Protein AF-A0A2V7Z487-F1 (afdb_monomer)

Structure (mmCIF, N/CA/C/O backbone):
data_AF-A0A2V7Z487-F1
#
_entry.id   AF-A0A2V7Z487-F1
#
loop_
_atom_site.group_PDB
_atom_site.id
_atom_site.type_symbol
_atom_site.label_atom_id
_atom_site.label_alt_id
_atom_site.label_comp_id
_atom_site.label_asym_id
_atom_site.label_entity_id
_atom_site.label_seq_id
_atom_site.pdbx_PDB_ins_code
_atom_site.Cartn_x
_atom_site.Cartn_y
_atom_site.Cartn_z
_atom_site.occupancy
_atom_site.B_iso_or_equiv
_atom_site.auth_seq_id
_atom_site.auth_comp_id
_atom_site.auth_asym_id
_atom_site.auth_atom_id
_atom_site.pdbx_PDB_model_num
ATOM 1 N N . MET A 1 1 ? 58.724 12.544 -49.536 1.00 28.84 1 MET A N 1
ATOM 2 C CA . MET A 1 1 ? 58.873 11.711 -48.325 1.00 28.84 1 MET A CA 1
ATOM 3 C C . MET A 1 1 ? 57.711 12.046 -47.402 1.00 28.84 1 MET A C 1
ATOM 5 O O . MET A 1 1 ? 57.579 13.208 -47.075 1.00 28.84 1 MET A O 1
ATOM 9 N N . GLY A 1 2 ? 56.795 11.180 -47.003 1.00 29.64 2 GLY A N 1
ATOM 10 C CA . GLY A 1 2 ? 56.466 9.822 -47.399 1.00 29.64 2 GLY A CA 1
ATOM 11 C C . GLY A 1 2 ? 54.956 9.685 -47.187 1.00 29.64 2 GLY A C 1
ATOM 12 O O . GLY A 1 2 ? 54.435 10.047 -46.138 1.00 29.64 2 GLY A O 1
ATOM 13 N N . VAL A 1 3 ? 54.279 9.237 -48.237 1.00 26.59 3 VAL A N 1
ATOM 14 C CA . VAL A 1 3 ? 52.890 8.786 -48.244 1.00 26.59 3 VAL A CA 1
ATOM 15 C C . VAL A 1 3 ? 52.911 7.315 -47.828 1.00 26.59 3 VAL A C 1
ATOM 17 O O . VAL A 1 3 ? 53.651 6.542 -48.428 1.00 26.59 3 VAL A O 1
ATOM 20 N N . LEU A 1 4 ? 52.119 6.931 -46.827 1.00 25.83 4 LEU A N 1
ATOM 21 C CA . LEU A 1 4 ? 51.719 5.545 -46.539 1.00 25.83 4 LEU A CA 1
ATOM 22 C C . LEU A 1 4 ? 50.414 5.627 -45.725 1.00 25.83 4 LEU A C 1
ATOM 24 O O . LEU A 1 4 ? 50.421 6.069 -44.585 1.00 25.83 4 LEU A O 1
ATOM 28 N N . ALA A 1 5 ? 49.243 5.537 -46.357 1.00 28.73 5 ALA A N 1
ATOM 29 C CA . ALA A 1 5 ? 48.569 4.307 -46.788 1.00 28.73 5 ALA A CA 1
ATOM 30 C C . ALA A 1 5 ? 48.082 3.449 -45.605 1.00 28.73 5 ALA A C 1
ATOM 32 O O . ALA A 1 5 ? 48.760 2.530 -45.160 1.00 28.73 5 ALA A O 1
ATOM 33 N N . LEU A 1 6 ? 46.857 3.733 -45.154 1.00 26.08 6 LEU A N 1
ATOM 34 C CA . LEU A 1 6 ? 45.981 2.791 -44.452 1.00 26.08 6 LEU A CA 1
ATOM 35 C C . LEU A 1 6 ? 44.555 2.991 -44.980 1.00 26.08 6 LEU A C 1
ATOM 37 O O . LEU A 1 6 ? 43.674 3.543 -44.332 1.00 26.08 6 LEU A O 1
ATOM 41 N N . ALA A 1 7 ? 44.367 2.571 -46.227 1.00 27.97 7 ALA A N 1
ATOM 42 C CA . ALA A 1 7 ? 43.066 2.281 -46.801 1.00 27.97 7 ALA A CA 1
ATOM 43 C C . ALA A 1 7 ? 43.001 0.764 -46.973 1.00 27.97 7 ALA A C 1
ATOM 45 O O . ALA A 1 7 ? 43.594 0.253 -47.910 1.00 27.97 7 ALA A O 1
ATOM 46 N N . PHE A 1 8 ? 42.360 0.065 -46.033 1.00 27.94 8 PHE A N 1
ATOM 47 C CA . PHE A 1 8 ? 41.748 -1.258 -46.221 1.00 27.94 8 PHE A CA 1
ATOM 48 C C . PHE A 1 8 ? 40.949 -1.629 -44.963 1.00 27.94 8 PHE A C 1
ATOM 50 O O . PHE A 1 8 ? 41.396 -2.414 -44.141 1.00 27.94 8 PHE A O 1
ATOM 57 N N . LEU A 1 9 ? 39.758 -1.048 -44.822 1.00 30.69 9 LEU A N 1
ATOM 58 C CA . LEU A 1 9 ? 38.576 -1.684 -44.233 1.00 30.69 9 LEU A CA 1
ATOM 59 C C . LEU A 1 9 ? 37.372 -1.049 -44.942 1.00 30.69 9 LEU A C 1
ATOM 61 O O . LEU A 1 9 ? 37.315 0.168 -45.105 1.00 30.69 9 LEU A O 1
ATOM 65 N N . GLY A 1 10 ? 36.496 -1.893 -45.484 1.00 27.64 10 GLY A N 1
ATOM 66 C CA . GLY A 1 10 ? 35.446 -1.508 -46.422 1.00 27.64 10 GLY A CA 1
ATOM 67 C C . GLY A 1 10 ? 34.531 -0.400 -45.901 1.00 27.64 10 GLY A C 1
ATOM 68 O O . GLY A 1 10 ? 34.171 -0.394 -44.731 1.00 27.64 10 GLY A O 1
ATOM 69 N N . LEU A 1 11 ? 34.181 0.512 -46.812 1.00 32.34 11 LEU A N 1
ATOM 70 C CA . LEU A 1 11 ? 33.069 1.470 -46.776 1.00 32.34 11 LEU A CA 1
ATOM 71 C C . LEU A 1 11 ? 32.160 1.360 -45.533 1.00 32.34 11 LEU A C 1
ATOM 73 O O . LEU A 1 11 ? 31.097 0.744 -45.596 1.00 32.34 11 LEU A O 1
ATOM 77 N N . SER A 1 12 ? 32.519 2.016 -44.426 1.00 36.06 12 SER A N 1
ATOM 78 C CA . SER A 1 12 ? 31.499 2.450 -43.475 1.00 36.06 12 SER A CA 1
ATOM 79 C C . SER A 1 12 ? 30.930 3.745 -44.040 1.00 36.06 12 SER A C 1
ATOM 81 O O . SER A 1 12 ? 31.573 4.796 -43.965 1.00 36.06 12 SER A O 1
ATOM 83 N N . ALA A 1 13 ? 29.751 3.674 -44.658 1.00 43.09 13 ALA A N 1
ATOM 84 C CA . ALA A 1 13 ? 28.938 4.869 -44.842 1.00 43.09 13 ALA A CA 1
ATOM 85 C C . ALA A 1 13 ? 28.905 5.634 -43.507 1.00 43.09 13 ALA A C 1
ATOM 87 O O . ALA A 1 13 ? 28.855 5.004 -42.446 1.00 43.09 13 ALA A O 1
ATOM 88 N N . ALA A 1 14 ? 28.991 6.968 -43.548 1.00 44.94 14 ALA A N 1
ATOM 89 C CA . ALA A 1 14 ? 28.801 7.776 -42.347 1.00 44.94 14 ALA A CA 1
ATOM 90 C C . ALA A 1 14 ? 27.533 7.285 -41.624 1.00 44.94 14 ALA A C 1
ATOM 92 O O . ALA A 1 14 ? 26.558 6.965 -42.317 1.00 44.94 14 ALA A O 1
ATOM 93 N N . PRO A 1 15 ? 27.543 7.160 -40.281 1.00 57.16 15 PRO A N 1
ATOM 94 C CA . PRO A 1 15 ? 26.383 6.660 -39.561 1.00 57.16 15 PRO A CA 1
ATOM 95 C C . PRO A 1 15 ? 25.161 7.470 -40.009 1.00 57.16 15 PRO A C 1
ATOM 97 O O . PRO A 1 15 ? 25.245 8.702 -40.051 1.00 57.16 15 PRO A O 1
ATOM 100 N N . PRO A 1 16 ? 24.073 6.805 -40.432 1.00 63.81 16 PRO A N 1
ATOM 101 C CA . PRO A 1 16 ? 22.917 7.504 -40.957 1.00 63.81 16 PRO A CA 1
ATOM 102 C C . PRO A 1 16 ? 22.412 8.490 -39.906 1.00 63.81 16 PRO A C 1
ATOM 104 O O . PRO A 1 16 ? 22.291 8.159 -38.726 1.00 63.81 16 PRO A O 1
ATOM 107 N N . ASP A 1 17 ? 22.142 9.712 -40.354 1.00 83.94 17 ASP A N 1
ATOM 108 C CA . ASP A 1 17 ? 21.535 10.752 -39.533 1.00 83.94 17 ASP A CA 1
ATOM 109 C C . ASP A 1 17 ? 20.256 10.207 -38.863 1.00 83.94 17 ASP A C 1
ATOM 111 O O . ASP A 1 17 ? 19.388 9.633 -39.532 1.00 83.94 17 ASP A O 1
ATOM 115 N N . LEU A 1 18 ? 20.137 10.374 -37.540 1.00 85.94 18 LEU A N 1
ATOM 116 C CA . LEU A 1 18 ? 19.007 9.862 -36.757 1.00 85.94 18 LEU A CA 1
ATOM 117 C C . LEU A 1 18 ? 17.673 10.409 -37.263 1.00 85.94 18 LEU A C 1
ATOM 119 O O . LEU A 1 18 ? 16.690 9.669 -37.302 1.00 85.94 18 LEU A O 1
ATOM 123 N N . ALA A 1 19 ? 17.635 11.654 -37.746 1.00 87.25 19 ALA A N 1
ATOM 124 C CA . ALA A 1 19 ? 16.417 12.217 -38.322 1.00 87.25 19 ALA A CA 1
ATOM 125 C C . ALA A 1 19 ? 16.024 11.506 -39.630 1.00 87.25 19 ALA A C 1
ATOM 127 O O . ALA A 1 19 ? 14.839 11.323 -39.924 1.00 87.25 19 ALA A O 1
ATOM 128 N N . THR A 1 20 ? 17.006 11.056 -40.411 1.00 90.38 20 THR A N 1
ATOM 129 C CA . THR A 1 20 ? 16.780 10.250 -41.616 1.00 90.38 20 THR A CA 1
ATOM 130 C C . THR A 1 20 ? 16.257 8.857 -41.270 1.00 90.38 20 THR A C 1
ATOM 132 O O . THR A 1 20 ? 15.275 8.420 -41.877 1.00 90.38 20 THR A O 1
ATOM 135 N N . LEU A 1 21 ? 16.826 8.195 -40.257 1.00 91.19 21 LEU A N 1
ATOM 136 C CA . LEU A 1 21 ? 16.305 6.920 -39.751 1.00 91.19 21 LEU A CA 1
ATOM 137 C C . LEU A 1 21 ? 14.876 7.061 -39.209 1.00 91.19 21 LEU A C 1
ATOM 139 O O . LEU A 1 21 ? 14.012 6.257 -39.558 1.00 91.19 21 LEU A O 1
ATOM 143 N N . ALA A 1 22 ? 14.594 8.107 -38.427 1.00 91.00 22 ALA A N 1
ATOM 144 C CA . ALA A 1 22 ? 13.264 8.372 -37.880 1.00 91.00 22 ALA A CA 1
ATOM 145 C C . ALA A 1 22 ? 12.211 8.537 -38.986 1.00 91.00 22 ALA A C 1
ATOM 147 O O . ALA A 1 22 ? 11.137 7.936 -38.918 1.00 91.00 22 ALA A O 1
ATOM 148 N N . ARG A 1 23 ? 12.524 9.301 -40.045 1.00 92.94 23 ARG A N 1
ATOM 149 C CA . ARG A 1 23 ? 11.645 9.438 -41.219 1.00 92.94 23 ARG A CA 1
ATOM 150 C C . ARG A 1 23 ? 11.426 8.097 -41.916 1.00 92.94 23 ARG A C 1
ATOM 152 O O . ARG A 1 23 ? 10.280 7.743 -42.199 1.00 92.94 23 ARG A O 1
ATOM 159 N N . ALA A 1 24 ? 12.498 7.340 -42.151 1.00 93.56 24 ALA A N 1
ATOM 160 C CA . ALA A 1 24 ? 12.438 6.054 -42.840 1.00 93.56 24 ALA A CA 1
ATOM 161 C C . ALA A 1 24 ? 11.622 5.000 -42.068 1.00 93.56 24 ALA A C 1
ATOM 163 O O . ALA A 1 24 ? 10.857 4.260 -42.685 1.00 93.56 24 ALA A O 1
ATOM 164 N N . LEU A 1 25 ? 11.696 4.979 -40.732 1.00 93.69 25 LEU A N 1
ATOM 165 C CA . LEU A 1 25 ? 10.868 4.114 -39.876 1.00 93.69 25 LEU A CA 1
ATOM 166 C C . LEU A 1 25 ? 9.364 4.373 -40.025 1.00 93.69 25 LEU A C 1
ATOM 168 O O . LEU A 1 25 ? 8.553 3.469 -39.816 1.00 93.69 25 LEU A O 1
ATOM 172 N N . THR A 1 26 ? 8.990 5.600 -40.388 1.00 93.00 26 THR A N 1
ATOM 173 C CA . THR A 1 26 ? 7.596 5.997 -40.633 1.00 93.00 26 THR A CA 1
ATOM 174 C C . THR A 1 26 ? 7.183 5.936 -42.097 1.00 93.00 26 THR A C 1
ATOM 176 O O . THR A 1 26 ? 6.069 6.337 -42.427 1.00 93.00 26 THR A O 1
ATOM 179 N N . SER A 1 27 ? 8.052 5.427 -42.974 1.00 92.94 27 SER A N 1
ATOM 180 C CA . SER A 1 27 ? 7.733 5.253 -44.388 1.00 92.94 27 SER A CA 1
ATOM 181 C C . SER A 1 27 ? 6.519 4.339 -44.575 1.00 92.94 27 SER A C 1
ATOM 183 O O . SER A 1 27 ? 6.363 3.332 -43.879 1.00 92.94 27 SER A O 1
ATOM 185 N N . SER A 1 28 ? 5.671 4.668 -45.550 1.00 92.25 28 SER A N 1
ATOM 186 C CA . SER A 1 28 ? 4.606 3.776 -46.021 1.00 92.25 28 SER A CA 1
ATOM 187 C C . SER A 1 28 ? 5.160 2.561 -46.775 1.00 92.25 28 SER A C 1
ATOM 189 O O . SER A 1 28 ? 4.490 1.533 -46.855 1.00 92.25 28 SER A O 1
ATOM 191 N N . ASP A 1 29 ? 6.395 2.647 -47.280 1.00 95.75 29 ASP A N 1
ATOM 192 C CA . ASP A 1 29 ? 7.121 1.514 -47.845 1.00 95.75 29 ASP A CA 1
ATOM 193 C C . ASP A 1 29 ? 7.663 0.618 -46.717 1.00 95.75 29 ASP A C 1
ATOM 195 O O . ASP A 1 29 ? 8.620 0.956 -46.011 1.00 95.75 29 ASP A O 1
ATOM 199 N N . ALA A 1 30 ? 7.058 -0.565 -46.577 1.00 93.38 30 ALA A N 1
ATOM 200 C CA . ALA A 1 30 ? 7.416 -1.552 -45.565 1.00 93.38 30 ALA A CA 1
ATOM 201 C C . ALA A 1 30 ? 8.869 -2.048 -45.679 1.00 93.38 30 ALA A C 1
ATOM 203 O O . ALA A 1 30 ? 9.484 -2.366 -44.659 1.00 93.38 30 ALA A O 1
ATOM 204 N N . ALA A 1 31 ? 9.441 -2.107 -46.886 1.00 95.44 31 ALA A N 1
ATOM 205 C CA . ALA A 1 31 ? 10.823 -2.531 -47.086 1.00 95.44 31 ALA A CA 1
ATOM 206 C C . ALA A 1 31 ? 11.806 -1.451 -46.617 1.00 95.44 31 ALA A C 1
ATOM 208 O O . ALA A 1 31 ? 12.820 -1.776 -45.995 1.00 95.44 31 ALA A O 1
ATOM 209 N N . VAL A 1 32 ? 11.492 -0.175 -46.866 1.00 95.00 32 VAL A N 1
ATOM 210 C CA . VAL A 1 32 ? 12.264 0.964 -46.339 1.00 95.00 32 VAL A CA 1
ATOM 211 C C . VAL A 1 32 ? 12.204 0.991 -44.813 1.00 95.00 32 VAL A C 1
ATOM 213 O O . VAL A 1 32 ? 13.253 1.028 -44.172 1.00 95.00 32 VAL A O 1
ATOM 216 N N . ALA A 1 33 ? 11.006 0.892 -44.230 1.00 93.69 33 ALA A N 1
ATOM 217 C CA . ALA A 1 33 ? 10.834 0.895 -42.779 1.00 93.69 33 ALA A CA 1
ATOM 218 C C . ALA A 1 33 ? 11.551 -0.288 -42.104 1.00 93.69 33 ALA A C 1
ATOM 220 O O . ALA A 1 33 ? 12.207 -0.113 -41.076 1.00 93.69 33 ALA A O 1
ATOM 221 N N . LYS A 1 34 ? 11.488 -1.487 -42.703 1.00 94.75 34 LYS A N 1
ATOM 222 C CA . LYS A 1 34 ? 12.203 -2.669 -42.201 1.00 94.75 34 LYS A CA 1
ATOM 223 C C . LYS A 1 34 ? 13.720 -2.480 -42.237 1.00 94.75 34 LYS A C 1
ATOM 225 O O . LYS A 1 34 ? 14.367 -2.768 -41.235 1.00 94.75 34 LYS A O 1
ATOM 230 N N . ARG A 1 35 ? 14.283 -1.998 -43.355 1.00 95.44 35 ARG A N 1
ATOM 231 C CA . ARG A 1 35 ? 15.729 -1.728 -43.468 1.00 95.44 35 ARG A CA 1
ATOM 232 C C . ARG A 1 35 ? 16.185 -0.717 -42.422 1.00 95.44 35 ARG A C 1
ATOM 234 O O . ARG A 1 35 ? 17.105 -1.017 -41.677 1.00 95.44 35 ARG A O 1
ATOM 241 N N . ALA A 1 36 ? 15.467 0.398 -42.280 1.00 95.31 36 ALA A N 1
ATOM 242 C CA . ALA A 1 36 ? 15.768 1.399 -41.259 1.00 95.31 36 ALA A CA 1
ATOM 243 C C . ALA A 1 36 ? 15.752 0.810 -39.836 1.00 95.31 36 ALA A C 1
ATOM 245 O O . ALA A 1 36 ? 16.622 1.121 -39.027 1.00 95.31 36 ALA A O 1
ATOM 246 N N . GLY A 1 37 ? 14.798 -0.078 -39.535 1.00 96.12 37 GLY A N 1
ATOM 247 C CA . GLY A 1 37 ? 14.755 -0.787 -38.256 1.00 96.12 37 GLY A CA 1
ATOM 248 C C . GLY A 1 37 ? 15.923 -1.758 -38.044 1.00 96.12 37 GLY A C 1
ATOM 249 O O . GLY A 1 37 ? 16.462 -1.829 -36.941 1.00 96.12 37 GLY A O 1
ATOM 250 N N . ASP A 1 38 ? 16.334 -2.493 -39.079 1.00 96.38 38 ASP A N 1
ATOM 251 C CA . ASP A 1 38 ? 17.474 -3.419 -39.017 1.00 96.38 38 ASP A CA 1
ATOM 252 C C . ASP A 1 38 ? 18.820 -2.665 -38.888 1.00 96.38 38 ASP A C 1
ATOM 254 O O . ASP A 1 38 ? 19.684 -3.076 -38.101 1.00 96.38 38 ASP A O 1
ATOM 258 N N . ASP A 1 39 ? 18.969 -1.527 -39.573 1.00 95.00 39 ASP A N 1
ATOM 259 C CA . ASP A 1 39 ? 20.133 -0.635 -39.474 1.00 95.00 39 ASP A CA 1
ATOM 260 C C . ASP A 1 39 ? 20.246 -0.043 -38.067 1.00 95.00 39 ASP A C 1
ATOM 262 O O . ASP A 1 39 ? 21.297 -0.113 -37.427 1.00 95.00 39 ASP A O 1
ATOM 266 N N . LEU A 1 40 ? 19.133 0.465 -37.539 1.00 95.94 40 LEU A N 1
ATOM 267 C CA . LEU A 1 40 ? 19.050 1.001 -36.187 1.00 95.94 40 LEU A CA 1
ATOM 268 C C . LEU A 1 40 ? 19.432 -0.031 -35.120 1.00 95.94 40 LEU A C 1
ATOM 270 O O . LEU A 1 40 ? 20.217 0.266 -34.219 1.00 95.94 40 LEU A O 1
ATOM 274 N N . VAL A 1 41 ? 18.902 -1.255 -35.221 1.00 96.94 41 VAL A N 1
ATOM 275 C CA . VAL A 1 41 ? 19.258 -2.350 -34.305 1.00 96.94 41 VAL A CA 1
ATOM 276 C C . VAL A 1 41 ? 20.757 -2.639 -34.356 1.00 96.94 41 VAL A C 1
ATOM 278 O O . VAL A 1 41 ? 21.376 -2.848 -33.312 1.00 96.94 41 VAL A O 1
ATOM 281 N N . SER A 1 42 ? 21.346 -2.635 -35.552 1.00 95.62 42 SER A N 1
ATOM 282 C CA . SER A 1 42 ? 22.775 -2.892 -35.743 1.00 95.62 42 SER A CA 1
ATOM 283 C C . SER A 1 42 ? 23.637 -1.791 -35.120 1.00 95.62 42 SER A C 1
ATOM 285 O O . SER A 1 42 ? 24.554 -2.102 -34.357 1.00 95.62 42 SER A O 1
ATOM 287 N N . LEU A 1 43 ? 23.286 -0.521 -35.351 1.00 95.25 43 LEU A N 1
ATOM 288 C CA . LEU A 1 43 ? 23.959 0.648 -34.774 1.00 95.25 43 LEU A CA 1
ATOM 289 C C . LEU A 1 43 ? 23.878 0.659 -33.242 1.00 95.25 43 LEU A C 1
ATOM 291 O O . LEU A 1 43 ? 24.892 0.834 -32.564 1.00 95.25 43 LEU A O 1
ATOM 295 N N . ALA A 1 44 ? 22.687 0.430 -32.682 1.00 96.06 44 ALA A N 1
ATOM 296 C CA . ALA A 1 44 ? 22.484 0.387 -31.236 1.00 96.06 44 ALA A CA 1
ATOM 297 C C . ALA A 1 44 ? 23.300 -0.737 -30.578 1.00 96.06 44 ALA A C 1
ATOM 299 O O . ALA A 1 44 ? 23.966 -0.507 -29.565 1.00 96.06 44 ALA A O 1
ATOM 300 N N . ARG A 1 45 ? 23.325 -1.932 -31.186 1.00 96.00 45 ARG A N 1
ATOM 301 C CA . ARG A 1 45 ? 24.152 -3.053 -30.712 1.00 96.00 45 ARG A CA 1
ATOM 302 C C . ARG A 1 45 ? 25.634 -2.741 -30.766 1.00 96.00 45 ARG A C 1
ATOM 304 O O . ARG A 1 45 ? 26.352 -3.039 -29.816 1.00 96.00 45 ARG A O 1
ATOM 311 N N . GLU A 1 46 ? 26.108 -2.155 -31.860 1.00 95.25 46 GLU A N 1
ATOM 312 C CA . GLU A 1 46 ? 27.513 -1.786 -31.998 1.00 95.25 46 GLU A CA 1
ATOM 313 C C . GLU A 1 46 ? 27.927 -0.765 -30.935 1.00 95.25 46 GLU A C 1
ATOM 315 O O . GLU A 1 46 ? 28.948 -0.953 -30.265 1.00 95.25 46 GLU A O 1
ATOM 320 N N . ARG A 1 47 ? 27.094 0.253 -30.697 1.00 94.50 47 ARG A N 1
ATOM 321 C CA . ARG A 1 47 ? 27.332 1.237 -29.639 1.00 94.50 47 ARG A CA 1
ATOM 322 C C . ARG A 1 47 ? 27.312 0.597 -28.250 1.00 94.50 47 ARG A C 1
ATOM 324 O O . ARG A 1 47 ? 28.213 0.858 -27.454 1.00 94.50 47 ARG A O 1
ATOM 331 N N . GLY A 1 48 ? 26.348 -0.283 -27.977 1.00 95.12 48 GLY A N 1
ATOM 332 C CA . GLY A 1 48 ? 26.287 -1.063 -26.739 1.00 95.12 48 GLY A CA 1
ATOM 333 C C . GLY A 1 48 ? 27.522 -1.946 -26.534 1.00 95.12 48 GLY A C 1
ATOM 334 O O . GLY A 1 48 ? 28.101 -1.949 -25.450 1.00 95.12 48 GLY A O 1
ATOM 335 N N . ARG A 1 49 ? 27.999 -2.625 -27.587 1.00 95.25 49 ARG A N 1
ATOM 336 C CA . ARG A 1 49 ? 29.253 -3.400 -27.569 1.00 95.25 49 ARG A CA 1
ATOM 337 C C . ARG A 1 49 ? 30.464 -2.538 -27.263 1.00 95.25 49 ARG A C 1
ATOM 339 O O . ARG A 1 49 ? 31.326 -2.970 -26.503 1.00 95.25 49 ARG A O 1
ATOM 346 N N . ALA A 1 50 ? 30.554 -1.350 -27.854 1.00 94.44 50 ALA A N 1
ATOM 347 C CA . ALA A 1 50 ? 31.660 -0.437 -27.596 1.00 94.44 50 ALA A CA 1
ATOM 348 C C . ALA A 1 50 ? 31.695 -0.007 -26.119 1.00 94.44 50 ALA A C 1
ATOM 350 O O . ALA A 1 50 ? 32.756 -0.060 -25.496 1.00 94.44 50 ALA A O 1
ATOM 351 N N . LEU A 1 51 ? 30.538 0.329 -25.535 1.00 95.00 51 LEU A N 1
ATOM 352 C CA . LEU A 1 51 ? 30.424 0.642 -24.104 1.00 95.00 51 LEU A CA 1
ATOM 353 C C . LEU A 1 51 ? 30.779 -0.5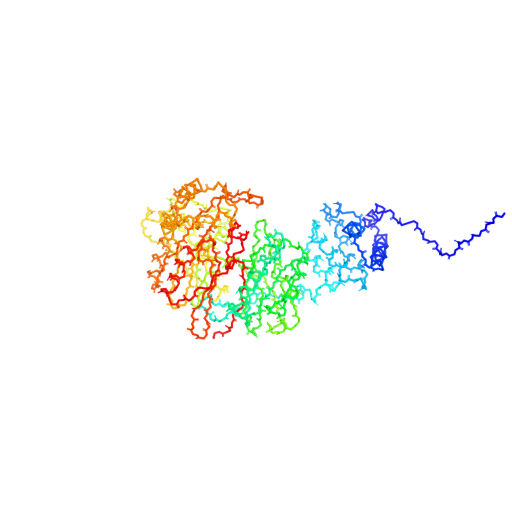61 -23.222 1.00 95.00 51 LEU A C 1
ATOM 355 O O . LEU A 1 51 ? 31.554 -0.422 -22.279 1.00 95.00 51 LEU A O 1
ATOM 359 N N . ALA A 1 52 ? 30.275 -1.749 -23.563 1.00 93.19 52 ALA A N 1
ATOM 360 C CA . ALA A 1 52 ? 30.580 -2.984 -22.849 1.00 93.19 52 ALA A CA 1
ATOM 361 C C . ALA A 1 52 ? 32.084 -3.312 -22.864 1.00 93.19 52 ALA A C 1
ATOM 363 O O . ALA A 1 52 ? 32.646 -3.626 -21.819 1.00 93.19 52 ALA A O 1
ATOM 364 N N . ARG A 1 53 ? 32.754 -3.187 -24.020 1.00 93.75 53 ARG A N 1
ATOM 365 C CA . ARG A 1 53 ? 34.208 -3.411 -24.156 1.00 93.75 53 ARG A CA 1
ATOM 366 C C . ARG A 1 53 ? 35.037 -2.414 -23.354 1.00 93.75 53 ARG A C 1
ATOM 368 O O . ARG A 1 53 ? 36.100 -2.780 -22.868 1.00 93.75 53 ARG A O 1
ATOM 375 N N . ARG A 1 54 ? 34.562 -1.173 -23.210 1.00 94.00 54 ARG A N 1
ATOM 376 C CA . ARG A 1 54 ? 35.211 -0.162 -22.362 1.00 94.00 54 ARG A CA 1
ATOM 377 C C . ARG A 1 54 ? 35.149 -0.535 -20.876 1.00 94.00 54 ARG A C 1
ATOM 379 O O . ARG A 1 54 ? 35.984 -0.073 -20.109 1.00 94.00 54 ARG A O 1
ATOM 386 N N . GLY A 1 55 ? 34.173 -1.351 -20.468 1.00 91.06 55 GLY A N 1
ATOM 387 C CA . GLY A 1 55 ? 34.020 -1.850 -19.097 1.00 91.06 55 GLY A CA 1
ATOM 388 C C . GLY A 1 55 ? 33.487 -0.825 -18.089 1.00 91.06 55 GLY A C 1
ATOM 389 O O . GLY A 1 55 ? 33.250 -1.173 -16.937 1.00 91.06 55 GLY A O 1
ATOM 390 N N . SER A 1 56 ? 33.274 0.423 -18.508 1.00 92.62 56 SER A N 1
ATOM 391 C CA . SER A 1 56 ? 32.716 1.500 -17.688 1.00 92.62 56 SER A CA 1
ATOM 392 C C . SER A 1 56 ? 31.901 2.477 -18.538 1.00 92.62 56 SER A C 1
ATOM 394 O O . SER A 1 56 ? 32.143 2.651 -19.741 1.00 92.62 56 SER A O 1
ATOM 396 N N . TRP A 1 57 ? 30.910 3.125 -17.928 1.00 95.06 57 TRP A N 1
ATOM 397 C CA . TRP A 1 57 ? 30.059 4.119 -18.579 1.00 95.06 57 TRP A CA 1
ATOM 398 C C . TRP A 1 57 ? 29.541 5.160 -17.600 1.00 95.06 57 TRP A C 1
ATOM 400 O O . TRP A 1 57 ? 29.267 4.876 -16.438 1.00 95.06 57 TRP A O 1
ATOM 410 N N . SER A 1 58 ? 29.417 6.384 -18.102 1.00 95.38 58 SER A N 1
ATOM 411 C CA . SER A 1 58 ? 28.722 7.467 -17.422 1.00 95.38 58 SER A CA 1
ATOM 412 C C . SER A 1 58 ? 27.222 7.393 -17.706 1.00 95.38 58 SER A C 1
ATOM 414 O O . SER A 1 58 ? 26.786 6.780 -18.684 1.00 95.38 58 SER A O 1
ATOM 416 N N . ARG A 1 59 ? 26.420 8.101 -16.907 1.00 94.38 59 ARG A N 1
ATOM 417 C CA . ARG A 1 59 ? 24.998 8.304 -17.212 1.00 94.38 59 ARG A CA 1
ATOM 418 C C . ARG A 1 59 ? 24.790 8.930 -18.598 1.00 94.38 59 ARG A C 1
ATOM 420 O O . ARG A 1 59 ? 23.881 8.535 -19.315 1.00 94.38 59 ARG A O 1
ATOM 427 N N . ALA A 1 60 ? 25.663 9.851 -19.012 1.00 95.56 60 ALA A N 1
ATOM 428 C CA . ALA A 1 60 ? 25.591 10.475 -20.333 1.00 95.56 60 ALA A CA 1
ATOM 429 C C . ALA A 1 60 ? 25.796 9.463 -21.476 1.00 95.56 60 ALA A C 1
ATOM 431 O O . ALA A 1 60 ? 25.115 9.550 -22.494 1.00 95.56 60 ALA A O 1
ATOM 432 N N . ASP A 1 61 ? 26.676 8.470 -21.302 1.00 96.31 61 ASP A N 1
ATOM 433 C CA . ASP A 1 61 ? 26.842 7.392 -22.286 1.00 96.31 61 ASP A CA 1
ATOM 434 C C . ASP A 1 61 ? 25.574 6.534 -22.414 1.00 96.31 61 ASP A C 1
ATOM 436 O O . ASP A 1 61 ? 25.189 6.167 -23.526 1.00 96.31 61 ASP A O 1
ATOM 440 N N . VAL A 1 62 ? 24.928 6.230 -21.282 1.00 95.69 62 VAL A N 1
ATOM 441 C CA . VAL A 1 62 ? 23.668 5.469 -21.227 1.00 95.69 62 VAL A CA 1
ATOM 442 C C . VAL A 1 62 ? 22.553 6.248 -21.918 1.00 95.69 62 VAL A C 1
ATOM 444 O O . VAL A 1 62 ? 21.887 5.703 -22.793 1.00 95.69 62 VAL A O 1
ATOM 447 N N . LEU A 1 63 ? 22.402 7.537 -21.600 1.00 95.25 63 LEU A N 1
ATOM 448 C CA . LEU A 1 63 ? 21.411 8.411 -22.230 1.00 95.25 63 LEU A CA 1
ATOM 449 C C . LEU A 1 63 ? 21.656 8.574 -23.734 1.00 95.25 63 LEU A C 1
ATOM 451 O O . LEU A 1 63 ? 20.703 8.568 -24.505 1.00 95.25 63 LEU A O 1
ATOM 455 N N . ALA A 1 64 ? 22.913 8.659 -24.177 1.00 94.56 64 ALA A N 1
ATOM 456 C CA . ALA A 1 64 ? 23.240 8.721 -25.600 1.00 94.56 64 ALA A CA 1
ATOM 457 C C . ALA A 1 64 ? 22.881 7.418 -26.335 1.00 94.56 64 ALA A C 1
ATOM 459 O O . ALA A 1 64 ? 22.360 7.458 -27.450 1.00 94.56 64 ALA A O 1
ATOM 460 N N . LEU A 1 65 ? 23.133 6.257 -25.719 1.00 95.81 65 LEU A N 1
ATOM 461 C CA . LEU A 1 65 ? 22.705 4.973 -26.275 1.00 95.81 65 LEU A CA 1
ATOM 462 C C . LEU A 1 65 ? 21.176 4.853 -26.292 1.00 95.81 65 LEU A C 1
ATOM 464 O O . LEU A 1 65 ? 20.618 4.404 -27.289 1.00 95.81 65 LEU A O 1
ATOM 468 N N . LEU A 1 66 ? 20.494 5.289 -25.236 1.00 95.31 66 LEU A N 1
ATOM 469 C CA . LEU A 1 66 ? 19.036 5.291 -25.175 1.00 95.31 66 LEU A CA 1
ATOM 470 C C . LEU A 1 66 ? 18.430 6.215 -26.241 1.00 95.31 66 LEU A C 1
ATOM 472 O O . LEU A 1 66 ? 17.501 5.819 -26.938 1.00 95.31 66 LEU A O 1
ATOM 476 N N . ALA A 1 67 ? 18.992 7.410 -26.434 1.00 94.06 67 ALA A N 1
ATOM 477 C CA . ALA A 1 67 ? 18.566 8.332 -27.484 1.00 94.06 67 ALA A CA 1
ATOM 478 C C . ALA A 1 67 ? 18.711 7.711 -28.880 1.00 94.06 67 ALA A C 1
ATOM 480 O O . ALA A 1 67 ? 17.800 7.825 -29.696 1.00 94.06 67 ALA A O 1
ATOM 481 N N . LEU A 1 68 ? 19.806 6.981 -29.127 1.00 94.88 68 LEU A N 1
ATOM 482 C CA . LEU A 1 68 ? 19.971 6.185 -30.342 1.00 94.88 68 LEU A CA 1
ATOM 483 C C . LEU A 1 68 ? 18.891 5.099 -30.449 1.00 94.88 68 LEU A C 1
ATOM 485 O O . LEU A 1 68 ? 18.258 4.999 -31.490 1.00 94.88 68 LEU A O 1
ATOM 489 N N . GLN A 1 69 ? 18.642 4.318 -29.393 1.00 95.38 69 GLN A N 1
ATOM 490 C CA . GLN A 1 69 ? 17.644 3.237 -29.394 1.00 95.38 69 GLN A CA 1
ATOM 491 C C . GLN A 1 69 ? 16.214 3.733 -29.652 1.00 95.38 69 GLN A C 1
ATOM 493 O O . GLN A 1 69 ? 15.432 3.064 -30.328 1.00 95.38 69 GLN A O 1
ATOM 498 N N . LEU A 1 70 ? 15.876 4.912 -29.132 1.00 95.81 70 LEU A N 1
ATOM 499 C CA . LEU A 1 70 ? 14.581 5.556 -29.347 1.00 95.81 70 LEU A CA 1
ATOM 500 C C . LEU A 1 70 ? 14.516 6.328 -30.672 1.00 95.81 70 LEU A C 1
ATOM 502 O O . LEU A 1 70 ? 13.415 6.631 -31.131 1.00 95.81 70 LEU A O 1
ATOM 506 N N . VAL A 1 71 ? 15.673 6.600 -31.294 1.00 93.94 71 VAL A N 1
ATOM 507 C CA . VAL A 1 71 ? 15.922 7.400 -32.515 1.00 93.94 71 VAL A CA 1
ATOM 508 C C . VAL A 1 71 ? 15.558 8.874 -32.381 1.00 93.94 71 VAL A C 1
ATOM 510 O O . VAL A 1 71 ? 16.334 9.743 -32.766 1.00 93.94 71 VAL A O 1
ATOM 513 N N . ASP A 1 72 ? 14.372 9.135 -31.849 1.00 93.06 72 ASP A N 1
ATOM 514 C CA . ASP A 1 72 ? 13.779 10.440 -31.604 1.00 93.06 72 ASP A CA 1
ATOM 515 C C . ASP A 1 72 ? 12.971 10.341 -30.293 1.00 93.06 72 ASP A C 1
ATOM 517 O O . ASP A 1 72 ? 11.798 9.950 -30.311 1.00 93.06 72 ASP A O 1
ATOM 521 N N . PRO A 1 73 ? 13.604 10.595 -29.128 1.00 92.56 73 PRO A N 1
ATOM 522 C CA . PRO A 1 73 ? 12.960 10.436 -27.822 1.00 92.56 73 PRO A CA 1
ATOM 523 C C . PRO A 1 73 ? 11.725 11.322 -27.627 1.00 92.56 73 PRO A C 1
ATOM 525 O O . PRO A 1 73 ? 10.745 10.887 -27.020 1.00 92.56 73 PRO A O 1
ATOM 528 N N . GLU A 1 74 ? 11.749 12.547 -28.157 1.00 92.81 74 GLU A N 1
ATOM 529 C CA . GLU A 1 74 ? 10.629 13.486 -28.052 1.00 92.81 74 GLU A CA 1
ATOM 530 C C . GLU A 1 74 ? 9.427 12.976 -28.845 1.00 92.81 74 GLU A C 1
ATOM 532 O O . GLU A 1 74 ? 8.315 12.880 -28.312 1.00 92.81 74 GLU A O 1
ATOM 537 N N . ARG A 1 75 ? 9.653 12.555 -30.095 1.00 94.56 75 ARG A N 1
ATOM 538 C CA . ARG A 1 75 ? 8.596 11.962 -30.912 1.00 94.56 75 ARG A CA 1
ATOM 539 C C . ARG A 1 75 ? 8.130 10.623 -30.354 1.00 94.56 75 ARG A C 1
ATOM 541 O O . ARG A 1 75 ? 6.936 10.356 -30.371 1.00 94.56 75 ARG A O 1
ATOM 548 N N . PHE A 1 76 ? 9.015 9.794 -29.805 1.00 95.44 76 PHE A N 1
ATOM 549 C CA . PHE A 1 76 ? 8.624 8.555 -29.124 1.00 95.44 76 PHE A CA 1
ATOM 550 C C . PHE A 1 76 ? 7.639 8.817 -27.973 1.00 95.44 76 PHE A C 1
ATOM 552 O O . PHE A 1 76 ? 6.623 8.122 -27.842 1.00 95.44 76 PHE A O 1
ATOM 559 N N . ALA A 1 77 ? 7.901 9.847 -27.167 1.00 94.38 77 ALA A N 1
ATOM 560 C CA . ALA A 1 77 ? 7.027 10.236 -26.068 1.00 94.38 77 ALA A CA 1
ATOM 561 C C . ALA A 1 77 ? 5.697 10.846 -26.554 1.00 94.38 77 ALA A C 1
ATOM 563 O O . ALA A 1 77 ? 4.645 10.572 -25.968 1.00 94.38 77 ALA A O 1
ATOM 564 N N . GLY A 1 78 ? 5.733 11.658 -27.616 1.00 94.75 78 GLY A N 1
ATOM 565 C CA . GLY A 1 78 ? 4.584 12.432 -28.105 1.00 94.75 78 GLY A CA 1
ATOM 566 C C . GLY A 1 78 ? 3.692 11.746 -29.149 1.00 94.75 78 GLY A C 1
ATOM 567 O O . GLY A 1 78 ? 2.503 12.045 -29.214 1.00 94.75 78 GLY A O 1
ATOM 568 N N . ASP A 1 79 ? 4.225 10.818 -29.947 1.00 95.75 79 ASP A N 1
ATOM 569 C CA . ASP A 1 79 ? 3.562 10.214 -31.113 1.00 95.75 79 ASP A CA 1
ATOM 570 C C . ASP A 1 79 ? 3.394 8.698 -30.908 1.00 95.75 79 ASP A C 1
ATOM 572 O O . ASP A 1 79 ? 4.341 7.911 -30.986 1.00 95.75 79 ASP A O 1
ATOM 576 N N . GLU A 1 80 ? 2.156 8.266 -30.647 1.00 94.94 80 GLU A N 1
ATOM 577 C CA . GLU A 1 80 ? 1.829 6.849 -30.462 1.00 94.94 80 GLU A CA 1
ATOM 578 C C . GLU A 1 80 ? 2.119 6.001 -31.710 1.00 94.94 80 GLU A C 1
ATOM 580 O O . GLU A 1 80 ? 2.568 4.858 -31.590 1.00 94.94 80 GLU A O 1
ATOM 585 N N . GLY A 1 81 ? 1.890 6.547 -32.906 1.00 94.94 81 GLY A N 1
ATOM 586 C CA . GLY A 1 81 ? 2.136 5.846 -34.163 1.00 94.94 81 GLY A CA 1
ATOM 587 C C . GLY A 1 81 ? 3.623 5.562 -34.356 1.00 94.94 81 GLY A C 1
ATOM 588 O O . GLY A 1 81 ? 3.996 4.430 -34.671 1.00 94.94 81 GLY A O 1
ATOM 589 N N . PHE A 1 82 ? 4.470 6.561 -34.097 1.00 95.94 82 PHE A N 1
ATOM 590 C CA . PHE A 1 82 ? 5.925 6.400 -34.103 1.00 95.94 82 PHE A CA 1
ATOM 591 C C . PHE A 1 82 ? 6.383 5.405 -33.031 1.00 95.94 82 PHE A C 1
ATOM 593 O O . PHE A 1 82 ? 7.103 4.449 -33.329 1.00 95.94 82 PHE A O 1
ATOM 600 N N . ARG A 1 83 ? 5.887 5.552 -31.800 1.00 96.19 83 ARG A N 1
ATOM 601 C CA . ARG A 1 83 ? 6.207 4.653 -30.686 1.00 96.19 83 ARG A CA 1
ATOM 602 C C . ARG A 1 83 ? 5.906 3.186 -30.997 1.00 96.19 83 ARG A C 1
ATOM 604 O O . ARG A 1 83 ? 6.755 2.325 -30.761 1.00 96.19 83 ARG A O 1
ATOM 611 N N . ARG A 1 84 ? 4.748 2.885 -31.598 1.00 94.81 84 ARG A N 1
ATOM 612 C CA . ARG A 1 84 ? 4.371 1.520 -32.023 1.00 94.81 84 ARG A CA 1
ATOM 613 C C . ARG A 1 84 ? 5.340 0.910 -33.048 1.00 94.81 84 ARG A C 1
ATOM 615 O O . ARG A 1 84 ? 5.415 -0.313 -33.138 1.00 94.81 84 ARG A O 1
ATOM 622 N N . ARG A 1 85 ? 6.081 1.724 -33.814 1.00 95.25 85 ARG A N 1
ATOM 623 C CA . ARG A 1 85 ? 7.116 1.255 -34.758 1.00 95.25 85 ARG A CA 1
ATOM 624 C C . ARG A 1 85 ? 8.447 0.962 -34.067 1.00 95.25 85 ARG A C 1
ATOM 626 O O . ARG A 1 85 ? 9.118 0.010 -34.451 1.00 95.25 85 ARG A O 1
ATOM 633 N N . VAL A 1 86 ? 8.812 1.755 -33.058 1.00 96.62 86 VAL A N 1
ATOM 634 C CA . VAL A 1 86 ? 10.096 1.642 -32.343 1.00 96.62 86 VAL A CA 1
ATOM 635 C C . VAL A 1 86 ? 10.075 0.528 -31.293 1.00 96.62 86 VAL A C 1
ATOM 637 O O . VAL A 1 86 ? 11.018 -0.257 -31.218 1.00 96.62 86 VAL A O 1
ATOM 640 N N . LEU A 1 87 ? 8.993 0.401 -30.516 1.00 96.69 87 LEU A N 1
ATOM 641 C CA . LEU A 1 87 ? 8.892 -0.569 -29.413 1.00 96.69 87 LEU A CA 1
ATOM 642 C C . LEU A 1 87 ? 9.264 -2.020 -29.796 1.00 96.69 87 LEU A C 1
ATOM 644 O O . LEU A 1 87 ? 10.035 -2.637 -29.058 1.00 96.69 87 LEU A O 1
ATOM 648 N N . PRO A 1 88 ? 8.811 -2.583 -30.938 1.00 96.38 88 PRO A N 1
ATOM 649 C CA . PRO A 1 88 ? 9.173 -3.947 -31.337 1.00 96.38 88 PRO A CA 1
ATOM 650 C C . PRO A 1 88 ? 10.665 -4.151 -31.645 1.00 96.38 88 PRO A C 1
ATOM 652 O O . PRO A 1 88 ? 11.127 -5.291 -31.710 1.00 96.38 88 PRO A O 1
ATOM 655 N N . LEU A 1 89 ? 11.420 -3.070 -31.862 1.00 97.62 89 LEU A N 1
ATOM 656 C CA . LEU A 1 89 ? 12.846 -3.120 -32.177 1.00 97.62 89 LEU A CA 1
ATOM 657 C C . LEU A 1 89 ? 13.711 -3.194 -30.911 1.00 97.62 89 LEU A C 1
ATOM 659 O O . LEU A 1 89 ? 14.710 -3.913 -30.918 1.00 97.62 89 LEU A O 1
ATOM 663 N N . LEU A 1 90 ? 13.311 -2.526 -29.819 1.00 97.44 90 LEU A N 1
ATOM 664 C CA . LEU A 1 90 ? 14.075 -2.434 -28.560 1.00 97.44 90 LEU A CA 1
ATOM 665 C C . LEU A 1 90 ? 14.568 -3.792 -28.011 1.00 97.44 90 LEU A C 1
ATOM 667 O O . LEU A 1 90 ? 15.751 -3.890 -27.670 1.00 97.44 90 LEU A O 1
ATOM 671 N N . PRO A 1 91 ? 13.764 -4.881 -28.000 1.00 96.75 91 PRO A N 1
ATOM 672 C CA . PRO A 1 91 ? 14.226 -6.205 -27.566 1.00 96.75 91 PRO A CA 1
ATOM 673 C C . PRO A 1 91 ? 15.472 -6.710 -28.304 1.00 96.75 91 PRO A C 1
ATOM 675 O O . PRO A 1 91 ? 16.236 -7.506 -27.766 1.00 96.75 91 PRO A O 1
ATOM 678 N N . ARG A 1 92 ? 15.688 -6.252 -29.543 1.00 96.44 92 ARG A N 1
ATOM 679 C CA . ARG A 1 92 ? 16.826 -6.636 -30.381 1.00 96.44 92 ARG A CA 1
ATOM 680 C C . ARG A 1 92 ? 18.025 -5.705 -30.199 1.00 96.44 92 ARG A C 1
ATOM 682 O O . ARG A 1 92 ? 19.106 -6.090 -30.616 1.00 96.44 92 ARG A O 1
ATOM 689 N N . MET A 1 93 ? 17.871 -4.516 -29.623 1.00 96.31 93 MET A N 1
ATOM 690 C CA . MET A 1 93 ? 18.896 -3.462 -29.660 1.00 96.31 93 MET A CA 1
ATOM 691 C C . MET A 1 93 ? 20.013 -3.596 -28.625 1.00 96.31 93 MET A C 1
ATOM 693 O O . MET A 1 93 ? 21.071 -2.995 -28.806 1.00 96.31 93 MET A O 1
ATOM 697 N N . LEU A 1 94 ? 19.810 -4.371 -27.557 1.00 93.31 94 LEU A N 1
ATOM 698 C CA . LEU A 1 94 ? 20.889 -4.684 -26.627 1.00 93.31 94 LEU A CA 1
ATOM 699 C C . LEU A 1 94 ? 21.729 -5.839 -27.177 1.00 93.31 94 LEU A C 1
ATOM 701 O O . LEU A 1 94 ? 21.205 -6.822 -27.710 1.00 93.31 94 LEU A O 1
ATOM 705 N N . GLU A 1 95 ? 23.046 -5.712 -27.052 1.00 87.81 95 GLU A N 1
ATOM 706 C CA . GLU A 1 95 ? 23.958 -6.813 -27.338 1.00 87.81 95 GLU A CA 1
ATOM 707 C C . GLU A 1 95 ? 23.697 -7.964 -26.345 1.00 87.81 95 GLU A C 1
ATOM 709 O O . GLU A 1 95 ? 23.742 -7.726 -25.139 1.00 87.81 95 GLU A O 1
ATOM 714 N N . PRO A 1 96 ? 23.488 -9.215 -26.802 1.00 86.50 96 PRO A N 1
ATOM 715 C CA . PRO A 1 96 ? 23.213 -10.345 -25.908 1.00 86.50 96 PRO A CA 1
ATOM 716 C C . PRO A 1 96 ? 24.288 -10.610 -24.843 1.00 86.50 96 PRO A C 1
ATOM 718 O O . PRO A 1 96 ? 23.986 -11.176 -23.800 1.00 86.50 96 PRO A O 1
ATOM 721 N N . GLN A 1 97 ? 25.535 -10.211 -25.111 1.00 87.62 97 GLN A N 1
ATOM 722 C CA . GLN A 1 97 ? 26.679 -10.336 -24.200 1.00 87.62 97 GLN A CA 1
ATOM 723 C C . GLN A 1 97 ? 26.963 -9.048 -23.405 1.00 87.62 97 GLN A C 1
ATOM 725 O O . GLN A 1 97 ? 28.039 -8.903 -22.826 1.00 87.62 97 GLN A O 1
ATOM 730 N N . ALA A 1 98 ? 26.047 -8.072 -23.410 1.00 90.44 98 ALA A N 1
ATOM 731 C CA . ALA A 1 98 ? 26.205 -6.861 -22.615 1.00 90.44 98 ALA A CA 1
ATOM 732 C C . ALA A 1 98 ? 26.282 -7.210 -21.113 1.00 90.44 98 ALA A C 1
ATOM 734 O O . ALA A 1 98 ? 25.475 -8.008 -20.630 1.00 90.44 98 ALA A O 1
ATOM 735 N N . PRO A 1 99 ? 27.212 -6.605 -20.350 1.00 93.38 99 PRO A N 1
ATOM 736 C CA . PRO A 1 99 ? 27.265 -6.776 -18.904 1.00 93.38 99 PRO A CA 1
ATOM 737 C C . PRO A 1 99 ? 25.946 -6.367 -18.241 1.00 93.38 99 PRO A C 1
ATOM 739 O O . PRO A 1 99 ? 25.331 -5.376 -18.647 1.00 93.38 99 PRO A O 1
ATOM 742 N N . ALA A 1 100 ? 25.563 -7.072 -17.171 1.00 92.12 100 ALA A N 1
ATOM 743 C CA . ALA A 1 100 ? 24.340 -6.791 -16.414 1.00 92.12 100 ALA A CA 1
ATOM 744 C C . ALA A 1 100 ? 24.238 -5.314 -15.998 1.00 92.12 100 ALA A C 1
ATOM 746 O O . ALA A 1 100 ? 23.207 -4.697 -16.217 1.00 92.12 100 ALA A O 1
ATOM 747 N N . GLY A 1 101 ? 25.336 -4.699 -15.545 1.00 92.31 101 GLY A N 1
ATOM 748 C CA . GLY A 1 101 ? 25.323 -3.288 -15.151 1.00 92.31 101 GLY A CA 1
ATOM 749 C C . GLY A 1 101 ? 24.942 -2.309 -16.274 1.00 92.31 101 GLY A C 1
ATOM 750 O O . GLY A 1 101 ? 24.314 -1.292 -15.995 1.00 92.31 101 GLY A O 1
ATOM 751 N N . LEU A 1 102 ? 25.297 -2.583 -17.540 1.00 94.38 102 LEU A N 1
ATOM 752 C CA . LEU A 1 102 ? 24.917 -1.709 -18.664 1.00 94.38 102 LEU A CA 1
ATOM 753 C C . LEU A 1 102 ? 23.438 -1.901 -18.998 1.00 94.38 102 LEU A C 1
ATOM 755 O O . LEU A 1 102 ? 22.726 -0.927 -19.228 1.00 94.38 102 LEU A O 1
ATOM 759 N N . ARG A 1 103 ? 22.982 -3.159 -18.996 1.00 94.75 103 ARG A N 1
ATOM 760 C CA . ARG A 1 103 ? 21.568 -3.513 -19.152 1.00 94.75 103 ARG A CA 1
ATOM 761 C C . ARG A 1 103 ? 20.716 -2.820 -18.088 1.00 94.75 103 ARG A C 1
ATOM 763 O O . ARG A 1 103 ? 19.738 -2.174 -18.438 1.00 94.75 103 ARG A O 1
ATOM 770 N N . ASP A 1 104 ? 21.099 -2.940 -16.822 1.00 94.06 104 ASP A N 1
ATOM 771 C CA . ASP A 1 104 ? 20.331 -2.426 -15.688 1.00 94.06 104 ASP A CA 1
ATOM 772 C C . ASP A 1 104 ? 20.288 -0.888 -15.712 1.00 94.06 104 ASP A C 1
ATOM 774 O O . ASP A 1 104 ? 19.224 -0.302 -15.535 1.00 94.06 104 ASP A O 1
ATOM 778 N N . ALA A 1 105 ? 21.398 -0.225 -16.065 1.00 93.75 105 ALA A N 1
ATOM 779 C CA . ALA A 1 105 ? 21.423 1.227 -16.256 1.00 93.75 105 ALA A CA 1
ATOM 780 C C . ALA A 1 105 ? 20.530 1.698 -17.421 1.00 93.75 105 ALA A C 1
ATOM 782 O O . ALA A 1 105 ? 19.857 2.720 -17.305 1.00 93.75 105 ALA A O 1
ATOM 783 N N . LEU A 1 106 ? 20.494 0.958 -18.537 1.00 95.56 106 LEU A N 1
ATOM 784 C CA . LEU A 1 106 ? 19.592 1.261 -19.653 1.00 95.56 106 LEU A CA 1
ATOM 785 C C . LEU A 1 106 ? 18.125 1.079 -19.262 1.00 95.56 106 LEU A C 1
ATOM 787 O O . LEU A 1 106 ? 17.308 1.925 -19.606 1.00 95.56 106 LEU A O 1
ATOM 791 N N . LEU A 1 107 ? 17.793 -0.003 -18.553 1.00 95.62 107 LEU A N 1
ATOM 792 C CA . LEU A 1 107 ? 16.431 -0.264 -18.083 1.00 95.62 107 LEU A CA 1
ATOM 793 C C . LEU A 1 107 ? 15.955 0.804 -17.101 1.00 95.62 107 LEU A C 1
ATOM 795 O O . LEU A 1 107 ? 14.818 1.256 -17.215 1.00 95.62 107 LEU A O 1
ATOM 799 N N . LEU A 1 108 ? 16.834 1.241 -16.196 1.00 94.00 108 LEU A N 1
ATOM 800 C CA . LEU A 1 108 ? 16.537 2.304 -15.244 1.00 94.00 108 LEU A CA 1
ATOM 801 C C . LEU A 1 108 ? 16.107 3.593 -15.955 1.00 94.00 108 LEU A C 1
ATOM 803 O O . LEU A 1 108 ? 15.075 4.157 -15.604 1.00 94.00 108 LEU A O 1
ATOM 807 N N . GLU A 1 109 ? 16.859 4.037 -16.968 1.00 94.75 109 GLU A N 1
ATOM 808 C CA . GLU A 1 109 ? 16.519 5.246 -17.733 1.00 94.75 109 GLU A CA 1
ATOM 809 C C . GLU A 1 109 ? 15.315 5.017 -18.662 1.00 94.75 109 GLU A C 1
ATOM 811 O O . GLU A 1 109 ? 14.440 5.875 -18.767 1.00 94.75 109 GLU A O 1
ATOM 816 N N . LEU A 1 110 ? 15.224 3.852 -19.312 1.00 94.94 110 LEU A N 1
ATOM 817 C CA . LEU A 1 110 ? 14.139 3.525 -20.240 1.00 94.94 110 LEU A CA 1
ATOM 818 C C . LEU A 1 110 ? 12.772 3.474 -19.535 1.00 94.94 110 LEU A C 1
ATOM 820 O O . LEU A 1 110 ? 11.791 3.962 -20.091 1.00 94.94 110 LEU A O 1
ATOM 824 N N . ASN A 1 111 ? 12.702 2.968 -18.300 1.00 94.44 111 ASN A N 1
ATOM 825 C CA . ASN A 1 111 ? 11.471 2.955 -17.499 1.00 94.44 111 ASN A CA 1
ATOM 826 C C . ASN A 1 111 ? 11.014 4.353 -17.035 1.00 94.44 111 ASN A C 1
ATOM 828 O O . ASN A 1 111 ? 9.880 4.484 -16.580 1.00 94.44 111 ASN A O 1
ATOM 832 N N . GLN A 1 112 ? 11.839 5.399 -17.189 1.00 91.81 112 GLN A N 1
ATOM 833 C CA . GLN A 1 112 ? 11.421 6.793 -16.972 1.00 91.81 112 GLN A CA 1
ATOM 834 C C . GLN A 1 112 ? 10.854 7.450 -18.242 1.00 91.81 112 GLN A C 1
ATOM 836 O O . GLN A 1 112 ? 10.342 8.571 -18.192 1.00 91.81 112 GLN A O 1
ATOM 841 N N . VAL A 1 113 ? 10.946 6.790 -19.402 1.00 93.94 113 VAL A N 1
ATOM 842 C CA . VAL A 1 113 ? 10.517 7.367 -20.680 1.00 93.94 113 VAL A CA 1
ATOM 843 C C . VAL A 1 113 ? 9.001 7.283 -20.814 1.00 93.94 113 VAL A C 1
ATOM 845 O O . VAL A 1 113 ? 8.402 6.206 -20.834 1.00 93.94 113 VAL A O 1
ATOM 848 N N . ARG A 1 114 ? 8.356 8.440 -20.992 1.00 91.81 114 ARG A N 1
ATOM 849 C CA . ARG A 1 114 ? 6.912 8.517 -21.241 1.00 91.81 114 ARG A CA 1
ATOM 850 C C . ARG A 1 114 ? 6.519 7.651 -22.443 1.00 91.81 114 ARG A C 1
ATOM 852 O O . ARG A 1 114 ? 7.081 7.770 -23.527 1.00 91.81 114 ARG A O 1
ATOM 859 N N . GLY A 1 115 ? 5.498 6.816 -22.255 1.00 90.25 115 GLY A N 1
ATOM 860 C CA . GLY A 1 115 ? 5.000 5.895 -23.279 1.00 90.25 115 GLY A CA 1
ATOM 861 C C . GLY A 1 115 ? 5.684 4.524 -23.284 1.00 90.25 115 GLY A C 1
ATOM 862 O O . GLY A 1 115 ? 5.189 3.628 -23.964 1.00 90.25 115 GLY A O 1
ATOM 863 N N . PHE A 1 116 ? 6.762 4.325 -22.519 1.00 95.56 116 PHE A N 1
ATOM 864 C CA . PHE A 1 116 ? 7.330 3.001 -22.271 1.00 95.56 116 PHE A CA 1
ATOM 865 C C . PHE A 1 116 ? 6.593 2.317 -21.107 1.00 95.56 116 PHE A C 1
ATOM 867 O O . PHE A 1 116 ? 6.971 2.418 -19.943 1.00 95.56 116 PHE A O 1
ATOM 874 N N . ASP A 1 117 ? 5.468 1.676 -21.425 1.00 94.19 117 ASP A N 1
ATOM 875 C CA . ASP A 1 117 ? 4.584 1.050 -20.437 1.00 94.19 117 ASP A CA 1
ATOM 876 C C . ASP A 1 117 ? 5.094 -0.312 -19.916 1.00 94.19 117 ASP A C 1
ATOM 878 O O . ASP A 1 117 ? 6.146 -0.822 -20.311 1.00 94.19 117 ASP A O 1
ATOM 882 N N . PHE A 1 118 ? 4.334 -0.923 -19.000 1.00 95.31 118 PHE A N 1
ATOM 883 C CA . PHE A 1 118 ? 4.678 -2.221 -18.410 1.00 95.31 118 PHE A CA 1
ATOM 884 C C . PHE A 1 118 ? 4.755 -3.359 -19.431 1.00 95.31 118 PHE A C 1
ATOM 886 O O . PHE A 1 118 ? 5.600 -4.239 -19.299 1.00 95.31 118 PHE A O 1
ATOM 893 N N . ALA A 1 119 ? 3.915 -3.358 -20.469 1.00 94.62 119 ALA A N 1
ATOM 894 C CA . ALA A 1 119 ? 3.948 -4.411 -21.482 1.00 94.62 119 ALA A CA 1
ATOM 895 C C . ALA A 1 119 ? 5.208 -4.305 -22.357 1.00 94.62 119 ALA A C 1
ATOM 897 O O . ALA A 1 119 ? 5.819 -5.325 -22.694 1.00 94.62 119 ALA A O 1
ATOM 898 N N . ALA A 1 120 ? 5.617 -3.079 -22.694 1.00 95.62 120 ALA A N 1
ATOM 899 C CA . ALA A 1 120 ? 6.878 -2.809 -23.369 1.00 95.62 120 ALA A CA 1
ATOM 900 C C . ALA A 1 120 ? 8.082 -3.227 -22.506 1.00 95.62 120 ALA A C 1
ATOM 902 O O . ALA A 1 120 ? 8.951 -3.960 -22.990 1.00 95.62 120 ALA A O 1
ATOM 903 N N . SER A 1 121 ? 8.090 -2.837 -21.227 1.00 96.25 121 SER A N 1
ATOM 904 C CA . SER A 1 121 ? 9.098 -3.233 -20.231 1.00 96.25 121 SER A CA 1
ATOM 905 C C . SER A 1 121 ? 9.194 -4.758 -20.088 1.00 96.25 121 SER A C 1
ATOM 907 O O . SER A 1 121 ? 10.271 -5.305 -20.310 1.00 96.25 121 SER A O 1
ATOM 909 N N . ASP A 1 122 ? 8.087 -5.481 -19.879 1.00 95.69 122 ASP A N 1
ATOM 910 C CA . ASP A 1 122 ? 8.057 -6.955 -19.778 1.00 95.69 122 ASP A CA 1
ATOM 911 C C . ASP A 1 122 ? 8.667 -7.631 -21.024 1.00 95.69 122 ASP A C 1
ATOM 913 O O . ASP A 1 122 ? 9.391 -8.629 -20.937 1.00 95.69 122 ASP A O 1
ATOM 917 N N . GLY A 1 123 ? 8.413 -7.070 -22.211 1.00 95.06 123 GLY A N 1
ATOM 918 C CA . GLY A 1 123 ? 8.974 -7.546 -23.473 1.00 95.06 123 GLY A CA 1
ATOM 919 C C . GLY A 1 123 ? 10.487 -7.345 -23.586 1.00 95.06 123 GLY A C 1
ATOM 920 O O . GLY A 1 123 ? 11.199 -8.289 -23.951 1.00 95.06 123 GLY A O 1
ATOM 921 N N . VAL A 1 124 ? 10.961 -6.134 -23.282 1.00 96.50 124 VAL A N 1
ATOM 922 C CA . VAL A 1 124 ? 12.375 -5.737 -23.360 1.00 96.50 124 VAL A CA 1
ATOM 923 C C . VAL A 1 124 ? 13.196 -6.419 -22.270 1.00 96.50 124 VAL A C 1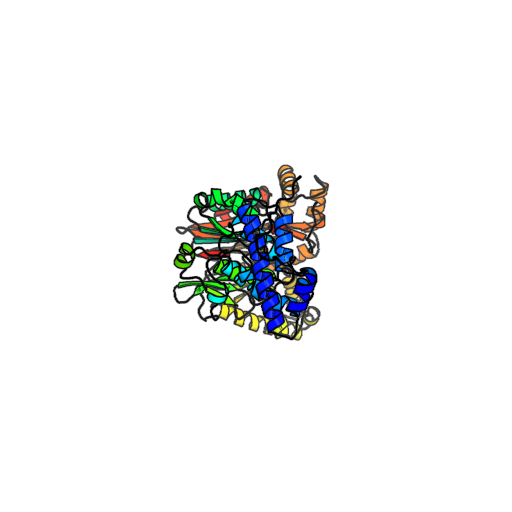
ATOM 925 O O . VAL A 1 124 ? 14.179 -7.088 -22.580 1.00 96.50 124 VAL A O 1
ATOM 928 N N . GLU A 1 125 ? 12.756 -6.348 -21.017 1.00 96.12 125 GLU A N 1
ATOM 929 C CA . GLU A 1 125 ? 13.436 -6.949 -19.869 1.00 96.12 125 GLU A CA 1
ATOM 930 C C . GLU A 1 125 ? 13.559 -8.466 -20.023 1.00 96.12 125 GLU A C 1
ATOM 932 O O . GLU A 1 125 ? 14.611 -9.042 -19.733 1.00 96.12 125 GLU A O 1
ATOM 937 N N . ARG A 1 126 ? 12.530 -9.135 -20.566 1.00 95.44 126 ARG A N 1
ATOM 938 C CA . ARG A 1 126 ? 12.629 -10.566 -20.876 1.00 95.44 126 ARG A CA 1
ATOM 939 C C . ARG A 1 126 ? 13.680 -10.840 -21.946 1.00 95.44 126 ARG A C 1
ATOM 941 O O . ARG A 1 126 ? 14.452 -11.786 -21.802 1.00 95.44 126 ARG A O 1
ATOM 948 N N . ALA A 1 127 ? 13.675 -10.070 -23.032 1.00 95.44 127 ALA A N 1
ATOM 949 C CA . ALA A 1 127 ? 14.599 -10.271 -24.145 1.00 95.44 127 ALA A CA 1
ATOM 950 C C . ALA A 1 127 ? 16.054 -10.000 -23.747 1.00 95.44 127 ALA A C 1
ATOM 952 O O . ALA A 1 127 ? 16.958 -10.681 -24.222 1.00 95.44 127 ALA A O 1
ATOM 953 N N . TRP A 1 128 ? 16.266 -9.049 -22.841 1.00 95.31 128 TRP A N 1
ATOM 954 C CA . TRP A 1 128 ? 17.575 -8.696 -22.296 1.00 95.31 128 TRP A CA 1
ATOM 955 C C . TRP A 1 128 ? 17.991 -9.580 -21.107 1.00 95.31 128 TRP A C 1
ATOM 957 O O . TRP A 1 128 ? 19.041 -9.362 -20.505 1.00 95.31 128 TRP A O 1
ATOM 967 N N . GLY A 1 129 ? 17.176 -10.578 -20.745 1.00 93.44 129 GLY A N 1
ATOM 968 C CA . GLY A 1 129 ? 17.471 -11.513 -19.658 1.00 93.44 129 GLY A CA 1
ATOM 969 C C . GLY A 1 129 ? 17.490 -10.877 -18.264 1.00 93.44 129 GLY A C 1
ATOM 970 O O . GLY A 1 129 ? 18.119 -11.428 -17.366 1.00 93.44 129 GLY A O 1
ATOM 971 N N . ALA A 1 130 ? 16.844 -9.723 -18.085 1.00 93.81 130 ALA A N 1
ATOM 972 C CA . ALA A 1 130 ? 16.668 -9.069 -16.787 1.00 93.81 130 ALA A CA 1
ATOM 973 C C . ALA A 1 130 ? 15.653 -9.813 -15.908 1.00 93.81 130 ALA A C 1
ATOM 975 O O . ALA A 1 130 ? 15.847 -9.935 -14.703 1.00 93.81 130 ALA A O 1
ATOM 976 N N . ILE A 1 131 ? 14.620 -10.396 -16.526 1.00 95.06 131 ILE A N 1
ATOM 977 C CA . ILE A 1 131 ? 13.593 -11.178 -15.828 1.00 95.06 131 ILE A CA 1
ATOM 978 C C . ILE A 1 131 ? 13.527 -12.637 -16.299 1.00 95.06 131 ILE A C 1
ATOM 980 O O . ILE A 1 131 ? 13.728 -12.942 -17.488 1.00 95.06 131 ILE A O 1
ATOM 984 N N . PRO A 1 132 ? 13.187 -13.574 -15.392 1.00 94.94 132 PRO A N 1
ATOM 985 C CA . PRO A 1 132 ? 13.147 -14.998 -15.711 1.00 94.94 132 PRO A CA 1
ATOM 986 C C . PRO A 1 132 ? 11.972 -15.372 -16.621 1.00 94.94 132 PRO A C 1
ATOM 988 O O . PRO A 1 132 ? 12.055 -16.347 -17.371 1.00 94.94 132 PRO A O 1
ATOM 991 N N . ARG A 1 133 ? 10.868 -14.619 -16.572 1.00 96.12 133 ARG A N 1
ATOM 992 C CA . ARG A 1 133 ? 9.618 -14.941 -17.274 1.00 96.12 133 ARG A CA 1
ATOM 993 C C . ARG A 1 133 ? 8.842 -13.670 -17.619 1.00 96.12 133 ARG A C 1
ATOM 995 O O . ARG A 1 133 ? 9.106 -12.624 -17.048 1.00 96.12 133 ARG A O 1
ATOM 1002 N N . ARG A 1 134 ? 7.887 -13.779 -18.546 1.00 96.50 134 ARG A N 1
ATOM 1003 C CA . ARG A 1 134 ? 6.932 -12.700 -18.844 1.00 96.50 134 ARG A CA 1
ATOM 1004 C C . ARG A 1 134 ? 5.751 -12.746 -17.889 1.00 96.50 134 ARG A C 1
ATOM 1006 O O . ARG A 1 134 ? 5.218 -13.836 -17.653 1.00 96.50 134 ARG A O 1
ATOM 1013 N N . ALA A 1 135 ? 5.278 -11.588 -17.440 1.00 96.56 135 ALA A N 1
ATOM 1014 C CA . ALA A 1 135 ? 4.047 -11.490 -16.659 1.00 96.56 135 ALA A CA 1
ATOM 1015 C C . ALA A 1 135 ? 2.853 -12.058 -17.440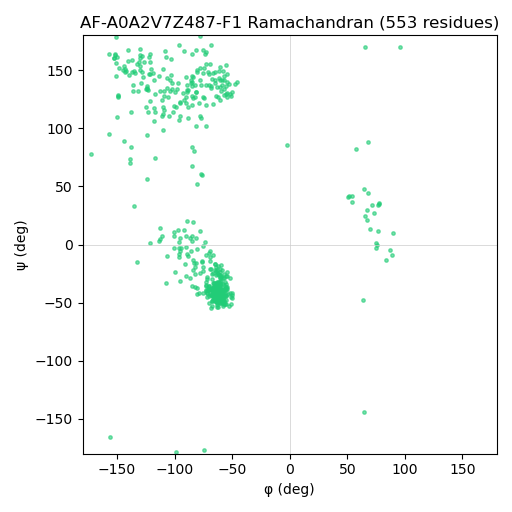 1.00 96.56 135 ALA A C 1
ATOM 1017 O O . ALA A 1 135 ? 2.073 -12.849 -16.908 1.00 96.56 135 ALA A O 1
ATOM 1018 N N . SER A 1 136 ? 2.740 -11.721 -18.727 1.00 95.75 136 SER A N 1
ATOM 1019 C CA . SER A 1 136 ? 1.655 -12.191 -19.604 1.00 95.75 136 SER A CA 1
ATOM 1020 C C . SER A 1 136 ? 1.553 -13.720 -19.686 1.00 95.75 136 SER A C 1
ATOM 1022 O O . SER A 1 136 ? 0.449 -14.256 -19.703 1.00 95.75 136 SER A O 1
ATOM 1024 N N . GLY A 1 137 ? 2.683 -14.434 -19.641 1.00 96.19 137 GLY A N 1
ATOM 1025 C CA . GLY A 1 137 ? 2.722 -15.902 -19.647 1.00 96.19 137 GLY A CA 1
ATOM 1026 C C . GLY A 1 137 ? 2.273 -16.560 -18.336 1.00 96.19 137 GLY A C 1
ATOM 1027 O O . GLY A 1 137 ? 2.119 -17.777 -18.286 1.00 96.19 137 GLY A O 1
ATOM 1028 N N . ARG A 1 138 ? 2.075 -15.775 -17.270 1.00 95.81 138 ARG A N 1
ATOM 1029 C CA . ARG A 1 138 ? 1.547 -16.220 -15.969 1.00 95.81 138 ARG A CA 1
ATOM 1030 C C . ARG A 1 138 ? 0.168 -15.643 -15.658 1.00 95.81 138 ARG A C 1
ATOM 1032 O O . ARG A 1 138 ? -0.365 -15.877 -14.569 1.00 95.81 138 ARG A O 1
ATOM 1039 N N . ARG A 1 139 ? -0.416 -14.908 -16.605 1.00 96.69 139 ARG A N 1
ATOM 1040 C CA . ARG A 1 139 ? -1.796 -14.454 -16.499 1.00 96.69 139 ARG A CA 1
ATOM 1041 C C . ARG A 1 139 ? -2.721 -15.660 -16.610 1.00 96.69 139 ARG A C 1
ATOM 1043 O O . ARG A 1 139 ? -2.556 -16.512 -17.477 1.00 96.69 139 ARG A O 1
ATOM 1050 N N . SER A 1 140 ? -3.702 -15.712 -15.729 1.00 93.31 140 SER A N 1
ATOM 1051 C CA . SER A 1 140 ? -4.749 -16.724 -15.710 1.00 93.31 140 SER A CA 1
ATOM 1052 C C . SER A 1 140 ? -6.114 -16.052 -15.711 1.00 93.31 140 SER A C 1
ATOM 1054 O O . SER A 1 140 ? -6.251 -14.897 -15.298 1.00 93.31 140 SER A O 1
ATOM 1056 N N . GLU A 1 141 ? -7.129 -16.779 -16.164 1.00 90.38 141 GLU A N 1
ATOM 1057 C CA . GLU A 1 141 ? -8.507 -16.362 -15.949 1.00 90.38 141 GLU A CA 1
ATOM 1058 C C . GLU A 1 141 ? -8.843 -16.379 -14.457 1.00 90.38 141 GLU A C 1
ATOM 1060 O O . GLU A 1 141 ? -8.325 -17.179 -13.659 1.00 90.38 141 GLU A O 1
ATOM 1065 N N . THR A 1 142 ? -9.729 -15.469 -14.077 1.00 81.56 142 THR A N 1
ATOM 1066 C CA . THR A 1 142 ? -10.174 -15.323 -12.699 1.00 81.56 142 THR A CA 1
ATOM 1067 C C . THR A 1 142 ? -11.085 -16.489 -12.345 1.00 81.56 142 THR A C 1
ATOM 1069 O O . THR A 1 142 ? -12.243 -16.546 -12.747 1.00 81.56 142 THR A O 1
ATOM 1072 N N . ALA A 1 143 ? -10.532 -17.453 -11.610 1.00 73.38 143 ALA A N 1
ATOM 1073 C CA . ALA A 1 143 ? -11.239 -18.658 -11.208 1.00 73.38 143 ALA A CA 1
ATOM 1074 C C . ALA A 1 143 ? -12.137 -18.400 -9.991 1.00 73.38 143 ALA A C 1
ATOM 1076 O O . ALA A 1 143 ? -11.817 -17.587 -9.124 1.00 73.38 143 ALA A O 1
ATOM 1077 N N . SER A 1 144 ? -13.236 -19.148 -9.894 1.00 77.88 144 SER A N 1
ATOM 1078 C CA . SER A 1 144 ? -14.064 -19.196 -8.689 1.00 77.88 144 SER A CA 1
ATOM 1079 C C . SER A 1 144 ? -13.434 -20.082 -7.607 1.00 77.88 144 SER A C 1
ATOM 1081 O O . SER A 1 144 ? -12.750 -21.070 -7.898 1.00 77.88 144 SER A O 1
ATOM 1083 N N . GLY A 1 145 ? -13.719 -19.780 -6.339 1.00 83.44 145 GLY A N 1
ATOM 1084 C CA . GLY A 1 145 ? -13.198 -20.547 -5.202 1.00 83.44 145 GLY A CA 1
ATOM 1085 C C . GLY A 1 145 ? -11.742 -20.223 -4.863 1.00 83.44 145 GLY A C 1
ATOM 1086 O O . GLY A 1 145 ? -10.985 -21.122 -4.505 1.00 83.44 145 GLY A O 1
ATOM 1087 N N . LEU A 1 146 ? -11.347 -18.955 -5.016 1.00 92.75 146 LEU A N 1
ATOM 1088 C CA . LEU A 1 146 ? -10.118 -18.437 -4.418 1.00 92.75 146 LEU A CA 1
ATOM 1089 C C . LEU A 1 146 ? -10.296 -18.397 -2.899 1.00 92.75 146 LEU A C 1
ATOM 1091 O O . LEU A 1 146 ? -11.340 -17.972 -2.406 1.00 92.75 146 LEU A O 1
ATOM 1095 N N . ARG A 1 147 ? -9.276 -18.824 -2.158 1.00 93.94 147 ARG A N 1
ATOM 1096 C CA . ARG A 1 147 ? -9.261 -18.726 -0.700 1.00 93.94 147 ARG A CA 1
ATOM 1097 C C . ARG A 1 147 ? -8.460 -17.501 -0.285 1.00 93.94 147 ARG A C 1
ATOM 1099 O O . ARG A 1 147 ? -7.256 -17.435 -0.534 1.00 93.94 147 ARG A O 1
ATOM 1106 N N . PHE A 1 148 ? -9.131 -16.575 0.388 1.00 95.00 148 PHE A N 1
ATOM 1107 C CA . PHE A 1 148 ? -8.489 -15.481 1.105 1.00 95.00 148 PHE A CA 1
ATOM 1108 C C . PHE A 1 148 ? -8.213 -15.915 2.541 1.00 95.00 148 PHE A C 1
ATOM 1110 O O . PHE A 1 148 ? -9.118 -16.358 3.263 1.00 95.00 148 PHE A O 1
ATOM 1117 N N . ASP A 1 149 ? -6.968 -15.775 2.973 1.00 94.44 149 ASP A N 1
ATOM 1118 C CA . ASP A 1 149 ? -6.624 -16.054 4.359 1.00 94.44 149 ASP A CA 1
ATOM 1119 C C . ASP A 1 149 ? -7.208 -14.961 5.273 1.00 94.44 149 ASP A C 1
ATOM 1121 O O . ASP A 1 149 ? -7.402 -13.816 4.863 1.00 94.44 149 ASP A O 1
ATOM 1125 N N . ALA A 1 150 ? -7.571 -15.324 6.503 1.00 94.81 150 ALA A N 1
ATOM 1126 C CA . ALA A 1 150 ? -8.070 -14.355 7.474 1.00 94.81 150 ALA A CA 1
ATOM 1127 C C . ALA A 1 150 ? -6.907 -13.563 8.088 1.00 94.81 150 ALA A C 1
ATOM 1129 O O . ALA A 1 150 ? -5.868 -14.132 8.421 1.00 94.81 150 ALA A O 1
ATOM 1130 N N . ASP A 1 151 ? -7.111 -12.268 8.322 1.00 94.38 151 ASP A N 1
ATOM 1131 C CA . ASP A 1 151 ? -6.129 -11.383 8.955 1.00 94.38 151 ASP A CA 1
ATOM 1132 C C . ASP A 1 151 ? -5.835 -11.767 10.408 1.00 94.38 151 ASP A C 1
ATOM 1134 O O . ASP A 1 151 ? -4.785 -11.436 10.947 1.00 94.38 151 ASP A O 1
ATOM 1138 N N . THR A 1 152 ? -6.764 -12.486 11.034 1.00 92.88 152 THR A N 1
ATOM 1139 C CA . THR A 1 152 ? -6.723 -12.911 12.438 1.00 92.88 152 THR A CA 1
ATOM 1140 C C . THR A 1 152 ? -6.293 -14.367 12.616 1.00 92.88 152 THR A C 1
ATOM 1142 O O . THR A 1 152 ? -6.435 -14.917 13.705 1.00 92.88 152 THR A O 1
ATOM 1145 N N . ALA A 1 153 ? -5.791 -15.025 11.568 1.00 88.62 153 ALA A N 1
ATOM 1146 C CA . ALA A 1 153 ? -5.470 -16.448 11.620 1.00 88.62 153 ALA A CA 1
ATOM 1147 C C . ALA A 1 153 ? -4.090 -16.769 11.048 1.00 88.62 153 ALA A C 1
ATOM 1149 O O . ALA A 1 153 ? -3.570 -16.065 10.184 1.00 88.62 153 ALA A O 1
ATOM 1150 N N . GLY A 1 154 ? -3.536 -17.890 11.510 1.00 91.44 154 GLY A N 1
ATOM 1151 C CA . GLY A 1 154 ? -2.311 -18.470 10.977 1.00 91.44 154 GLY A CA 1
ATOM 1152 C C . GLY A 1 154 ? -1.064 -17.613 11.191 1.00 91.44 154 GLY A C 1
ATOM 1153 O O . GLY A 1 154 ? -1.106 -16.453 11.607 1.00 91.44 154 GLY A O 1
ATOM 1154 N N . ARG A 1 155 ? 0.075 -18.224 10.890 1.00 95.00 155 ARG A N 1
ATOM 1155 C CA . ARG A 1 155 ? 1.386 -17.580 10.911 1.00 95.00 155 ARG A CA 1
ATOM 1156 C C . ARG A 1 155 ? 1.697 -16.975 9.543 1.00 95.00 155 ARG A C 1
ATOM 1158 O O . ARG A 1 155 ? 1.405 -17.621 8.531 1.00 95.00 155 ARG A O 1
ATOM 1165 N N . LEU A 1 156 ? 2.365 -15.822 9.514 1.00 96.44 156 LEU A N 1
ATOM 1166 C CA . LEU A 1 156 ? 2.914 -15.230 8.291 1.00 96.44 156 LEU A CA 1
ATOM 1167 C C . LEU A 1 156 ? 4.147 -16.021 7.824 1.00 96.44 156 LEU A C 1
ATOM 1169 O O . LEU A 1 156 ? 5.144 -16.138 8.544 1.00 96.44 156 LEU A O 1
ATOM 1173 N N . THR A 1 157 ? 4.087 -16.576 6.615 1.00 96.12 157 THR A N 1
ATOM 1174 C CA . THR A 1 157 ? 5.191 -17.343 6.006 1.00 96.12 157 THR A CA 1
ATOM 1175 C C . THR A 1 157 ? 6.046 -16.478 5.087 1.00 96.12 157 THR A C 1
ATOM 1177 O O . THR A 1 157 ? 7.260 -16.679 5.004 1.00 96.12 157 THR A O 1
ATOM 1180 N N . ALA A 1 158 ? 5.437 -15.475 4.454 1.00 97.69 158 ALA A N 1
ATOM 1181 C CA . ALA A 1 158 ? 6.138 -14.467 3.678 1.00 97.69 158 ALA A CA 1
ATOM 1182 C C . ALA A 1 158 ? 5.472 -13.092 3.795 1.00 97.69 158 ALA A C 1
ATOM 1184 O O . ALA A 1 158 ? 4.251 -13.002 3.936 1.00 97.69 158 ALA A O 1
ATOM 1185 N N . SER A 1 159 ? 6.284 -12.043 3.675 1.00 98.38 159 SER A N 1
ATOM 1186 C CA . SER A 1 159 ? 5.837 -10.653 3.552 1.00 98.38 159 SER A CA 1
ATOM 1187 C C . SER A 1 159 ? 6.422 -10.032 2.288 1.00 98.38 159 SER A C 1
ATOM 1189 O O . SER A 1 159 ? 7.602 -10.211 2.000 1.00 98.38 159 SER A O 1
ATOM 1191 N N . VAL A 1 160 ? 5.593 -9.302 1.550 1.00 98.69 160 VAL A N 1
ATOM 1192 C CA . VAL A 1 160 ? 5.949 -8.538 0.356 1.00 98.69 160 VAL A CA 1
ATOM 1193 C C . VAL A 1 160 ? 5.965 -7.056 0.714 1.00 98.69 160 VAL A C 1
ATOM 1195 O O . VAL A 1 160 ? 4.968 -6.541 1.222 1.00 98.69 160 VAL A O 1
ATOM 1198 N N . TYR A 1 161 ? 7.074 -6.385 0.416 1.00 98.62 161 TYR A N 1
ATOM 1199 C CA . TYR A 1 161 ? 7.275 -4.950 0.608 1.00 98.62 161 TYR A CA 1
ATOM 1200 C C . TYR A 1 161 ? 7.630 -4.282 -0.725 1.00 98.62 161 TYR A C 1
ATOM 1202 O O . TYR A 1 161 ? 8.315 -4.882 -1.552 1.00 98.62 161 TYR A O 1
ATOM 1210 N N . SER A 1 162 ? 7.194 -3.036 -0.912 1.00 98.38 162 SER A N 1
ATOM 1211 C CA . SER A 1 162 ? 7.639 -2.156 -1.999 1.00 98.38 162 SER A CA 1
ATOM 1212 C C . SER A 1 162 ? 8.466 -1.035 -1.377 1.00 98.38 162 SER A C 1
ATOM 1214 O O . SER A 1 162 ? 7.924 -0.221 -0.630 1.00 98.38 162 SER A O 1
ATOM 1216 N N . LEU A 1 163 ? 9.779 -1.030 -1.620 1.00 98.12 163 LEU A N 1
ATOM 1217 C CA . LEU A 1 163 ? 10.733 -0.094 -1.009 1.00 98.12 163 LEU A CA 1
ATOM 1218 C C . LEU A 1 163 ? 11.545 0.691 -2.061 1.00 98.12 163 LEU A C 1
ATOM 1220 O O . LEU A 1 163 ? 12.772 0.607 -2.060 1.00 98.12 163 LEU A O 1
ATOM 1224 N N . PRO A 1 164 ? 10.902 1.421 -2.987 1.00 96.06 164 PRO A N 1
ATOM 1225 C CA . PRO A 1 164 ? 11.584 2.249 -3.989 1.00 96.06 164 PRO A CA 1
ATOM 1226 C C . PRO A 1 164 ? 12.444 3.373 -3.374 1.00 96.06 164 PRO A C 1
ATOM 1228 O O . PRO A 1 164 ? 12.036 4.029 -2.411 1.00 96.06 164 PRO A O 1
ATOM 1231 N N . SER A 1 165 ? 13.594 3.659 -3.994 1.00 95.00 165 SER A N 1
ATOM 1232 C CA . SER A 1 165 ? 14.561 4.693 -3.579 1.00 95.00 165 SER A CA 1
ATOM 1233 C C . SER A 1 165 ? 13.994 6.110 -3.568 1.00 95.00 165 SER A C 1
ATOM 1235 O O . SER A 1 165 ? 14.444 6.946 -2.789 1.00 95.00 165 SER A O 1
ATOM 1237 N N . PHE A 1 166 ? 12.974 6.384 -4.390 1.00 91.94 166 PHE A N 1
ATOM 1238 C CA . PHE A 1 166 ? 12.279 7.673 -4.394 1.00 91.94 166 PHE A CA 1
ATOM 1239 C C . PHE A 1 166 ? 11.588 7.977 -3.053 1.00 91.94 166 PHE A C 1
ATOM 1241 O O . PHE A 1 166 ? 11.366 9.139 -2.722 1.00 91.94 166 PHE A O 1
ATOM 1248 N N . PHE A 1 167 ? 11.251 6.946 -2.270 1.00 94.56 167 PHE A N 1
ATOM 1249 C CA . PHE A 1 167 ? 10.594 7.103 -0.973 1.00 94.56 167 PHE A CA 1
ATOM 1250 C C . PHE A 1 167 ? 11.520 6.808 0.207 1.00 94.56 167 PHE A C 1
ATOM 1252 O O . PHE A 1 167 ? 11.350 7.419 1.264 1.00 94.56 167 PHE A O 1
ATOM 1259 N N . PHE A 1 168 ? 12.464 5.874 0.054 1.00 96.19 168 PHE A N 1
ATOM 1260 C CA . PHE A 1 168 ? 13.294 5.396 1.159 1.00 96.19 168 PHE A CA 1
ATOM 1261 C C . PHE A 1 168 ? 14.757 5.275 0.757 1.00 96.19 168 PHE A C 1
ATOM 1263 O O . PHE A 1 168 ? 15.094 4.643 -0.241 1.00 96.19 168 PHE A O 1
ATOM 1270 N N . ASP A 1 169 ? 15.640 5.816 1.591 1.00 96.38 169 ASP A N 1
ATOM 1271 C CA . ASP A 1 169 ? 17.063 5.539 1.467 1.00 96.38 169 ASP A CA 1
ATOM 1272 C C . ASP A 1 169 ? 17.405 4.111 1.933 1.00 96.38 169 ASP A C 1
ATOM 1274 O O . ASP A 1 169 ? 16.621 3.419 2.597 1.00 96.38 169 ASP A O 1
ATOM 1278 N N . LEU A 1 170 ? 18.617 3.668 1.589 1.00 97.44 170 LEU A N 1
ATOM 1279 C CA . LEU A 1 170 ? 19.112 2.343 1.957 1.00 97.44 170 LEU A CA 1
ATOM 1280 C C . LEU A 1 170 ? 19.081 2.121 3.474 1.00 97.44 170 LEU A C 1
ATOM 1282 O O . LEU A 1 170 ? 18.692 1.049 3.924 1.00 97.44 170 LEU A O 1
ATOM 1286 N N . LYS A 1 171 ? 19.472 3.125 4.265 1.00 97.81 171 LYS A N 1
ATOM 1287 C CA . LYS A 1 171 ? 19.561 3.009 5.726 1.00 97.81 171 LYS A CA 1
ATOM 1288 C C . LYS A 1 171 ? 18.190 2.740 6.347 1.00 97.81 171 LYS A C 1
ATOM 1290 O O . LYS A 1 171 ? 18.074 1.908 7.243 1.00 97.81 171 LYS A O 1
ATOM 1295 N N . THR A 1 172 ? 17.164 3.434 5.871 1.00 97.69 172 THR A N 1
ATOM 1296 C CA . THR A 1 172 ? 15.783 3.296 6.334 1.00 97.69 172 THR A CA 1
ATOM 1297 C C . THR A 1 172 ? 15.226 1.929 5.957 1.00 97.69 172 THR A C 1
ATOM 1299 O O . THR A 1 172 ? 14.697 1.229 6.822 1.00 97.69 172 THR A O 1
ATOM 1302 N N . ALA A 1 173 ? 15.394 1.516 4.695 1.00 98.38 173 ALA A N 1
ATOM 1303 C CA . ALA A 1 173 ? 14.957 0.202 4.226 1.00 98.38 173 ALA A CA 1
ATOM 1304 C C . ALA A 1 173 ? 15.635 -0.935 5.012 1.00 98.38 173 AL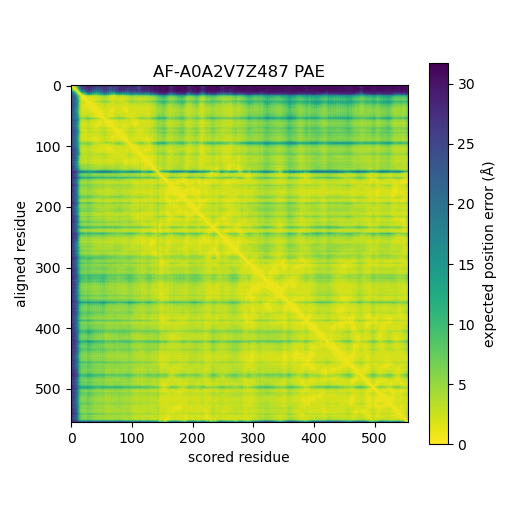A A C 1
ATOM 1306 O O . ALA A 1 173 ? 14.973 -1.864 5.473 1.00 98.38 173 ALA A O 1
ATOM 1307 N N . ASP A 1 174 ? 16.945 -0.830 5.218 1.00 98.50 174 ASP A N 1
ATOM 1308 C CA . ASP A 1 174 ? 17.758 -1.812 5.926 1.00 98.50 174 ASP A CA 1
ATOM 1309 C C . ASP A 1 174 ? 17.384 -1.945 7.410 1.00 98.50 174 ASP A C 1
ATOM 1311 O O . ASP A 1 174 ? 17.175 -3.057 7.908 1.00 98.50 174 ASP A O 1
ATOM 1315 N N . ALA A 1 175 ? 17.234 -0.818 8.114 1.00 98.50 175 ALA A N 1
ATOM 1316 C CA . ALA A 1 175 ? 16.827 -0.801 9.518 1.00 98.50 175 ALA A CA 1
ATOM 1317 C C . ALA A 1 175 ? 15.433 -1.413 9.709 1.00 98.50 175 ALA A C 1
ATOM 1319 O O . ALA A 1 175 ? 15.218 -2.206 10.631 1.00 98.50 175 ALA A O 1
ATOM 1320 N N . PHE A 1 176 ? 14.499 -1.085 8.814 1.00 98.75 176 PHE A N 1
ATOM 1321 C CA . PHE A 1 176 ? 13.156 -1.649 8.820 1.00 98.75 176 PHE A CA 1
ATOM 1322 C C . PHE A 1 176 ? 13.172 -3.171 8.605 1.00 98.75 176 PHE A C 1
ATOM 1324 O O . PHE A 1 176 ? 12.652 -3.918 9.437 1.00 98.75 176 PHE A O 1
ATOM 1331 N N . LEU A 1 177 ? 13.814 -3.647 7.532 1.00 98.75 177 LEU A N 1
ATOM 1332 C CA . LEU A 1 177 ? 13.876 -5.076 7.204 1.00 98.75 177 LEU A CA 1
ATOM 1333 C C . LEU A 1 177 ? 14.619 -5.885 8.274 1.00 98.75 177 LEU A C 1
ATOM 1335 O O . LEU A 1 177 ? 14.200 -6.996 8.598 1.00 98.75 177 LEU A O 1
ATOM 1339 N N . SER A 1 178 ? 15.671 -5.319 8.870 1.00 98.75 178 SER A N 1
ATOM 1340 C CA . SER A 1 178 ? 16.393 -5.938 9.987 1.00 98.75 178 SER A CA 1
ATOM 1341 C C . SER A 1 178 ? 15.490 -6.160 11.197 1.00 98.75 178 SER A C 1
ATOM 1343 O O . SER A 1 178 ? 15.518 -7.234 11.793 1.00 98.75 178 SER A O 1
ATOM 1345 N N . ALA A 1 179 ? 14.665 -5.169 11.550 1.00 98.62 179 ALA A N 1
ATOM 1346 C CA . ALA A 1 179 ? 13.743 -5.275 12.677 1.00 98.62 179 ALA A CA 1
ATOM 1347 C C . ALA A 1 179 ? 12.642 -6.320 12.425 1.00 98.62 179 ALA A C 1
ATOM 1349 O O . ALA A 1 179 ? 12.352 -7.131 13.307 1.00 98.62 179 ALA A O 1
ATOM 1350 N N . VAL A 1 180 ? 12.086 -6.356 11.207 1.00 98.38 180 VAL A N 1
ATOM 1351 C CA . VAL A 1 180 ? 11.111 -7.384 10.804 1.00 98.38 180 VAL A CA 1
ATOM 1352 C C . VAL A 1 180 ? 11.737 -8.780 10.862 1.00 98.38 180 VAL A C 1
ATOM 1354 O O . VAL A 1 180 ? 11.142 -9.701 11.426 1.00 98.38 180 VAL A O 1
ATOM 1357 N N . HIS A 1 181 ? 12.949 -8.946 10.322 1.00 98.38 181 HIS A N 1
ATOM 1358 C CA . HIS A 1 181 ? 13.666 -10.219 10.366 1.00 98.38 181 HIS A CA 1
ATOM 1359 C C . HIS A 1 181 ? 13.963 -10.652 11.807 1.00 98.38 181 HIS A C 1
ATOM 1361 O O . HIS A 1 181 ? 13.726 -11.803 12.154 1.00 98.38 181 HIS A O 1
ATOM 1367 N N . ALA A 1 182 ? 14.410 -9.741 12.674 1.00 98.06 182 ALA A N 1
ATOM 1368 C CA . ALA A 1 182 ? 14.684 -10.054 14.075 1.00 98.06 182 ALA A CA 1
ATOM 1369 C C . ALA A 1 182 ? 13.437 -10.574 14.816 1.00 98.06 182 ALA A C 1
ATOM 1371 O O . ALA A 1 182 ? 13.535 -11.525 15.592 1.00 98.06 182 ALA A O 1
ATOM 1372 N N . ALA A 1 183 ? 12.259 -10.000 14.548 1.00 96.25 183 ALA A N 1
ATOM 1373 C CA . ALA A 1 183 ? 11.001 -10.474 15.127 1.00 96.25 183 ALA A CA 1
ATOM 1374 C C . ALA A 1 183 ? 10.525 -11.809 14.523 1.00 96.25 183 ALA A C 1
ATOM 1376 O O . ALA A 1 183 ? 9.927 -12.633 15.224 1.00 96.25 183 ALA A O 1
ATOM 1377 N N . SER A 1 184 ? 10.812 -12.054 13.240 1.00 95.50 184 SER A N 1
ATOM 1378 C CA . SER A 1 184 ? 10.396 -13.260 12.516 1.00 95.50 184 SER A CA 1
ATOM 1379 C C . SER A 1 184 ? 11.494 -13.834 11.601 1.00 95.50 184 SER A C 1
ATOM 1381 O O . SER A 1 184 ? 11.351 -13.787 10.378 1.00 95.50 184 SER A O 1
ATOM 1383 N N . PRO A 1 185 ? 12.544 -14.482 12.154 1.00 95.75 185 PRO A N 1
ATOM 1384 C CA . PRO A 1 185 ? 13.729 -14.878 11.374 1.00 95.75 185 PRO A CA 1
ATOM 1385 C C . PRO A 1 185 ? 13.461 -15.912 10.277 1.00 95.75 185 PRO A C 1
ATOM 1387 O O . PRO A 1 185 ? 14.170 -16.001 9.283 1.00 95.75 185 PRO A O 1
ATOM 1390 N N . GLU A 1 186 ? 12.419 -16.717 10.464 1.00 94.44 186 GLU A N 1
ATOM 1391 C CA . GLU A 1 186 ? 12.005 -17.764 9.530 1.00 94.44 186 GLU A CA 1
ATOM 1392 C C . GLU A 1 186 ? 11.072 -17.242 8.412 1.00 94.44 186 GLU A C 1
ATOM 1394 O O . GLU A 1 186 ? 10.655 -18.017 7.550 1.00 94.44 186 GLU A O 1
ATOM 1399 N N . ARG A 1 187 ? 10.650 -15.970 8.455 1.00 96.81 187 ARG A N 1
ATOM 1400 C CA . ARG A 1 187 ? 9.741 -15.386 7.458 1.00 96.81 187 ARG A CA 1
ATOM 1401 C C . ARG A 1 187 ? 10.533 -14.982 6.218 1.00 96.81 187 ARG A C 1
ATOM 1403 O O . ARG A 1 187 ? 11.539 -14.290 6.318 1.00 96.81 187 ARG A O 1
ATOM 1410 N N . THR A 1 188 ? 10.055 -15.373 5.038 1.00 97.81 188 THR A N 1
ATOM 1411 C CA . THR A 1 188 ? 10.649 -14.901 3.777 1.00 97.81 188 THR A CA 1
ATOM 1412 C C . THR A 1 188 ? 10.231 -13.455 3.519 1.00 97.81 188 THR A C 1
ATOM 1414 O O . THR A 1 188 ? 9.035 -13.159 3.500 1.00 97.81 188 THR A O 1
ATOM 1417 N N . LEU A 1 189 ? 11.190 -12.558 3.289 1.00 98.69 189 LEU A N 1
ATOM 1418 C CA . LEU A 1 189 ? 10.909 -11.155 2.977 1.00 98.69 189 LEU A CA 1
ATOM 1419 C C . LEU A 1 189 ? 11.135 -10.916 1.481 1.00 98.69 189 LEU A C 1
ATOM 1421 O O . LEU A 1 189 ? 12.265 -10.963 1.003 1.00 98.69 189 LEU A O 1
ATOM 1425 N N . VAL A 1 190 ? 10.065 -10.681 0.726 1.00 98.75 190 VAL A N 1
ATOM 1426 C CA . VAL A 1 190 ? 10.129 -10.346 -0.703 1.00 98.75 190 VAL A CA 1
ATOM 1427 C C . VAL A 1 190 ? 10.084 -8.830 -0.844 1.00 98.75 190 VAL A C 1
ATOM 1429 O O . VAL A 1 190 ? 9.146 -8.196 -0.369 1.00 98.75 190 VAL A O 1
ATOM 1432 N N . VAL A 1 191 ? 11.093 -8.240 -1.477 1.00 98.69 191 VAL A N 1
ATOM 1433 C CA . VAL A 1 191 ? 11.247 -6.782 -1.553 1.00 98.69 191 VAL A CA 1
ATOM 1434 C C . VAL A 1 191 ? 11.317 -6.363 -3.012 1.00 98.69 191 VAL A C 1
ATOM 1436 O O . VAL A 1 191 ? 12.276 -6.703 -3.700 1.00 98.69 191 VAL A O 1
ATOM 1439 N N . LEU A 1 192 ? 10.308 -5.623 -3.467 1.00 98.56 192 LEU A N 1
ATOM 1440 C CA . LEU A 1 192 ? 10.323 -4.921 -4.745 1.00 98.56 192 LEU A CA 1
ATOM 1441 C C . LEU A 1 192 ? 11.005 -3.569 -4.540 1.00 98.56 192 LEU A C 1
ATOM 1443 O O . LEU A 1 192 ? 10.558 -2.768 -3.719 1.00 98.56 192 LEU A O 1
ATOM 1447 N N . THR A 1 193 ? 12.102 -3.319 -5.241 1.00 97.56 193 THR A N 1
ATOM 1448 C CA . THR A 1 193 ? 12.854 -2.064 -5.131 1.00 97.56 193 THR A CA 1
ATOM 1449 C C . THR A 1 193 ? 13.674 -1.820 -6.395 1.00 97.56 193 THR A C 1
ATOM 1451 O O . THR A 1 193 ? 13.850 -2.737 -7.188 1.00 97.56 193 THR A O 1
ATOM 1454 N N . ASP A 1 194 ? 14.158 -0.602 -6.617 1.00 93.50 194 ASP A N 1
ATOM 1455 C CA . ASP A 1 194 ? 15.024 -0.314 -7.761 1.00 93.50 194 ASP A CA 1
ATOM 1456 C C . ASP A 1 194 ? 16.483 -0.712 -7.505 1.00 93.50 194 ASP A C 1
ATOM 1458 O O . ASP A 1 194 ? 16.909 -0.954 -6.369 1.00 93.50 194 ASP A O 1
ATOM 1462 N N . SER A 1 195 ? 17.266 -0.724 -8.583 1.00 90.94 195 SER A N 1
ATOM 1463 C CA . SER A 1 195 ? 18.662 -1.149 -8.597 1.00 90.94 195 SER A CA 1
ATOM 1464 C C . SER A 1 195 ? 19.545 -0.464 -7.543 1.00 90.94 195 SER A C 1
ATOM 1466 O O . SER A 1 195 ? 20.504 -1.078 -7.074 1.00 90.94 195 SER A O 1
ATOM 1468 N N . THR A 1 196 ? 19.235 0.773 -7.129 1.00 87.69 196 THR A N 1
ATOM 1469 C CA . THR A 1 196 ? 20.036 1.523 -6.143 1.00 87.69 196 THR A CA 1
ATOM 1470 C C . THR A 1 196 ? 19.935 0.898 -4.756 1.00 87.69 196 THR A C 1
ATOM 1472 O O . THR A 1 196 ? 20.946 0.558 -4.139 1.00 87.69 196 THR A O 1
ATOM 1475 N N . VAL A 1 197 ? 18.710 0.725 -4.255 1.00 94.88 197 VAL A N 1
ATOM 1476 C CA . VAL A 1 197 ? 18.469 0.126 -2.933 1.00 94.88 197 VAL A CA 1
ATOM 1477 C C . VAL A 1 197 ? 18.734 -1.378 -2.985 1.00 94.88 197 VAL A C 1
ATOM 1479 O O . VAL A 1 197 ? 19.304 -1.925 -2.039 1.00 94.88 197 VAL A O 1
ATOM 1482 N N . LEU A 1 198 ? 18.413 -2.042 -4.103 1.00 96.06 198 LEU A N 1
ATOM 1483 C CA . LEU A 1 198 ? 18.702 -3.462 -4.309 1.00 96.06 198 LEU A CA 1
ATOM 1484 C C . LEU A 1 198 ? 20.188 -3.767 -4.118 1.00 96.06 198 LEU A C 1
ATOM 1486 O O . LEU A 1 198 ? 20.528 -4.668 -3.351 1.00 96.06 198 LEU A O 1
ATOM 1490 N N . ALA A 1 199 ? 21.073 -3.015 -4.780 1.00 94.31 199 ALA A N 1
ATOM 1491 C CA . ALA A 1 199 ? 22.516 -3.221 -4.681 1.00 94.31 199 ALA A CA 1
ATOM 1492 C C . ALA A 1 199 ? 23.027 -3.049 -3.241 1.00 94.31 199 ALA A C 1
ATOM 1494 O O . ALA A 1 199 ? 23.898 -3.800 -2.803 1.00 94.31 199 ALA A O 1
ATOM 1495 N N . GLY A 1 200 ? 22.451 -2.105 -2.490 1.00 96.38 200 GLY A N 1
ATOM 1496 C CA . GLY A 1 200 ? 22.779 -1.886 -1.082 1.00 96.38 200 GLY A CA 1
ATOM 1497 C C . GLY A 1 200 ? 22.296 -2.998 -0.144 1.00 96.38 200 GLY A C 1
ATOM 1498 O O . GLY A 1 200 ? 22.996 -3.335 0.808 1.00 96.38 200 GLY A O 1
ATOM 1499 N N . LEU A 1 201 ? 21.132 -3.597 -0.417 1.00 97.94 201 LEU A N 1
ATOM 1500 C CA . LEU A 1 201 ? 20.570 -4.693 0.385 1.00 97.94 201 LEU A CA 1
ATOM 1501 C C . LEU A 1 201 ? 21.126 -6.073 0.002 1.00 97.94 201 LEU A C 1
ATOM 1503 O O . LEU A 1 201 ? 21.083 -6.999 0.816 1.00 97.94 201 LEU A O 1
ATOM 1507 N N . ALA A 1 202 ? 21.655 -6.241 -1.213 1.00 97.50 202 ALA A N 1
ATOM 1508 C CA . ALA A 1 202 ? 22.136 -7.526 -1.724 1.00 97.50 202 ALA A CA 1
ATOM 1509 C C . ALA A 1 202 ? 23.157 -8.235 -0.805 1.00 97.50 202 ALA A C 1
ATOM 1511 O O . ALA A 1 202 ? 22.985 -9.437 -0.576 1.00 97.50 202 ALA A O 1
ATOM 1512 N N . PRO A 1 203 ? 24.152 -7.550 -0.195 1.00 97.81 203 PRO A N 1
ATOM 1513 C CA . PRO A 1 203 ? 25.073 -8.180 0.756 1.00 97.81 203 PRO A CA 1
ATOM 1514 C C . PRO A 1 203 ? 24.380 -8.790 1.982 1.00 97.81 203 PRO A C 1
ATOM 1516 O O . PRO A 1 203 ? 24.872 -9.765 2.547 1.00 97.81 203 PRO A O 1
ATOM 1519 N N . ARG A 1 204 ? 23.217 -8.252 2.373 1.00 97.62 204 ARG A N 1
ATOM 1520 C CA . ARG A 1 204 ? 22.431 -8.706 3.530 1.00 97.62 204 ARG A CA 1
ATOM 1521 C C . ARG A 1 204 ? 21.318 -9.683 3.170 1.00 97.62 204 ARG A C 1
ATOM 1523 O O . ARG A 1 204 ? 20.655 -10.212 4.060 1.00 97.62 204 ARG A O 1
ATOM 1530 N N . ALA A 1 205 ? 21.119 -9.979 1.884 1.00 97.31 205 ALA A N 1
ATOM 1531 C CA . ALA A 1 205 ? 19.987 -10.781 1.432 1.00 97.31 205 ALA A CA 1
ATOM 1532 C C . ALA A 1 205 ? 19.950 -12.179 2.065 1.00 97.31 205 ALA A C 1
ATOM 1534 O O . ALA A 1 205 ? 18.885 -12.656 2.451 1.00 97.31 205 ALA A O 1
ATOM 1535 N N . LYS A 1 206 ? 21.109 -12.829 2.225 1.00 96.31 206 LYS A N 1
ATOM 1536 C CA . LYS A 1 206 ? 21.190 -14.143 2.880 1.00 96.31 206 LYS A CA 1
ATOM 1537 C C . LYS A 1 206 ? 20.927 -14.058 4.385 1.00 96.31 206 LYS A C 1
ATOM 1539 O O . LYS A 1 206 ? 20.210 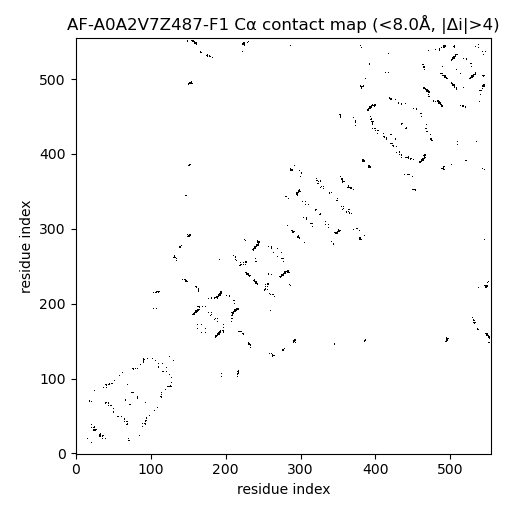-14.903 4.907 1.00 96.31 206 LYS A O 1
ATOM 1544 N N . GLU A 1 207 ? 21.510 -13.066 5.057 1.00 96.75 207 GLU A N 1
ATOM 1545 C CA . GLU A 1 207 ? 21.374 -12.845 6.504 1.00 96.75 207 GLU A CA 1
ATOM 1546 C C . GLU A 1 207 ? 19.908 -12.613 6.881 1.00 96.75 207 GLU A C 1
ATOM 1548 O O . GLU A 1 207 ? 19.372 -13.308 7.735 1.00 96.75 207 GLU A O 1
ATOM 1553 N N . LEU A 1 208 ? 19.243 -11.696 6.179 1.00 97.50 208 LEU A N 1
ATOM 1554 C CA . LEU A 1 208 ? 17.883 -11.263 6.492 1.00 97.50 208 LEU A CA 1
ATOM 1555 C C . LEU A 1 208 ? 16.793 -12.089 5.785 1.00 97.50 208 LEU A C 1
ATOM 1557 O O . LEU A 1 208 ? 15.614 -11.745 5.849 1.00 97.50 208 LEU A O 1
ATOM 1561 N N . SER A 1 209 ? 17.161 -13.177 5.096 1.00 95.88 209 SER A N 1
ATOM 1562 C CA . SER A 1 209 ? 16.239 -13.998 4.289 1.00 95.88 209 SER A CA 1
ATOM 1563 C C . SER A 1 209 ? 15.441 -13.192 3.248 1.00 95.88 209 SER A C 1
ATOM 1565 O O . SER A 1 209 ? 14.246 -13.421 3.033 1.00 95.88 209 SER A O 1
ATOM 1567 N N . LEU A 1 210 ? 16.115 -12.250 2.580 1.00 98.25 210 LEU A N 1
ATOM 1568 C CA . LEU A 1 210 ? 15.520 -11.403 1.549 1.00 98.25 210 LEU A CA 1
ATOM 1569 C C . LEU A 1 210 ? 15.432 -12.125 0.200 1.00 98.25 210 LEU A C 1
ATOM 1571 O O . LEU A 1 210 ? 16.282 -12.934 -0.187 1.00 98.25 210 LEU A O 1
ATOM 1575 N N . ARG A 1 211 ? 14.401 -11.763 -0.554 1.00 98.00 211 ARG A N 1
ATOM 1576 C CA . ARG A 1 211 ? 14.218 -12.042 -1.977 1.00 98.00 211 ARG A CA 1
ATOM 1577 C C . ARG A 1 211 ? 14.019 -10.696 -2.666 1.00 98.00 211 ARG A C 1
ATOM 1579 O O . ARG A 1 211 ? 12.920 -10.151 -2.659 1.00 98.00 211 ARG A O 1
ATOM 1586 N N . LEU A 1 212 ? 15.116 -10.141 -3.172 1.00 98.06 212 LEU A N 1
ATOM 1587 C CA . LEU A 1 212 ? 15.151 -8.817 -3.792 1.00 98.06 212 LEU A CA 1
ATOM 1588 C C . LEU A 1 212 ? 14.724 -8.919 -5.257 1.00 98.06 212 LEU A C 1
ATOM 1590 O O . LEU A 1 212 ? 15.287 -9.725 -5.999 1.00 98.06 212 LEU A O 1
ATOM 1594 N N . LEU A 1 213 ? 13.735 -8.121 -5.650 1.00 97.75 213 LEU A N 1
ATOM 1595 C CA . LEU A 1 213 ? 13.188 -8.057 -7.001 1.00 97.75 213 LEU A CA 1
ATOM 1596 C C . LEU A 1 213 ? 13.417 -6.643 -7.540 1.00 97.75 213 LEU A C 1
ATOM 1598 O O . LEU A 1 213 ? 12.898 -5.687 -6.961 1.00 97.75 213 LEU A O 1
ATOM 1602 N N . ASP A 1 214 ? 14.198 -6.519 -8.615 1.00 96.56 214 ASP A N 1
ATOM 1603 C CA . ASP A 1 214 ? 14.467 -5.218 -9.231 1.00 96.56 214 ASP A CA 1
ATOM 1604 C C . ASP A 1 214 ? 13.237 -4.733 -10.006 1.00 96.56 214 ASP A C 1
ATOM 1606 O O . ASP A 1 214 ? 12.714 -5.451 -10.859 1.00 96.56 214 ASP A O 1
ATOM 1610 N N . THR A 1 215 ? 12.779 -3.521 -9.713 1.00 96.06 215 THR A N 1
ATOM 1611 C CA . THR A 1 215 ? 11.700 -2.844 -10.446 1.00 96.06 215 THR A CA 1
ATOM 1612 C C . THR A 1 215 ? 12.234 -1.915 -11.530 1.00 96.06 215 THR A C 1
ATOM 1614 O O . THR A 1 215 ? 11.442 -1.283 -12.231 1.00 96.06 215 THR A O 1
ATOM 1617 N N . TYR A 1 216 ? 13.560 -1.780 -11.642 1.00 94.50 216 TYR A N 1
ATOM 1618 C CA . TYR A 1 216 ? 14.251 -0.923 -12.600 1.00 94.50 216 TYR A CA 1
ATOM 1619 C C . TYR A 1 216 ? 13.724 0.520 -12.598 1.00 94.50 216 TYR A C 1
ATOM 1621 O O . TYR A 1 216 ? 13.531 1.131 -13.648 1.00 94.50 216 TYR A O 1
ATOM 1629 N N . GLY A 1 217 ? 13.453 1.054 -11.402 1.00 91.50 217 GLY A N 1
ATOM 1630 C CA . GLY A 1 217 ? 13.021 2.439 -11.190 1.00 91.50 217 G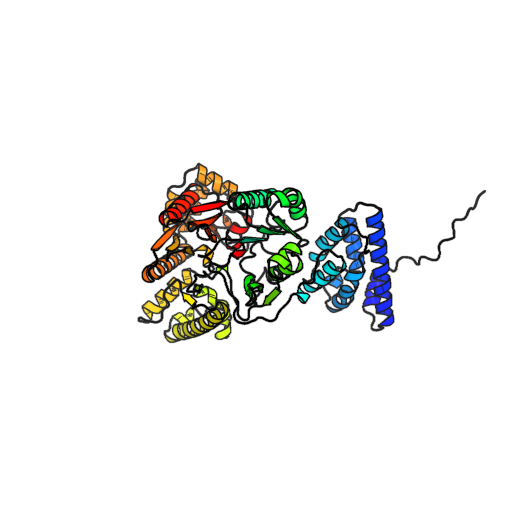LY A CA 1
ATOM 1631 C C . GLY A 1 217 ? 11.563 2.727 -11.537 1.00 91.50 217 GLY A C 1
ATOM 1632 O O . GLY A 1 217 ? 11.180 3.895 -11.603 1.00 91.50 217 GLY A O 1
ATOM 1633 N N . ARG A 1 218 ? 10.735 1.702 -11.766 1.00 93.50 218 ARG A N 1
ATOM 1634 C CA . ARG A 1 218 ? 9.300 1.905 -12.001 1.00 93.50 218 ARG A CA 1
ATOM 1635 C C . ARG A 1 218 ? 8.653 2.625 -10.807 1.00 93.50 218 ARG A C 1
ATOM 1637 O O . ARG A 1 218 ? 8.953 2.269 -9.664 1.00 93.50 218 ARG A O 1
ATOM 1644 N N . PRO A 1 219 ? 7.771 3.616 -11.048 1.00 92.38 219 PRO A N 1
ATOM 1645 C CA . PRO A 1 219 ? 7.254 4.518 -10.016 1.00 92.38 219 PRO A CA 1
ATOM 1646 C C . PRO A 1 219 ? 6.120 3.877 -9.202 1.00 92.38 219 PRO A C 1
ATOM 1648 O O . PRO A 1 219 ? 5.032 4.435 -9.072 1.00 92.38 219 PRO A O 1
ATOM 1651 N N . TYR A 1 220 ? 6.360 2.680 -8.673 1.00 95.75 220 TYR A N 1
ATOM 1652 C CA . TYR A 1 220 ? 5.425 2.014 -7.782 1.00 95.75 220 TYR A CA 1
ATOM 1653 C C . TYR A 1 220 ? 5.359 2.726 -6.433 1.00 95.75 220 TYR A C 1
ATOM 1655 O O . TYR A 1 220 ? 6.356 3.246 -5.925 1.00 95.75 220 TYR A O 1
ATOM 1663 N N . SER A 1 221 ? 4.179 2.716 -5.827 1.00 95.81 221 SER A N 1
ATOM 1664 C CA . SER A 1 221 ? 3.984 3.229 -4.480 1.00 95.81 221 SER A CA 1
ATOM 1665 C C . SER A 1 221 ? 4.569 2.278 -3.424 1.00 95.81 221 SER A C 1
ATOM 1667 O O . SER A 1 221 ? 4.834 1.098 -3.701 1.00 95.81 221 SER A O 1
ATOM 1669 N N . PRO A 1 222 ? 4.759 2.749 -2.178 1.00 96.69 222 PRO A N 1
ATOM 1670 C CA . PRO A 1 222 ? 5.227 1.903 -1.087 1.00 96.69 222 PRO A CA 1
ATOM 1671 C C . PRO A 1 222 ? 4.125 1.003 -0.496 1.00 96.69 222 PRO A C 1
ATOM 1673 O O . PRO A 1 222 ? 4.340 0.420 0.565 1.00 96.69 222 PRO A O 1
ATOM 1676 N N . TRP A 1 223 ? 2.951 0.884 -1.135 1.00 97.00 223 TRP A N 1
ATOM 1677 C CA . TRP A 1 223 ? 1.774 0.209 -0.571 1.00 97.00 223 TRP A CA 1
ATOM 1678 C C . TRP A 1 223 ? 1.342 -1.027 -1.370 1.00 97.00 223 TRP A C 1
ATOM 1680 O O . TRP A 1 223 ? 0.312 -1.016 -2.046 1.00 97.00 223 TRP A O 1
ATOM 1690 N N . PRO A 1 224 ? 2.079 -2.149 -1.279 1.00 96.62 224 PRO A N 1
ATOM 1691 C CA . PRO A 1 224 ? 1.714 -3.382 -1.974 1.00 96.62 224 PRO A CA 1
ATOM 1692 C C . PRO A 1 224 ? 0.419 -4.019 -1.440 1.00 96.62 224 PRO A C 1
ATOM 1694 O O . PRO A 1 224 ? -0.074 -4.975 -2.041 1.00 96.62 224 PRO A O 1
ATOM 1697 N N . ARG A 1 225 ? -0.138 -3.531 -0.320 1.00 95.69 225 ARG A N 1
ATOM 1698 C CA . ARG A 1 225 ? -1.417 -3.987 0.240 1.00 95.69 225 ARG A CA 1
ATOM 1699 C C . ARG A 1 225 ? -2.571 -3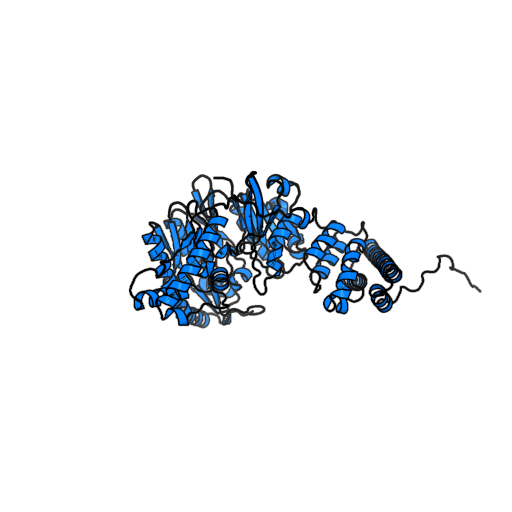.776 -0.728 1.00 95.69 225 ARG A C 1
ATOM 1701 O O . ARG A 1 225 ? -3.362 -4.689 -0.932 1.00 95.69 225 ARG A O 1
ATOM 1708 N N . ASP A 1 226 ? -2.696 -2.578 -1.274 1.00 93.00 226 ASP A N 1
ATOM 1709 C CA . ASP A 1 226 ? -3.920 -2.127 -1.936 1.00 93.00 226 ASP A CA 1
ATOM 1710 C C . ASP A 1 226 ? -4.121 -2.648 -3.361 1.00 93.00 226 ASP A C 1
ATOM 1712 O O . ASP A 1 226 ? -5.257 -3.002 -3.689 1.00 93.00 226 ASP A O 1
ATOM 1716 N N . PRO A 1 227 ? -3.091 -2.705 -4.231 1.00 94.56 227 PRO A N 1
ATOM 1717 C CA . PRO A 1 227 ? -3.298 -3.043 -5.634 1.00 94.56 227 PRO A CA 1
ATOM 1718 C C . PRO A 1 227 ? -3.555 -4.531 -5.878 1.00 94.56 227 PRO A C 1
ATOM 1720 O O . PRO A 1 227 ? -4.085 -4.888 -6.932 1.00 94.56 227 PRO A O 1
ATOM 1723 N N . PHE A 1 228 ? -3.201 -5.415 -4.943 1.00 96.19 228 PHE A N 1
ATOM 1724 C CA . PHE A 1 228 ? -3.435 -6.848 -5.096 1.00 96.19 228 PHE A CA 1
ATOM 1725 C C . PHE A 1 228 ? -3.582 -7.578 -3.760 1.00 96.19 228 PHE A C 1
ATOM 1727 O O . PHE A 1 228 ? -3.110 -7.122 -2.726 1.00 96.19 228 PHE A O 1
ATOM 1734 N N . SER A 1 229 ? -4.179 -8.768 -3.788 1.00 96.06 229 SER A N 1
ATOM 1735 C CA . SER A 1 229 ? -4.171 -9.729 -2.678 1.00 96.06 229 SER A CA 1
ATOM 1736 C C . SER A 1 229 ? -3.376 -10.972 -3.065 1.00 96.06 229 SER A C 1
ATOM 1738 O O . SER A 1 229 ? -3.436 -11.423 -4.211 1.00 96.06 229 SER A O 1
ATOM 1740 N N . LEU A 1 230 ? -2.672 -11.561 -2.103 1.00 96.69 230 LEU A N 1
ATOM 1741 C CA . LEU A 1 230 ? -2.132 -12.911 -2.237 1.00 96.69 230 LEU A CA 1
ATOM 1742 C C . LEU A 1 230 ? -3.203 -13.898 -1.761 1.00 96.69 230 LEU A C 1
ATOM 1744 O O . LEU A 1 230 ? -3.654 -13.826 -0.621 1.00 96.69 230 LEU A O 1
ATOM 1748 N N . VAL A 1 231 ? -3.660 -14.773 -2.654 1.00 95.81 231 VAL A N 1
ATOM 1749 C CA . VAL A 1 231 ? -4.736 -15.739 -2.384 1.00 95.81 231 VAL A CA 1
ATOM 1750 C C . VAL A 1 231 ? -4.316 -17.138 -2.806 1.00 95.81 231 VAL A C 1
ATOM 1752 O O . VAL A 1 231 ? -3.389 -17.304 -3.599 1.00 95.81 231 VAL A O 1
ATOM 1755 N N . HIS A 1 232 ? -5.019 -18.158 -2.324 1.00 95.06 232 HIS A N 1
ATOM 1756 C CA . HIS A 1 232 ? -4.782 -19.537 -2.745 1.00 95.06 232 HIS A CA 1
ATOM 1757 C C . HIS A 1 232 ? -5.807 -19.978 -3.789 1.00 95.06 232 HIS A C 1
ATOM 1759 O O . HIS A 1 232 ? -7.017 -19.818 -3.613 1.00 95.06 232 HIS A O 1
ATOM 1765 N N . ALA A 1 233 ? -5.322 -20.564 -4.879 1.00 93.25 233 ALA A N 1
ATOM 1766 C CA . ALA A 1 233 ? -6.150 -21.281 -5.835 1.00 93.25 233 ALA A CA 1
ATOM 1767 C C . ALA A 1 233 ? -6.560 -22.659 -5.279 1.00 93.25 233 ALA A C 1
ATOM 1769 O O . ALA A 1 233 ? -5.989 -23.158 -4.310 1.00 93.25 233 ALA A O 1
ATOM 1770 N N . ARG A 1 234 ? -7.533 -23.316 -5.926 1.00 89.56 234 ARG A N 1
ATOM 1771 C CA . ARG A 1 234 ? -8.049 -24.635 -5.500 1.00 89.56 234 ARG A CA 1
ATOM 1772 C C . ARG A 1 234 ? -6.980 -25.728 -5.416 1.00 89.56 234 ARG A C 1
ATOM 1774 O O . ARG A 1 234 ? -7.113 -26.648 -4.622 1.00 89.56 234 ARG A O 1
ATOM 1781 N N . ASN A 1 235 ? -5.929 -25.630 -6.228 1.00 89.25 235 ASN A N 1
ATOM 1782 C CA . ASN A 1 235 ? -4.792 -26.553 -6.210 1.00 89.25 235 ASN A CA 1
ATOM 1783 C C . ASN A 1 235 ? -3.754 -26.223 -5.114 1.00 89.25 235 ASN A C 1
ATOM 1785 O O . ASN A 1 235 ? -2.682 -26.819 -5.103 1.00 89.25 235 ASN A O 1
ATOM 1789 N N . GLY A 1 236 ? -4.032 -25.249 -4.241 1.00 90.50 236 GLY A N 1
ATOM 1790 C CA . GLY A 1 236 ? -3.142 -24.782 -3.175 1.00 90.50 236 GLY A CA 1
ATOM 1791 C C . GLY A 1 236 ? -2.097 -23.749 -3.610 1.00 90.50 236 GLY A C 1
ATOM 1792 O O . GLY A 1 236 ? -1.516 -23.090 -2.747 1.00 90.50 236 GLY A O 1
ATOM 1793 N N . GLY A 1 237 ? -1.883 -23.564 -4.918 1.00 94.56 237 GLY A N 1
ATOM 1794 C CA . GLY A 1 237 ? -0.918 -22.606 -5.456 1.00 94.56 237 GLY A CA 1
ATOM 1795 C C . GLY A 1 237 ? -1.307 -21.156 -5.170 1.00 94.56 237 GLY A C 1
ATOM 1796 O O . GLY A 1 237 ? -2.491 -20.812 -5.121 1.00 94.56 237 GLY A O 1
ATOM 1797 N N . VAL A 1 238 ? -0.304 -20.300 -4.995 1.00 97.00 238 VAL A N 1
ATOM 1798 C CA . VAL A 1 238 ? -0.503 -18.867 -4.774 1.00 97.00 238 VAL A CA 1
ATOM 1799 C C . VAL A 1 238 ? -0.937 -18.201 -6.074 1.00 97.00 238 VAL A C 1
ATOM 1801 O O . VAL A 1 238 ? -0.388 -18.436 -7.156 1.00 97.00 238 VAL A O 1
ATOM 1804 N N . ARG A 1 239 ? -1.917 -17.314 -5.954 1.00 97.06 239 ARG A N 1
ATOM 1805 C CA . ARG A 1 239 ? -2.357 -16.417 -7.009 1.00 97.06 239 ARG A CA 1
ATOM 1806 C C . ARG A 1 239 ? -2.308 -14.980 -6.519 1.00 97.06 239 ARG A C 1
ATOM 1808 O O . ARG A 1 239 ? -2.796 -14.666 -5.438 1.00 97.06 239 ARG A O 1
ATOM 1815 N N . VAL A 1 240 ? -1.754 -14.110 -7.352 1.00 97.75 240 VAL A N 1
ATOM 1816 C CA . VAL A 1 240 ? -1.801 -12.663 -7.157 1.00 97.75 240 VAL A CA 1
ATOM 1817 C C . VAL A 1 240 ? -3.076 -12.138 -7.806 1.00 97.75 240 VAL A C 1
ATOM 1819 O O . VAL A 1 240 ? -3.219 -12.148 -9.031 1.00 97.75 240 VAL A O 1
ATOM 1822 N N . LEU A 1 241 ? -4.035 -11.725 -6.988 1.00 97.44 241 LEU A N 1
ATOM 1823 C CA . LEU A 1 241 ? -5.303 -11.187 -7.453 1.00 97.44 241 LEU A CA 1
ATOM 1824 C C . LEU A 1 241 ? -5.229 -9.661 -7.477 1.00 97.44 241 LEU A C 1
ATOM 1826 O O . LEU A 1 241 ? -5.243 -9.030 -6.428 1.00 97.44 241 LEU A O 1
ATOM 1830 N N . VAL A 1 242 ? -5.144 -9.076 -8.666 1.00 96.94 242 VAL A N 1
ATOM 1831 C CA . VAL A 1 242 ? -4.992 -7.629 -8.877 1.00 96.94 242 VAL A CA 1
ATOM 1832 C C . VAL A 1 242 ? -6.361 -6.957 -8.860 1.00 96.94 242 VAL A C 1
ATOM 1834 O O . VAL A 1 242 ? -7.298 -7.461 -9.485 1.00 96.94 242 VAL A O 1
ATOM 1837 N N . ARG A 1 243 ? -6.501 -5.816 -8.183 1.00 93.69 243 ARG A N 1
ATOM 1838 C CA . ARG A 1 243 ? -7.751 -5.044 -8.216 1.00 93.69 243 ARG A CA 1
ATOM 1839 C C . ARG A 1 243 ? -7.996 -4.460 -9.621 1.00 93.69 243 ARG A C 1
ATOM 1841 O O . ARG A 1 243 ? -7.045 -4.040 -10.276 1.00 93.69 243 ARG A O 1
ATOM 1848 N N . PRO A 1 244 ? -9.245 -4.406 -10.112 1.00 90.94 244 PRO A N 1
ATOM 1849 C CA . PRO A 1 244 ? -9.535 -3.911 -11.458 1.00 90.94 244 PRO A CA 1
ATOM 1850 C C . PRO A 1 244 ? -9.517 -2.382 -11.580 1.00 90.94 244 PRO A C 1
ATOM 1852 O O . PRO A 1 244 ? -9.347 -1.864 -12.680 1.00 90.94 244 PRO A O 1
ATOM 1855 N N . ASN A 1 245 ? -9.738 -1.647 -10.489 1.00 86.31 245 ASN A N 1
ATOM 1856 C CA . ASN A 1 245 ? -9.815 -0.190 -10.511 1.00 86.31 245 ASN A CA 1
ATOM 1857 C C . ASN A 1 245 ? -8.437 0.450 -10.303 1.00 86.31 245 ASN A C 1
ATOM 1859 O O . ASN A 1 245 ? -7.709 0.126 -9.362 1.00 86.31 245 ASN A O 1
ATOM 1863 N N . LEU A 1 246 ? -8.113 1.405 -11.173 1.00 88.12 246 LEU A N 1
ATOM 1864 C CA . LEU A 1 246 ? -6.933 2.246 -11.024 1.00 88.12 246 LEU A CA 1
ATOM 1865 C C . LEU A 1 246 ? -7.159 3.271 -9.917 1.00 88.12 246 LEU A C 1
ATOM 1867 O O . LEU A 1 246 ? -8.285 3.699 -9.660 1.00 88.12 246 LEU A O 1
ATOM 1871 N N . GLN A 1 247 ? -6.067 3.685 -9.288 1.00 86.44 247 GLN A N 1
ATOM 1872 C CA . GLN A 1 247 ? -6.077 4.791 -8.348 1.00 86.44 247 GLN A CA 1
ATOM 1873 C C . GLN A 1 247 ? -5.366 5.972 -8.968 1.00 86.44 247 GLN A C 1
ATOM 1875 O O . GLN A 1 247 ? -4.247 5.844 -9.457 1.00 86.44 247 GLN A O 1
ATOM 1880 N N . ARG A 1 248 ? -6.053 7.111 -8.952 1.00 87.06 248 ARG A N 1
ATOM 1881 C CA . ARG A 1 248 ? -5.573 8.338 -9.569 1.00 87.06 248 ARG A CA 1
ATOM 1882 C C . ARG A 1 248 ? -4.211 8.733 -8.996 1.00 87.06 248 ARG A C 1
ATOM 1884 O O . ARG A 1 248 ? -4.067 8.810 -7.778 1.00 87.06 248 ARG A O 1
ATOM 1891 N N . GLY A 1 249 ? -3.239 8.989 -9.868 1.00 88.00 249 GLY A N 1
ATOM 1892 C CA . GLY A 1 249 ? -1.861 9.331 -9.500 1.00 88.00 249 GLY A CA 1
ATOM 1893 C C . GLY A 1 249 ? -1.016 8.150 -9.006 1.00 88.00 249 GLY A C 1
ATOM 1894 O O . GLY A 1 249 ? 0.137 8.351 -8.633 1.00 88.00 249 GLY A O 1
ATOM 1895 N N . ARG A 1 250 ? -1.578 6.935 -8.980 1.00 91.50 250 ARG A N 1
ATOM 1896 C CA . ARG A 1 250 ? -0.907 5.668 -8.642 1.00 91.50 250 ARG A CA 1
ATOM 1897 C C . ARG A 1 250 ? -1.292 4.577 -9.644 1.00 91.50 250 ARG A C 1
ATOM 1899 O O . ARG A 1 250 ? -1.457 3.414 -9.284 1.00 91.50 250 ARG A O 1
ATOM 1906 N N . GLU A 1 251 ? -1.515 4.946 -10.902 1.00 93.12 251 GLU A N 1
ATOM 1907 C CA . GLU A 1 251 ? -1.994 4.033 -11.944 1.00 93.12 251 GLU A CA 1
ATOM 1908 C C . GLU A 1 251 ? -1.019 2.871 -12.162 1.00 93.12 251 GLU A C 1
ATOM 1910 O O . GLU A 1 251 ? -1.447 1.741 -12.402 1.00 93.12 251 GLU A O 1
ATOM 1915 N N . GLU A 1 252 ? 0.279 3.136 -12.002 1.00 94.38 252 GLU A N 1
ATOM 1916 C CA . GLU A 1 252 ? 1.340 2.144 -12.157 1.00 94.38 252 GLU A CA 1
ATOM 1917 C C . GLU A 1 252 ? 1.238 1.000 -11.136 1.00 94.38 252 GLU A C 1
ATOM 1919 O O . GLU A 1 252 ? 1.629 -0.126 -11.436 1.00 94.38 252 GLU A O 1
ATOM 1924 N N . ASP A 1 253 ? 0.620 1.222 -9.970 1.00 96.00 253 ASP A N 1
ATOM 1925 C CA . ASP A 1 253 ? 0.435 0.183 -8.949 1.00 96.00 253 ASP A CA 1
ATOM 1926 C C . ASP A 1 253 ? -0.400 -1.003 -9.451 1.00 96.00 253 ASP A C 1
ATOM 1928 O O . ASP A 1 253 ? -0.277 -2.107 -8.922 1.00 96.00 253 ASP A O 1
ATOM 1932 N N . ALA A 1 254 ? -1.208 -0.832 -10.505 1.00 95.25 254 ALA A N 1
ATOM 1933 C CA . ALA A 1 254 ? -1.906 -1.947 -11.148 1.00 95.25 254 ALA A CA 1
ATOM 1934 C C . ALA A 1 254 ? -0.941 -3.030 -11.671 1.00 95.25 254 ALA A C 1
ATOM 1936 O O . ALA A 1 254 ? -1.327 -4.193 -11.814 1.00 95.25 254 ALA A O 1
ATOM 1937 N N . ASN A 1 255 ? 0.321 -2.665 -11.906 1.00 97.06 255 ASN A N 1
ATOM 1938 C CA . ASN A 1 255 ? 1.362 -3.562 -12.380 1.00 97.06 255 ASN A CA 1
ATOM 1939 C C . ASN A 1 255 ? 2.223 -4.159 -11.252 1.00 97.06 255 ASN A C 1
ATOM 1941 O O . ASN A 1 255 ? 2.977 -5.086 -11.532 1.00 97.06 255 ASN A O 1
ATOM 1945 N N . LEU A 1 256 ? 2.060 -3.758 -9.981 1.00 97.19 256 LEU A N 1
ATOM 1946 C CA . LEU A 1 256 ? 2.815 -4.333 -8.849 1.00 97.19 256 LEU A CA 1
ATOM 1947 C C . LEU A 1 256 ? 2.612 -5.850 -8.696 1.00 97.19 256 LEU A C 1
ATOM 1949 O O . LEU A 1 256 ? 3.548 -6.590 -8.398 1.00 97.19 256 LEU A O 1
ATOM 1953 N N . GLY A 1 257 ? 1.388 -6.339 -8.907 1.00 97.25 257 GLY A N 1
ATOM 1954 C CA . GLY A 1 257 ? 1.104 -7.774 -8.858 1.00 97.25 257 GLY A CA 1
ATOM 1955 C C . GLY A 1 257 ? 1.761 -8.555 -10.010 1.00 97.25 257 GLY A C 1
ATOM 1956 O O . GLY A 1 257 ? 2.476 -9.528 -9.761 1.00 97.25 257 GLY A O 1
ATOM 1957 N N . PRO A 1 258 ? 1.557 -8.145 -11.274 1.00 97.69 258 PRO A N 1
ATOM 1958 C CA . PRO A 1 258 ? 2.272 -8.691 -12.427 1.00 97.69 258 PRO A CA 1
ATOM 1959 C C . PRO A 1 258 ? 3.806 -8.615 -12.305 1.00 97.69 258 PRO A C 1
ATOM 1961 O O . PRO A 1 258 ? 4.486 -9.573 -12.677 1.00 97.69 258 PRO A O 1
ATOM 1964 N N . GLU A 1 259 ? 4.338 -7.519 -11.755 1.00 98.19 259 GLU A N 1
ATOM 1965 C CA . GLU A 1 259 ? 5.756 -7.310 -11.429 1.00 98.19 259 GLU A CA 1
ATOM 1966 C C . GLU A 1 259 ? 6.273 -8.373 -10.460 1.00 98.19 259 GLU A C 1
ATOM 1968 O O . GLU A 1 259 ? 7.258 -9.054 -10.742 1.00 98.19 259 GLU A O 1
ATOM 1973 N N . LEU A 1 260 ? 5.561 -8.586 -9.350 1.00 98.06 260 LEU A N 1
ATOM 1974 C CA . LEU A 1 260 ? 5.892 -9.644 -8.403 1.00 98.06 260 LEU A CA 1
ATOM 1975 C C . LEU A 1 260 ? 6.004 -10.989 -9.135 1.00 98.06 260 LEU A C 1
ATOM 1977 O O . LEU A 1 260 ? 7.038 -11.646 -9.062 1.00 98.06 260 LEU A O 1
ATOM 1981 N N . VAL A 1 261 ? 4.984 -11.381 -9.904 1.00 97.38 261 VAL A N 1
ATOM 1982 C CA . VAL A 1 261 ? 4.957 -12.699 -10.562 1.00 97.38 261 VAL A CA 1
ATOM 1983 C C . VAL A 1 261 ? 6.066 -12.881 -11.602 1.00 97.38 261 VAL A C 1
ATOM 1985 O O . VAL A 1 261 ? 6.638 -13.972 -11.690 1.00 97.38 261 VAL A O 1
ATOM 1988 N N . ARG A 1 262 ? 6.383 -11.857 -12.404 1.00 96.56 262 ARG A N 1
ATOM 1989 C CA . ARG A 1 262 ? 7.428 -11.974 -13.438 1.00 96.56 262 ARG A CA 1
ATOM 1990 C C . ARG A 1 262 ? 8.836 -12.036 -12.846 1.00 96.56 262 ARG A C 1
ATOM 1992 O O . ARG A 1 262 ? 9.696 -12.702 -13.423 1.00 96.56 262 ARG A O 1
ATOM 1999 N N . SER A 1 263 ? 9.046 -11.412 -11.690 1.00 96.56 263 SER A N 1
ATOM 2000 C CA . SER A 1 263 ? 10.375 -11.239 -11.098 1.00 96.56 263 SER A CA 1
ATOM 2001 C C . SER A 1 263 ? 10.725 -12.310 -10.056 1.00 96.56 263 SER A C 1
ATOM 2003 O O . SER A 1 263 ? 11.893 -12.450 -9.701 1.00 96.56 263 SER A O 1
ATOM 2005 N N . LEU A 1 264 ? 9.766 -13.138 -9.614 1.00 96.94 264 LEU A N 1
ATOM 2006 C CA . LEU A 1 264 ? 10.018 -14.204 -8.634 1.00 96.94 264 LEU A CA 1
ATOM 2007 C C . LEU A 1 264 ? 11.150 -15.176 -9.060 1.00 96.94 264 LEU A C 1
ATOM 2009 O O . LEU A 1 264 ? 11.100 -15.758 -10.159 1.00 96.94 264 LEU A O 1
ATOM 2013 N N . PRO A 1 265 ? 12.126 -15.436 -8.163 1.00 95.50 265 PRO A N 1
ATOM 2014 C CA . PRO A 1 2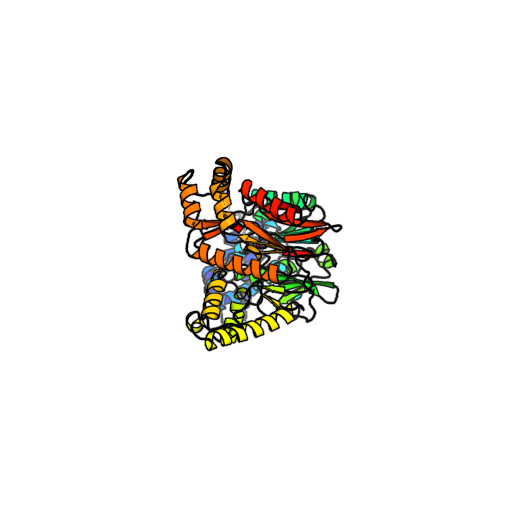65 ? 13.109 -16.505 -8.317 1.00 95.50 265 PRO A CA 1
ATOM 2015 C C . PRO A 1 265 ? 12.456 -17.885 -8.452 1.00 95.50 265 PRO A C 1
ATOM 2017 O O . PRO A 1 265 ? 11.385 -18.139 -7.904 1.00 95.50 265 PRO A O 1
ATOM 2020 N N . GLU A 1 266 ? 13.096 -18.798 -9.184 1.00 96.06 266 GLU A N 1
ATOM 2021 C CA . GLU A 1 266 ? 12.501 -20.098 -9.537 1.00 96.06 266 GLU A CA 1
ATOM 2022 C C . GLU A 1 266 ? 12.299 -21.045 -8.342 1.00 96.06 266 GLU A C 1
ATOM 2024 O O . GLU A 1 266 ? 11.383 -21.867 -8.348 1.00 96.06 266 GLU A O 1
ATOM 2029 N N . ASP A 1 267 ? 13.129 -20.958 -7.302 1.00 96.94 267 ASP A N 1
ATOM 2030 C CA . ASP A 1 267 ? 12.911 -21.692 -6.052 1.00 96.94 267 ASP A CA 1
ATOM 2031 C C . ASP A 1 267 ? 11.621 -21.229 -5.363 1.00 96.94 267 ASP A C 1
ATOM 2033 O O . ASP A 1 267 ? 10.788 -22.064 -5.003 1.00 96.94 267 ASP A O 1
ATOM 2037 N N . LEU A 1 268 ? 11.424 -19.913 -5.255 1.00 96.69 268 LEU A N 1
ATOM 2038 C CA . LEU A 1 268 ? 10.253 -19.336 -4.604 1.00 96.69 268 LEU A CA 1
ATOM 2039 C C . LEU A 1 268 ? 8.980 -19.511 -5.444 1.00 96.69 268 LEU A C 1
ATOM 2041 O O . LEU A 1 268 ? 7.951 -19.898 -4.897 1.00 96.69 268 LEU A O 1
ATOM 2045 N N . ASP A 1 269 ? 9.053 -19.320 -6.768 1.00 97.31 269 ASP A N 1
ATOM 2046 C CA . ASP A 1 269 ? 7.924 -19.570 -7.678 1.00 97.31 269 ASP A CA 1
ATOM 2047 C C . ASP A 1 269 ? 7.415 -21.009 -7.535 1.00 97.31 269 ASP A C 1
ATOM 2049 O O . ASP A 1 269 ? 6.213 -21.241 -7.419 1.00 97.31 269 ASP A O 1
ATOM 2053 N N . ARG A 1 270 ? 8.323 -21.994 -7.481 1.00 97.06 270 ARG A N 1
ATOM 2054 C CA . ARG A 1 270 ? 7.949 -23.401 -7.273 1.00 97.06 270 ARG A CA 1
ATOM 2055 C C . ARG A 1 270 ? 7.394 -23.653 -5.876 1.00 97.06 270 ARG A C 1
ATOM 2057 O O . ARG A 1 270 ? 6.379 -24.338 -5.768 1.00 97.06 270 ARG A O 1
ATOM 2064 N N . ALA A 1 271 ? 8.008 -23.089 -4.835 1.00 96.00 271 ALA A N 1
ATOM 2065 C CA . ALA A 1 271 ? 7.528 -23.219 -3.458 1.00 96.00 271 ALA A CA 1
ATOM 2066 C C . ALA A 1 271 ? 6.107 -22.657 -3.280 1.00 96.00 271 ALA A C 1
ATOM 2068 O O . ALA A 1 271 ? 5.332 -23.170 -2.478 1.00 96.00 271 ALA A O 1
ATOM 2069 N N . TRP A 1 272 ? 5.745 -21.636 -4.058 1.00 96.81 272 TRP A N 1
ATOM 2070 C CA . TRP A 1 272 ? 4.408 -21.040 -4.071 1.00 96.81 272 TRP A CA 1
ATOM 2071 C C . TRP A 1 272 ? 3.466 -21.672 -5.108 1.00 96.81 272 TRP A C 1
ATOM 2073 O O . TRP A 1 272 ? 2.383 -21.149 -5.368 1.00 96.81 272 TRP A O 1
ATOM 2083 N N . GLY A 1 273 ? 3.835 -22.815 -5.692 1.00 96.12 273 GLY A N 1
ATOM 2084 C CA . GLY A 1 273 ? 2.967 -23.575 -6.592 1.00 96.12 273 GLY A CA 1
ATOM 2085 C C . GLY A 1 273 ? 2.854 -22.994 -8.001 1.00 96.12 273 GLY A C 1
ATOM 2086 O O . GLY A 1 273 ? 1.791 -23.104 -8.607 1.00 96.12 273 GLY A O 1
ATOM 2087 N N . LYS A 1 274 ? 3.943 -22.411 -8.524 1.00 96.00 274 LYS A N 1
ATOM 2088 C CA . LYS A 1 274 ? 4.025 -21.714 -9.820 1.00 96.00 274 LYS A CA 1
ATOM 2089 C C . LYS A 1 274 ? 3.015 -20.576 -9.890 1.00 96.00 274 LYS A C 1
ATOM 2091 O O . LYS A 1 274 ? 1.938 -20.706 -10.471 1.00 96.00 274 LYS A O 1
ATOM 2096 N N . VAL A 1 275 ? 3.398 -19.450 -9.306 1.00 96.62 275 VAL A N 1
ATOM 2097 C CA . VAL A 1 275 ? 2.533 -18.298 -9.090 1.00 96.62 275 VAL A CA 1
ATOM 2098 C C . VAL A 1 275 ? 1.924 -17.830 -10.407 1.00 96.62 275 VAL A C 1
ATOM 2100 O O . VAL A 1 275 ? 2.576 -17.760 -11.457 1.00 96.62 275 VAL A O 1
ATOM 2103 N N . THR A 1 276 ? 0.633 -17.531 -10.332 1.00 97.25 276 THR A N 1
ATOM 2104 C CA . THR A 1 276 ? -0.155 -16.940 -11.416 1.00 97.25 276 THR A CA 1
ATOM 2105 C C . THR A 1 276 ? -0.743 -15.622 -10.949 1.00 97.25 276 THR A C 1
ATOM 2107 O O . THR A 1 276 ? -0.812 -15.357 -9.748 1.00 97.25 276 THR A O 1
ATOM 2110 N N . TRP A 1 277 ? -1.205 -14.799 -11.884 1.00 97.69 277 TRP A N 1
ATOM 2111 C CA . TRP A 1 277 ? -1.989 -13.617 -11.542 1.00 97.69 277 TRP A CA 1
ATOM 2112 C C . TRP A 1 277 ? -3.266 -13.527 -12.371 1.00 97.69 277 TRP A C 1
ATOM 2114 O O . TRP A 1 277 ? -3.380 -14.125 -13.444 1.00 97.69 277 TRP A O 1
ATOM 2124 N N . SER A 1 278 ? -4.248 -12.804 -11.848 1.00 97.06 278 SER A N 1
ATOM 2125 C CA . SER A 1 278 ? -5.506 -12.493 -12.532 1.00 97.06 278 SER A CA 1
ATOM 2126 C C . SER A 1 278 ? -6.074 -11.180 -12.000 1.00 97.06 278 SER A C 1
ATOM 2128 O O . SER A 1 278 ? -5.739 -10.763 -10.893 1.00 97.06 278 SER A O 1
ATOM 2130 N N . THR A 1 279 ? -6.969 -10.545 -12.749 1.00 96.06 279 THR A N 1
ATOM 2131 C CA . THR A 1 279 ? -7.691 -9.348 -12.291 1.00 96.06 279 THR A CA 1
ATOM 2132 C C . THR A 1 279 ? -8.977 -9.761 -11.574 1.00 96.06 279 THR A C 1
ATOM 2134 O O . THR A 1 279 ? -9.716 -10.601 -12.083 1.00 96.06 279 THR A O 1
ATOM 2137 N N . ALA A 1 280 ? -9.274 -9.207 -10.401 1.00 94.62 280 ALA A N 1
ATOM 2138 C CA . ALA A 1 280 ? -10.528 -9.493 -9.708 1.00 94.62 280 ALA A CA 1
ATOM 2139 C C . ALA A 1 280 ? -11.751 -9.059 -10.533 1.00 94.62 280 ALA A C 1
ATOM 2141 O O . ALA A 1 280 ? -11.678 -8.086 -11.285 1.00 94.62 280 ALA A O 1
ATOM 2142 N N . PRO A 1 281 ? -12.890 -9.761 -10.385 1.00 92.12 281 PRO A N 1
ATOM 2143 C CA . PRO A 1 281 ? -14.093 -9.463 -11.153 1.00 92.12 281 PRO A CA 1
ATOM 2144 C C . PRO A 1 281 ? -14.827 -8.220 -10.628 1.00 92.12 281 PRO A C 1
ATOM 2146 O O . PRO A 1 281 ? -15.714 -7.703 -11.299 1.00 92.12 281 PRO A O 1
ATOM 2149 N N . VAL A 1 282 ? -14.479 -7.758 -9.423 1.00 90.81 282 VAL A N 1
ATOM 2150 C CA . VAL A 1 282 ? -15.086 -6.611 -8.744 1.00 90.81 282 VAL A CA 1
ATOM 2151 C C . VAL A 1 282 ? -13.993 -5.749 -8.100 1.00 90.81 282 VAL A C 1
ATOM 2153 O O . VAL A 1 282 ? -12.953 -6.294 -7.711 1.00 90.81 282 VAL A O 1
ATOM 2156 N N . PRO A 1 283 ? -14.191 -4.421 -7.997 1.00 89.88 283 PRO A N 1
ATOM 2157 C CA . PRO A 1 283 ? -13.291 -3.541 -7.257 1.00 89.88 283 PRO A CA 1
ATOM 2158 C C . PRO A 1 283 ? -13.150 -3.970 -5.795 1.00 89.88 283 PRO A C 1
ATOM 2160 O O . PRO A 1 283 ? -14.131 -4.355 -5.161 1.00 89.88 283 PRO A O 1
ATOM 2163 N N . PHE A 1 284 ? -11.938 -3.860 -5.260 1.00 90.38 284 PHE A N 1
ATOM 2164 C CA . PHE A 1 284 ? -11.665 -3.989 -3.832 1.00 90.38 284 PHE A CA 1
ATOM 2165 C C . PHE A 1 284 ? -10.454 -3.123 -3.458 1.00 90.38 284 PHE A C 1
ATOM 2167 O O . PHE A 1 284 ? -9.655 -2.740 -4.316 1.00 90.38 284 PHE A O 1
ATOM 2174 N N . HIS A 1 285 ? -10.321 -2.829 -2.168 1.00 90.50 285 HIS A N 1
ATOM 2175 C CA . HIS A 1 285 ? -9.174 -2.139 -1.588 1.00 90.50 285 HIS A CA 1
ATOM 2176 C C . HIS A 1 285 ? -8.829 -2.846 -0.279 1.00 90.50 285 HIS A C 1
ATOM 2178 O O . HIS A 1 285 ? -9.642 -2.850 0.641 1.00 90.50 285 HIS A O 1
ATOM 2184 N N . ASN A 1 286 ? -7.668 -3.497 -0.183 1.00 91.00 286 ASN A N 1
ATOM 2185 C CA . ASN A 1 286 ? -7.381 -4.328 0.992 1.00 91.00 286 ASN A CA 1
ATOM 2186 C C . ASN A 1 286 ? -7.219 -3.510 2.285 1.00 91.00 286 ASN A C 1
ATOM 2188 O O . ASN A 1 286 ? -7.499 -4.048 3.353 1.00 91.00 286 ASN A O 1
ATOM 2192 N N . GLY A 1 287 ? -6.841 -2.227 2.207 1.00 93.44 287 GLY A N 1
ATOM 2193 C CA . GLY A 1 287 ? -6.904 -1.323 3.364 1.00 93.44 287 GLY A CA 1
ATOM 2194 C C . GLY A 1 287 ? -8.327 -1.065 3.889 1.00 93.44 287 GLY A C 1
ATOM 2195 O O . GLY A 1 287 ? -8.515 -0.717 5.049 1.00 93.44 287 GLY A O 1
ATOM 2196 N N . GLN A 1 288 ? -9.361 -1.312 3.079 1.00 95.06 288 GLN A N 1
ATOM 2197 C CA . GLN A 1 288 ? -10.772 -1.085 3.423 1.00 95.06 288 GLN A CA 1
ATOM 2198 C C . GLN A 1 288 ? -11.495 -2.346 3.930 1.00 95.06 288 GLN A C 1
ATOM 2200 O O . GLN A 1 288 ? -12.696 -2.303 4.205 1.00 95.06 288 GLN A O 1
ATOM 2205 N N . VAL A 1 289 ? -10.791 -3.479 4.042 1.00 96.25 289 VAL A N 1
ATOM 2206 C CA . VAL A 1 289 ? -11.385 -4.766 4.426 1.00 96.25 289 VAL A CA 1
ATOM 2207 C C . VAL A 1 289 ? -10.566 -5.443 5.520 1.00 96.25 289 VAL A C 1
ATOM 2209 O O . VAL A 1 289 ? -9.351 -5.597 5.411 1.00 96.25 289 VAL A O 1
ATOM 2212 N N . MET A 1 290 ? -11.261 -5.908 6.557 1.00 97.25 290 MET A N 1
ATOM 2213 C CA . MET A 1 290 ? -10.716 -6.759 7.614 1.00 97.25 290 MET A CA 1
ATOM 2214 C C . MET A 1 290 ? -11.291 -8.165 7.483 1.00 97.25 290 MET A C 1
ATOM 2216 O O . MET A 1 290 ? -12.487 -8.387 7.692 1.00 97.25 290 MET A O 1
ATOM 2220 N N . LEU A 1 291 ? -10.450 -9.135 7.138 1.00 96.75 291 LEU A N 1
ATOM 2221 C CA . LEU A 1 291 ? -10.874 -10.514 6.944 1.00 96.75 291 LEU A CA 1
ATOM 2222 C C . LEU A 1 291 ? -10.775 -11.304 8.249 1.00 96.75 291 LEU A C 1
ATOM 2224 O O . LEU A 1 291 ? -9.709 -11.488 8.831 1.00 96.75 291 LEU A O 1
ATOM 2228 N N . THR A 1 292 ? -11.905 -11.845 8.675 1.00 96.31 292 THR A N 1
ATOM 2229 C CA . THR A 1 292 ? -12.007 -12.856 9.736 1.00 96.31 292 THR A CA 1
ATOM 2230 C C . THR A 1 292 ? -12.368 -14.204 9.112 1.00 96.31 292 THR A C 1
ATOM 2232 O O . THR A 1 292 ? -12.740 -14.239 7.934 1.00 96.31 292 THR A O 1
ATOM 2235 N N . PRO A 1 293 ? -12.251 -15.330 9.840 1.00 94.38 293 PRO A N 1
ATOM 2236 C CA . PRO A 1 293 ? -12.671 -16.624 9.309 1.00 94.38 293 PRO A CA 1
ATOM 2237 C C . PRO A 1 293 ? -14.133 -16.642 8.837 1.00 94.38 293 PRO A C 1
ATOM 2239 O O . PRO A 1 293 ? -14.431 -17.298 7.839 1.00 94.38 293 PRO A O 1
ATOM 2242 N N . ASP A 1 294 ? -15.017 -15.900 9.510 1.00 95.38 294 ASP A N 1
ATOM 2243 C CA . ASP A 1 294 ? -16.463 -15.905 9.283 1.00 95.38 294 ASP A CA 1
ATOM 2244 C C . ASP A 1 294 ? -16.976 -14.745 8.421 1.00 95.38 294 ASP A C 1
ATOM 2246 O O . ASP A 1 294 ? -18.040 -14.877 7.821 1.00 95.38 294 ASP A O 1
ATOM 2250 N N . ALA A 1 295 ? -16.262 -13.618 8.339 1.00 97.25 295 ALA A N 1
ATOM 2251 C CA . ALA A 1 295 ? -16.748 -12.446 7.613 1.00 97.25 295 ALA A CA 1
ATOM 2252 C C . ALA A 1 295 ? -15.640 -11.567 7.014 1.00 97.25 295 ALA A C 1
ATOM 2254 O O . ALA A 1 295 ? -14.506 -11.519 7.502 1.00 97.25 295 ALA A O 1
ATOM 2255 N N . ALA A 1 296 ? -16.011 -10.823 5.973 1.00 97.75 296 ALA A N 1
ATOM 2256 C CA . ALA A 1 296 ? -15.291 -9.648 5.500 1.00 97.75 296 ALA A CA 1
ATOM 2257 C C . ALA A 1 296 ? -15.922 -8.395 6.122 1.00 97.75 296 ALA A C 1
ATOM 2259 O O . ALA A 1 296 ? -17.059 -8.045 5.804 1.00 97.75 296 ALA A O 1
ATOM 2260 N N . TRP A 1 297 ? -15.204 -7.742 7.031 1.00 98.38 297 TRP A N 1
ATOM 2261 C CA . TRP A 1 297 ? -15.671 -6.540 7.717 1.00 98.38 297 TRP A CA 1
ATOM 2262 C C . TRP A 1 297 ? -15.218 -5.291 6.973 1.00 98.38 297 TRP A C 1
ATOM 2264 O O . TRP A 1 297 ? -14.041 -5.171 6.637 1.00 98.38 297 TRP A O 1
ATOM 2274 N N . ILE A 1 298 ? -16.150 -4.376 6.723 1.00 98.25 298 ILE A N 1
ATOM 2275 C CA . ILE A 1 298 ? -15.940 -3.189 5.891 1.00 98.25 298 ILE A CA 1
ATOM 2276 C C . ILE A 1 298 ? -16.634 -1.956 6.472 1.00 98.25 298 ILE A C 1
ATOM 2278 O O . ILE A 1 298 ? -17.508 -2.060 7.336 1.00 98.25 298 ILE A O 1
ATOM 2282 N N . THR A 1 299 ? -16.297 -0.785 5.945 1.00 97.62 299 THR A N 1
ATOM 2283 C CA . THR A 1 299 ? -17.129 0.423 6.045 1.00 97.62 299 THR A CA 1
ATOM 2284 C C . THR A 1 299 ? -18.064 0.521 4.836 1.00 97.62 299 THR A C 1
ATOM 2286 O O . THR A 1 299 ? -17.872 -0.156 3.826 1.00 97.62 299 THR A O 1
ATOM 2289 N N . LEU A 1 300 ? -19.068 1.397 4.897 1.00 97.06 300 LEU A N 1
ATOM 2290 C CA . LEU A 1 300 ? -19.852 1.767 3.715 1.00 97.06 300 LEU A CA 1
ATOM 2291 C C . LEU A 1 300 ? -18.981 2.432 2.633 1.00 97.06 300 LEU A C 1
ATOM 2293 O O . LEU A 1 300 ? -19.213 2.206 1.446 1.00 97.06 300 LEU A O 1
ATOM 2297 N N . HIS A 1 301 ? -17.949 3.174 3.046 1.00 95.94 301 HIS A N 1
ATOM 2298 C CA . HIS A 1 301 ? -16.998 3.855 2.160 1.00 95.94 301 HIS A CA 1
ATOM 2299 C C . HIS A 1 301 ? -16.198 2.881 1.288 1.00 95.94 301 HIS A C 1
ATOM 2301 O O . HIS A 1 301 ? -15.947 3.160 0.118 1.00 95.94 301 HIS A O 1
ATOM 2307 N N . ALA A 1 302 ? -15.898 1.683 1.798 1.00 94.75 302 ALA A N 1
ATOM 2308 C CA . ALA A 1 302 ? -15.238 0.619 1.038 1.00 94.75 302 ALA A CA 1
ATOM 2309 C C . ALA A 1 302 ? -15.975 0.245 -0.264 1.00 94.75 302 ALA A C 1
ATOM 2311 O O . ALA A 1 302 ? -15.364 -0.239 -1.218 1.00 94.75 302 ALA A O 1
ATOM 2312 N N . LEU A 1 303 ? -17.297 0.445 -0.301 1.00 95.44 303 LEU A N 1
ATOM 2313 C CA . LEU A 1 303 ? -18.151 0.101 -1.436 1.00 95.44 303 LEU A CA 1
ATOM 2314 C C . LEU A 1 303 ? -18.423 1.285 -2.365 1.00 95.44 303 LEU A C 1
ATOM 2316 O O . LEU A 1 303 ? -19.005 1.075 -3.429 1.00 95.44 303 LEU A O 1
ATOM 2320 N N . GLU A 1 304 ? -18.024 2.506 -2.000 1.00 94.19 304 GLU A N 1
ATOM 2321 C CA . GLU A 1 304 ? -18.395 3.734 -2.710 1.00 94.19 304 GLU A CA 1
ATOM 2322 C C . GLU A 1 304 ? -18.138 3.673 -4.216 1.00 94.19 304 GLU A C 1
ATOM 2324 O O . GLU A 1 304 ? -19.099 3.867 -4.963 1.00 94.19 304 GLU A O 1
ATOM 2329 N N . PRO A 1 305 ? -16.938 3.304 -4.714 1.00 92.44 305 PRO A N 1
ATOM 2330 C CA . PRO A 1 305 ? -16.707 3.232 -6.155 1.00 92.44 305 PRO A CA 1
ATOM 2331 C C . PRO A 1 305 ? -17.727 2.346 -6.879 1.00 92.44 305 PRO A C 1
ATOM 2333 O O . PRO A 1 305 ? -18.169 2.659 -7.987 1.00 92.44 305 PRO A O 1
ATOM 2336 N N . ARG A 1 306 ? -18.147 1.245 -6.242 1.00 94.69 306 ARG A N 1
ATOM 2337 C CA . ARG A 1 306 ? -19.129 0.328 -6.818 1.00 94.69 306 ARG A CA 1
ATOM 2338 C C . ARG A 1 306 ? -20.565 0.821 -6.648 1.00 94.69 306 ARG A C 1
ATOM 2340 O O . ARG A 1 306 ? -21.351 0.671 -7.581 1.00 94.69 306 ARG A O 1
ATOM 2347 N N . ILE A 1 307 ? -20.901 1.435 -5.514 1.00 96.50 307 ILE A N 1
ATOM 2348 C CA . ILE A 1 307 ? -22.207 2.066 -5.278 1.00 96.50 307 ILE A CA 1
ATOM 2349 C C . ILE A 1 307 ? -22.463 3.151 -6.328 1.00 96.50 307 ILE A C 1
ATOM 2351 O O . ILE A 1 307 ? -23.507 3.140 -6.979 1.00 96.50 307 ILE A O 1
ATOM 2355 N N . LEU A 1 308 ? -21.491 4.038 -6.547 1.00 95.62 308 LEU A N 1
ATOM 2356 C CA . LEU A 1 308 ? -21.570 5.118 -7.530 1.00 95.62 308 LEU A CA 1
ATOM 2357 C C . LEU A 1 308 ? -21.766 4.569 -8.952 1.00 95.62 308 LEU A C 1
ATOM 2359 O O . LEU A 1 308 ? -22.666 5.012 -9.667 1.00 95.62 308 LEU A O 1
ATOM 2363 N N . ALA A 1 309 ? -21.028 3.513 -9.316 1.00 95.00 309 ALA A N 1
ATOM 2364 C CA . ALA A 1 309 ? -21.199 2.827 -10.596 1.00 95.00 309 ALA A CA 1
ATOM 2365 C C . ALA A 1 309 ? -22.592 2.185 -10.764 1.00 95.00 309 ALA A C 1
ATOM 2367 O O . ALA A 1 309 ? -23.167 2.254 -11.847 1.00 95.00 309 ALA A O 1
ATOM 2368 N N . ILE A 1 310 ? -23.154 1.571 -9.714 1.00 97.06 310 ILE A N 1
ATOM 2369 C CA . ILE A 1 310 ? -24.519 1.007 -9.736 1.00 97.06 310 ILE A CA 1
ATOM 2370 C C . ILE A 1 310 ? -25.565 2.115 -9.912 1.00 97.06 310 ILE A C 1
ATOM 2372 O O . ILE A 1 310 ? -26.568 1.916 -10.597 1.00 97.06 310 ILE A O 1
ATOM 2376 N N . LEU A 1 311 ? -25.344 3.270 -9.286 1.00 97.50 311 LEU A N 1
ATOM 2377 C CA . LEU A 1 311 ? -26.262 4.404 -9.318 1.00 97.50 311 LEU A CA 1
ATOM 2378 C C . LEU A 1 311 ? -26.135 5.266 -10.583 1.00 97.50 311 LEU A C 1
ATOM 2380 O O . LEU A 1 311 ? -27.052 6.045 -10.849 1.00 97.50 311 LEU A O 1
ATOM 2384 N N . GLY A 1 312 ? -25.046 5.121 -11.346 1.00 97.06 312 GLY A N 1
ATOM 2385 C CA . GLY A 1 312 ? -24.764 5.923 -12.539 1.00 97.06 312 GLY A CA 1
ATOM 2386 C C . GLY A 1 312 ? -24.394 7.372 -12.217 1.00 97.06 312 GLY A C 1
ATOM 2387 O O . GLY A 1 312 ? -24.780 8.275 -12.952 1.00 97.06 312 GLY A O 1
ATOM 2388 N N . ILE A 1 313 ? -23.703 7.597 -11.098 1.00 96.56 313 ILE A N 1
ATOM 2389 C CA . ILE A 1 313 ? -23.275 8.919 -10.612 1.00 96.56 313 ILE A CA 1
ATOM 2390 C C . ILE A 1 313 ? -21.773 8.902 -10.302 1.00 96.56 313 ILE A C 1
ATOM 2392 O O . ILE A 1 313 ? -21.183 7.835 -10.157 1.00 96.56 313 ILE A O 1
ATOM 2396 N N . ASP A 1 314 ? -21.152 10.072 -10.195 1.00 94.00 314 ASP A N 1
ATOM 2397 C CA . ASP A 1 314 ? -19.703 10.243 -10.002 1.00 94.00 314 ASP A CA 1
ATOM 2398 C C . ASP A 1 314 ? -19.307 10.679 -8.580 1.00 94.00 314 ASP A C 1
ATOM 2400 O O . ASP A 1 314 ? -18.129 10.642 -8.227 1.00 94.00 314 ASP A O 1
ATOM 2404 N N . ARG A 1 315 ? -20.285 11.053 -7.746 1.00 94.69 315 ARG A N 1
ATOM 2405 C CA . ARG A 1 315 ? -20.088 11.492 -6.358 1.00 94.69 315 ARG A CA 1
ATOM 2406 C C . ARG A 1 315 ? -21.214 11.027 -5.440 1.00 94.69 315 ARG A C 1
ATOM 2408 O O . ARG A 1 315 ? -22.345 10.825 -5.886 1.00 94.69 315 ARG A O 1
ATOM 2415 N N . VAL A 1 316 ? -20.908 10.887 -4.150 1.00 94.75 316 VAL A N 1
ATOM 2416 C CA . VAL A 1 316 ? -21.898 10.530 -3.122 1.00 94.75 316 VAL A CA 1
ATOM 2417 C C . VAL A 1 316 ? -22.991 11.612 -3.077 1.00 94.75 316 VAL A C 1
ATOM 2419 O O . VAL A 1 316 ? -22.663 12.787 -2.910 1.00 94.75 316 VAL A O 1
ATOM 2422 N N . PRO A 1 317 ? -24.283 11.260 -3.228 1.00 94.00 317 PRO A N 1
ATOM 2423 C CA . PRO A 1 317 ? -25.363 12.235 -3.356 1.00 94.00 317 PRO A CA 1
ATOM 2424 C C . PRO A 1 317 ? -25.847 12.692 -1.973 1.00 94.00 317 PRO A C 1
ATOM 2426 O O . PRO A 1 317 ? -26.963 12.360 -1.564 1.00 94.00 317 PRO A O 1
ATOM 2429 N N . VAL A 1 318 ? -25.000 13.415 -1.234 1.00 94.88 318 VAL A N 1
ATOM 2430 C CA . VAL A 1 318 ? -25.240 13.802 0.171 1.00 94.88 318 VAL A CA 1
ATOM 2431 C C . VAL A 1 318 ? -26.573 14.533 0.344 1.00 94.88 318 VAL A C 1
ATOM 2433 O O . VAL A 1 318 ? -27.307 14.265 1.292 1.00 94.88 318 VAL A O 1
ATOM 2436 N N . GLU A 1 319 ? -26.950 15.382 -0.610 1.00 94.62 319 GLU A N 1
ATOM 2437 C CA . GLU A 1 319 ? -28.209 16.130 -0.585 1.00 94.62 319 GLU A CA 1
ATOM 2438 C C . GLU A 1 319 ? -29.432 15.201 -0.627 1.00 94.62 319 GLU A C 1
ATOM 2440 O O . GLU A 1 319 ? -30.464 15.481 -0.016 1.00 94.62 319 GLU A O 1
ATOM 2445 N N . SER A 1 320 ? -29.320 14.048 -1.297 1.00 95.38 320 SER A N 1
ATOM 2446 C CA . SER A 1 320 ? -30.411 13.070 -1.373 1.00 95.38 320 SER A CA 1
ATOM 2447 C C . SER A 1 320 ? -30.697 12.394 -0.028 1.00 95.38 320 SER A C 1
ATOM 2449 O O . SER A 1 320 ? -31.814 11.913 0.193 1.00 95.38 320 SER A O 1
ATOM 2451 N N . PHE A 1 321 ? -29.733 12.405 0.900 1.00 96.94 321 PHE A N 1
ATOM 2452 C CA . PHE A 1 321 ? -29.890 11.824 2.234 1.00 96.94 321 PHE A CA 1
ATOM 2453 C C . PHE A 1 321 ? -30.850 12.622 3.123 1.00 96.94 321 PHE A C 1
ATOM 2455 O O . PHE A 1 321 ? -31.253 12.122 4.165 1.00 96.94 321 PHE A O 1
ATOM 2462 N N . ALA A 1 322 ? -31.315 13.797 2.683 1.00 96.19 322 ALA A N 1
ATOM 2463 C CA . ALA A 1 322 ? -32.408 14.525 3.326 1.00 96.19 322 ALA A CA 1
ATOM 2464 C C . ALA A 1 322 ? -33.783 13.834 3.184 1.00 96.19 322 ALA A C 1
ATOM 2466 O O . ALA A 1 322 ? -34.762 14.294 3.765 1.00 96.19 322 ALA A O 1
ATOM 2467 N N . THR A 1 323 ? -33.889 12.742 2.415 1.00 97.81 323 THR A N 1
ATOM 2468 C CA . THR A 1 323 ? -35.147 12.013 2.192 1.00 97.81 323 THR A CA 1
ATOM 2469 C C . THR A 1 323 ? -35.000 10.517 2.462 1.00 97.81 323 THR A C 1
ATOM 2471 O O . THR A 1 323 ? -33.966 9.907 2.180 1.00 97.81 323 THR A O 1
ATOM 2474 N N . ALA A 1 324 ? -36.076 9.878 2.934 1.00 97.25 324 ALA A N 1
ATOM 2475 C CA . ALA A 1 324 ? -36.090 8.433 3.179 1.00 97.25 324 ALA A CA 1
ATOM 2476 C C . ALA A 1 324 ? -35.819 7.618 1.899 1.00 97.25 324 ALA A C 1
ATOM 2478 O O . ALA A 1 324 ? -35.169 6.570 1.961 1.00 97.25 324 ALA A O 1
ATOM 2479 N N . ALA A 1 325 ? -36.295 8.117 0.753 1.00 97.75 325 ALA A N 1
ATOM 2480 C CA . ALA A 1 325 ? -36.093 7.514 -0.560 1.00 97.75 325 ALA A CA 1
ATOM 2481 C C . ALA A 1 325 ? -34.631 7.605 -1.022 1.00 97.75 325 ALA A C 1
ATOM 2483 O O . ALA A 1 325 ? -34.091 6.615 -1.513 1.00 97.75 325 ALA A O 1
ATOM 2484 N N . GLY A 1 326 ? -33.968 8.751 -0.824 1.00 97.88 326 GLY A N 1
ATOM 2485 C CA . GLY A 1 326 ? -32.555 8.915 -1.174 1.00 97.88 326 GLY A CA 1
ATOM 2486 C C . GLY A 1 326 ? -31.640 8.008 -0.351 1.00 97.88 326 GLY A C 1
ATOM 2487 O O . GLY A 1 326 ? -30.830 7.281 -0.927 1.00 97.88 326 GLY A O 1
ATOM 2488 N N . ILE A 1 327 ? -31.849 7.938 0.973 1.00 98.38 327 ILE A N 1
ATOM 2489 C CA . ILE A 1 327 ? -31.136 6.976 1.835 1.00 98.38 327 ILE A CA 1
ATOM 2490 C C . ILE A 1 327 ? -31.413 5.537 1.373 1.00 98.38 327 ILE A C 1
ATOM 2492 O O . ILE A 1 327 ? -30.484 4.750 1.206 1.00 98.38 327 ILE A O 1
ATOM 2496 N N . GLY A 1 328 ? -32.681 5.185 1.130 1.00 98.25 328 GLY A N 1
ATOM 2497 C CA . GLY A 1 328 ? -33.066 3.840 0.689 1.00 98.25 328 GLY A CA 1
ATOM 2498 C C . GLY A 1 328 ? -32.399 3.419 -0.624 1.00 98.25 328 GLY A C 1
ATOM 2499 O O . GLY A 1 328 ? -31.874 2.312 -0.716 1.00 98.25 328 GLY A O 1
ATOM 2500 N N . ARG A 1 329 ? -32.349 4.318 -1.615 1.00 98.12 329 ARG A N 1
ATOM 2501 C CA . ARG A 1 329 ? -31.688 4.075 -2.907 1.00 98.12 329 ARG A CA 1
ATOM 2502 C C . ARG A 1 329 ? -30.190 3.814 -2.740 1.00 98.12 329 ARG A C 1
ATOM 2504 O O . ARG A 1 329 ? -29.662 2.904 -3.376 1.00 98.12 329 ARG A O 1
ATOM 2511 N N . TYR A 1 330 ? -29.516 4.588 -1.889 1.00 98.38 330 TYR A N 1
ATOM 2512 C CA . TYR A 1 330 ? -28.087 4.413 -1.627 1.00 98.38 330 TYR A CA 1
ATOM 2513 C C . TYR A 1 330 ? -27.794 3.089 -0.909 1.00 98.38 330 TYR A C 1
ATOM 2515 O O . TYR A 1 330 ? -26.905 2.348 -1.324 1.00 98.38 330 TYR A O 1
ATOM 2523 N N . LEU A 1 331 ? -28.589 2.739 0.110 1.00 98.38 331 LEU A N 1
ATOM 2524 C CA . LEU A 1 331 ? -28.435 1.472 0.833 1.00 98.38 331 LEU A CA 1
ATOM 2525 C C . LEU A 1 331 ? -28.726 0.250 -0.045 1.00 98.38 331 LEU A C 1
ATOM 2527 O O . LEU A 1 331 ? -28.000 -0.732 0.047 1.00 98.38 331 LEU A O 1
ATOM 2531 N N . ALA A 1 332 ? -29.712 0.315 -0.944 1.00 98.44 332 ALA A N 1
ATOM 2532 C CA . ALA A 1 332 ? -29.974 -0.775 -1.886 1.00 98.44 332 ALA A CA 1
ATOM 2533 C C . ALA A 1 332 ? -28.782 -1.024 -2.832 1.00 98.44 332 ALA A C 1
ATOM 2535 O O . ALA A 1 332 ? -28.437 -2.170 -3.125 1.00 98.44 332 ALA A O 1
ATOM 2536 N N . ALA A 1 333 ? -28.118 0.043 -3.289 1.00 98.38 333 ALA A N 1
ATOM 2537 C CA . ALA A 1 333 ? -26.889 -0.079 -4.071 1.00 98.38 333 ALA A CA 1
ATOM 2538 C C . ALA A 1 333 ? -25.723 -0.631 -3.231 1.00 98.38 333 ALA A C 1
ATOM 2540 O O . ALA A 1 333 ? -24.952 -1.452 -3.732 1.00 98.38 333 ALA A O 1
ATOM 2541 N N . ALA A 1 334 ? -25.625 -0.236 -1.957 1.00 98.12 334 ALA A N 1
ATOM 2542 C CA . ALA A 1 334 ? -24.638 -0.769 -1.020 1.00 98.12 334 ALA A CA 1
ATOM 2543 C C . ALA A 1 334 ? -24.833 -2.267 -0.752 1.00 98.12 334 ALA A C 1
ATOM 2545 O O . ALA A 1 334 ? -23.862 -3.015 -0.798 1.00 98.12 334 ALA A O 1
ATOM 2546 N N . ASP A 1 335 ? -26.069 -2.724 -0.550 1.00 98.38 335 ASP A N 1
ATOM 2547 C CA . ASP A 1 335 ? -26.382 -4.139 -0.333 1.00 98.38 335 ASP A CA 1
ATOM 2548 C C . ASP A 1 335 ? -25.989 -4.988 -1.556 1.00 98.38 335 ASP A C 1
ATOM 2550 O O . ASP A 1 335 ? -25.337 -6.024 -1.414 1.00 98.38 335 ASP A O 1
ATOM 2554 N N . ARG A 1 336 ? -26.274 -4.505 -2.775 1.00 98.12 336 ARG A N 1
ATOM 2555 C CA . ARG A 1 336 ? -25.835 -5.162 -4.017 1.00 98.12 336 ARG A CA 1
ATOM 2556 C C . ARG A 1 336 ? -24.308 -5.213 -4.146 1.00 98.12 336 ARG A C 1
ATOM 2558 O O . ARG A 1 336 ? -23.757 -6.243 -4.533 1.00 98.12 336 ARG A O 1
ATOM 2565 N N . ALA A 1 337 ? -23.615 -4.116 -3.839 1.00 97.25 337 ALA A N 1
ATOM 2566 C CA . ALA A 1 337 ? -22.153 -4.075 -3.865 1.00 97.25 337 ALA A CA 1
ATOM 2567 C C . ALA A 1 337 ? -21.536 -5.020 -2.812 1.00 97.25 337 ALA A C 1
ATOM 2569 O O . ALA A 1 337 ? -20.564 -5.718 -3.099 1.00 97.25 337 ALA A O 1
ATOM 2570 N N . ALA A 1 338 ? -22.133 -5.100 -1.619 1.00 97.81 338 ALA A N 1
ATOM 2571 C CA . ALA A 1 338 ? -21.720 -6.016 -0.560 1.00 97.81 338 ALA A CA 1
ATOM 2572 C C . ALA A 1 338 ? -21.909 -7.490 -0.962 1.00 97.81 338 ALA A C 1
ATOM 2574 O O . ALA A 1 338 ? -21.045 -8.314 -0.674 1.00 97.81 338 ALA A O 1
ATOM 2575 N N . GLU A 1 339 ? -22.989 -7.835 -1.669 1.00 97.44 339 GLU A N 1
ATOM 2576 C CA . GLU A 1 339 ? -23.217 -9.192 -2.188 1.00 97.44 339 GLU A CA 1
ATOM 2577 C C . GLU A 1 339 ? -22.181 -9.588 -3.256 1.00 97.44 339 GLU A C 1
ATOM 2579 O O . GLU A 1 339 ? -21.648 -10.701 -3.257 1.00 97.44 339 GLU A O 1
ATOM 2584 N N . GLU A 1 340 ? -21.852 -8.669 -4.166 1.00 95.69 340 GLU A N 1
ATOM 2585 C CA . GLU A 1 340 ? -20.775 -8.847 -5.146 1.00 95.69 340 GLU A CA 1
ATOM 2586 C C . GLU A 1 340 ? -19.422 -9.108 -4.463 1.00 95.69 340 GLU A C 1
ATOM 2588 O O . GLU A 1 340 ? -18.716 -10.053 -4.828 1.00 95.69 340 GLU A O 1
ATOM 2593 N N . LEU A 1 341 ? -19.097 -8.335 -3.425 1.00 95.69 341 LEU A N 1
ATOM 2594 C CA . LEU A 1 341 ? -17.864 -8.490 -2.656 1.00 95.69 341 LEU A CA 1
ATOM 2595 C C . LEU A 1 341 ? -17.861 -9.773 -1.801 1.00 95.69 341 LEU A C 1
ATOM 2597 O O . LEU A 1 341 ? -16.840 -10.450 -1.686 1.00 95.69 341 LEU A O 1
ATOM 2601 N N . SER A 1 342 ? -19.015 -10.167 -1.261 1.00 96.19 342 SER A N 1
ATOM 2602 C CA . SER A 1 342 ? -19.182 -11.413 -0.507 1.00 96.19 342 SER A CA 1
ATOM 2603 C C . SER A 1 342 ? -18.872 -12.645 -1.359 1.00 96.19 342 SER A C 1
ATOM 2605 O O . SER A 1 342 ? -18.167 -13.553 -0.909 1.00 96.19 342 SER A O 1
ATOM 2607 N N . ARG A 1 343 ? -19.317 -12.647 -2.623 1.00 95.25 343 ARG A N 1
ATOM 2608 C CA . ARG A 1 343 ? -18.980 -13.701 -3.593 1.00 95.25 343 ARG A CA 1
ATOM 2609 C C . ARG A 1 343 ? -17.487 -13.759 -3.902 1.00 95.25 343 ARG A C 1
ATOM 2611 O O . ARG A 1 343 ? -16.965 -14.859 -4.067 1.00 95.25 343 ARG A O 1
ATOM 2618 N N . LEU A 1 344 ? -16.805 -12.611 -3.959 1.00 94.31 344 LEU A N 1
ATOM 2619 C CA . LEU A 1 344 ? -15.354 -12.571 -4.151 1.00 94.31 344 LEU A CA 1
ATOM 2620 C C . LEU A 1 344 ? -14.622 -13.235 -2.980 1.00 94.31 344 LEU A C 1
ATOM 2622 O O . LEU A 1 344 ? -13.798 -14.119 -3.202 1.00 94.31 344 LEU A O 1
ATOM 2626 N N . TYR A 1 345 ? -14.926 -12.821 -1.749 1.00 94.88 345 TYR A N 1
ATOM 2627 C CA . TYR A 1 345 ? -14.232 -13.320 -0.559 1.00 94.88 345 TYR A CA 1
ATOM 2628 C C . TYR A 1 345 ? -14.666 -14.725 -0.129 1.00 94.88 345 TYR A C 1
ATOM 2630 O O . TYR A 1 345 ? -13.987 -15.344 0.691 1.00 94.88 345 TYR A O 1
ATOM 2638 N N . GLY A 1 346 ? -15.794 -15.227 -0.642 1.00 94.56 346 GLY A N 1
ATOM 2639 C CA . GLY A 1 346 ? -16.389 -16.483 -0.185 1.00 94.56 346 GLY A CA 1
ATOM 2640 C C . GLY A 1 346 ? -16.868 -16.418 1.269 1.00 94.56 346 GLY A C 1
ATOM 2641 O O . GLY A 1 346 ? -16.917 -17.442 1.946 1.00 94.56 346 GLY A O 1
ATOM 2642 N N . ARG A 1 347 ? -17.175 -15.212 1.766 1.00 95.25 347 ARG A N 1
ATOM 2643 C CA . ARG A 1 347 ? -17.605 -14.932 3.144 1.00 95.25 347 ARG A CA 1
ATOM 2644 C C . ARG A 1 347 ? -18.678 -13.844 3.152 1.00 95.25 347 ARG A C 1
ATOM 2646 O O . ARG A 1 347 ? -18.619 -12.954 2.301 1.00 95.25 347 ARG A O 1
ATOM 2653 N N . PRO A 1 348 ? -19.623 -13.854 4.105 1.00 97.38 348 PRO A N 1
ATOM 2654 C CA . PRO A 1 348 ? -20.522 -12.729 4.336 1.00 97.38 348 PRO A CA 1
ATOM 2655 C C . PRO A 1 348 ? -19.761 -11.414 4.520 1.00 97.38 348 PRO A C 1
ATOM 2657 O O . PRO A 1 348 ? -18.753 -11.361 5.228 1.00 97.38 348 PRO A O 1
ATOM 2660 N N . VAL A 1 349 ? -20.270 -10.346 3.911 1.00 98.06 349 VAL A N 1
ATOM 2661 C CA . VAL A 1 349 ? -19.798 -8.982 4.163 1.00 98.06 349 VAL A CA 1
ATOM 2662 C C . VAL A 1 349 ? -20.578 -8.395 5.338 1.00 98.06 349 VAL A C 1
ATOM 2664 O O . VAL A 1 349 ? -21.804 -8.500 5.389 1.00 98.06 349 VAL A O 1
ATOM 2667 N N . ARG A 1 350 ? -19.871 -7.783 6.291 1.00 98.00 350 ARG A N 1
ATOM 2668 C CA . ARG A 1 350 ? -20.447 -7.121 7.468 1.00 98.00 350 ARG A CA 1
ATOM 2669 C C . ARG A 1 350 ? -19.922 -5.697 7.589 1.00 98.00 350 ARG A C 1
ATOM 2671 O O . ARG A 1 350 ? -18.757 -5.437 7.312 1.00 98.00 350 ARG A O 1
ATOM 2678 N N . PHE A 1 351 ? -20.772 -4.787 8.047 1.00 98.38 351 PHE A N 1
ATOM 2679 C CA . PHE A 1 351 ? -20.377 -3.405 8.295 1.00 98.38 351 PHE A CA 1
ATOM 2680 C C . PHE A 1 351 ? -19.864 -3.250 9.727 1.00 98.38 351 PHE A C 1
ATOM 2682 O O . PHE A 1 351 ? -20.468 -3.767 10.666 1.00 98.38 351 PHE A O 1
ATOM 2689 N N . VAL A 1 352 ? -18.765 -2.515 9.900 1.00 98.44 352 VAL A N 1
ATOM 2690 C CA . VAL A 1 352 ? -18.218 -2.179 11.228 1.00 98.44 352 VAL A CA 1
ATOM 2691 C C . VAL A 1 352 ? -19.019 -1.089 11.946 1.00 98.44 352 VAL A C 1
ATOM 2693 O O . VAL A 1 352 ? -18.691 -0.736 13.066 1.00 98.44 352 VAL A O 1
ATOM 2696 N N . HIS A 1 353 ? -20.067 -0.560 11.317 1.00 98.19 353 HIS A N 1
ATOM 2697 C CA . HIS A 1 353 ? -20.991 0.438 11.849 1.00 98.19 353 HIS A CA 1
ATOM 2698 C C . HIS A 1 353 ? -22.435 0.046 11.467 1.00 98.19 353 HIS A C 1
ATOM 2700 O O . HIS A 1 353 ? -22.623 -0.710 10.507 1.00 98.19 353 HIS A O 1
ATOM 2706 N N . PRO A 1 354 ? -23.478 0.526 12.169 1.00 97.62 354 PRO A N 1
ATOM 2707 C CA . PRO A 1 354 ? -24.848 0.251 11.773 1.00 97.62 354 PRO A CA 1
ATOM 2708 C C . PRO A 1 354 ? -25.182 0.998 10.475 1.00 97.62 354 PRO A C 1
ATOM 2710 O O . PRO A 1 354 ? -24.584 2.026 10.148 1.00 97.62 354 PRO A O 1
ATOM 2713 N N . LEU A 1 355 ? -26.162 0.479 9.737 1.00 97.62 355 LEU A N 1
ATOM 2714 C CA . LEU A 1 355 ? -26.743 1.147 8.573 1.00 97.62 355 LEU A CA 1
ATOM 2715 C C . LEU A 1 355 ? -28.105 1.761 8.942 1.00 97.62 355 LEU A C 1
ATOM 2717 O O . LEU A 1 355 ? -28.848 1.143 9.709 1.00 97.62 355 LEU A O 1
ATOM 2721 N N . PRO A 1 356 ? -28.492 2.915 8.365 1.00 96.94 356 PRO A N 1
ATOM 2722 C CA . PRO A 1 356 ? -29.768 3.591 8.633 1.00 96.94 356 PRO A CA 1
ATOM 2723 C C . PRO A 1 356 ? -30.958 2.906 7.942 1.00 96.94 356 PRO A C 1
ATOM 2725 O O . PRO A 1 356 ? -31.659 3.495 7.114 1.00 96.94 356 PRO A O 1
ATOM 2728 N N . ARG A 1 357 ? -31.180 1.630 8.278 1.00 95.75 357 ARG A N 1
ATOM 2729 C CA . ARG A 1 357 ? -32.280 0.794 7.770 1.00 95.75 357 ARG A CA 1
ATOM 2730 C C . ARG A 1 357 ? -33.593 1.014 8.523 1.00 95.75 357 ARG A C 1
ATOM 2732 O O . ARG A 1 357 ? -34.654 0.759 7.967 1.00 95.75 357 ARG A O 1
ATOM 2739 N N . GLN A 1 358 ? -33.518 1.462 9.773 1.00 94.00 358 GLN A N 1
ATOM 2740 C CA . GLN A 1 358 ? -34.658 1.654 10.672 1.00 94.00 358 GLN A CA 1
ATOM 2741 C C . GLN A 1 358 ? -34.613 3.049 11.311 1.00 94.00 358 GLN A C 1
ATOM 2743 O O . GLN A 1 358 ? -33.597 3.739 11.218 1.00 94.00 358 GLN A O 1
ATOM 2748 N N . GLY A 1 359 ? -35.712 3.439 11.960 1.00 95.06 359 GLY A N 1
ATOM 2749 C CA . GLY A 1 359 ? -35.885 4.750 12.589 1.00 95.06 359 GLY A CA 1
ATOM 2750 C C . GLY A 1 359 ? -36.621 5.755 11.701 1.00 95.06 359 GLY A C 1
ATOM 2751 O O . GLY A 1 359 ? -36.869 5.505 10.517 1.00 95.06 359 GLY A O 1
ATOM 2752 N N . ASP A 1 360 ? -36.985 6.891 12.293 1.00 97.69 360 ASP A N 1
ATOM 2753 C CA . ASP A 1 360 ? -37.537 8.021 11.550 1.00 97.69 360 ASP A CA 1
ATOM 2754 C C . ASP A 1 360 ? -36.476 8.674 10.643 1.00 97.69 360 ASP A C 1
ATOM 2756 O O . ASP A 1 360 ? -35.291 8.327 10.654 1.00 97.69 360 ASP A O 1
ATOM 2760 N N . LEU A 1 361 ? -36.910 9.609 9.797 1.00 97.81 361 LEU A N 1
ATOM 2761 C CA . LEU A 1 361 ? -36.013 10.272 8.853 1.00 97.81 361 LEU A CA 1
ATOM 2762 C C . LEU A 1 361 ? -34.888 11.038 9.561 1.00 97.81 361 LEU A C 1
ATOM 2764 O O . LEU A 1 361 ? -33.753 10.981 9.101 1.00 97.81 361 LEU A O 1
ATOM 2768 N N . ALA A 1 362 ? -35.173 11.711 10.678 1.00 98.06 362 ALA A N 1
ATOM 2769 C CA . ALA A 1 362 ? -34.177 12.501 11.397 1.00 98.06 362 ALA A CA 1
ATOM 2770 C C . ALA A 1 362 ? -33.043 11.614 11.933 1.00 98.06 362 ALA A C 1
ATOM 2772 O O . ALA A 1 362 ? -31.869 11.906 11.702 1.00 98.06 362 ALA A O 1
ATOM 2773 N N . ALA A 1 363 ? -33.387 10.485 12.558 1.00 97.88 363 ALA A N 1
ATOM 2774 C CA . ALA A 1 363 ? -32.421 9.509 13.053 1.00 97.88 363 ALA A CA 1
ATOM 2775 C C . ALA A 1 363 ? -31.589 8.893 11.918 1.00 97.88 363 ALA A C 1
ATOM 2777 O O . ALA A 1 363 ? -30.374 8.725 12.046 1.00 97.88 363 ALA A O 1
ATOM 2778 N N . ARG A 1 364 ? -32.224 8.579 10.781 1.00 98.25 364 ARG A N 1
ATOM 2779 C CA . ARG A 1 364 ? -31.538 8.014 9.610 1.00 98.25 364 ARG A CA 1
ATOM 2780 C C . ARG A 1 364 ? -30.572 9.012 8.968 1.00 98.25 364 ARG A C 1
ATOM 2782 O O . ARG A 1 364 ? -29.455 8.625 8.628 1.00 98.25 364 ARG A O 1
ATOM 2789 N N . THR A 1 365 ? -30.973 10.275 8.833 1.00 98.06 365 THR A N 1
ATOM 2790 C CA . THR A 1 365 ? -30.127 11.359 8.312 1.00 98.06 365 THR A CA 1
ATOM 2791 C C . THR A 1 365 ? -28.938 11.623 9.229 1.00 98.06 365 THR A C 1
ATOM 2793 O O . THR A 1 365 ? -27.805 11.707 8.757 1.00 98.06 365 THR A O 1
ATOM 2796 N N . GLU A 1 366 ? -29.167 11.686 10.542 1.00 97.69 366 GLU A N 1
ATOM 2797 C CA . GLU A 1 366 ? -28.093 11.866 11.521 1.00 97.69 366 GLU A CA 1
ATOM 2798 C C . GLU A 1 366 ? -27.096 10.699 11.489 1.00 97.69 366 GLU A C 1
ATOM 2800 O O . GLU A 1 366 ? -25.883 10.910 11.510 1.00 97.69 366 GLU A O 1
ATOM 2805 N N . LEU A 1 367 ? -27.579 9.460 11.355 1.00 98.25 367 LEU A N 1
ATOM 2806 C CA . LEU A 1 367 ? -26.695 8.309 11.207 1.00 98.25 367 LEU A CA 1
ATOM 2807 C C . LEU A 1 367 ? -25.882 8.367 9.901 1.00 98.25 367 LEU A C 1
ATOM 2809 O O . LEU A 1 367 ? -24.683 8.104 9.941 1.00 98.25 367 LEU A O 1
ATOM 2813 N N . MET A 1 368 ? -26.473 8.765 8.766 1.00 97.81 368 MET A N 1
ATOM 2814 C CA . MET A 1 368 ? -25.710 8.994 7.525 1.00 97.81 368 MET A CA 1
ATOM 2815 C C . MET A 1 368 ? -24.622 10.058 7.711 1.00 97.81 368 MET A C 1
ATOM 2817 O O . MET A 1 368 ? -23.494 9.859 7.262 1.00 97.81 368 MET A O 1
ATOM 2821 N N . ARG A 1 369 ? -24.931 11.156 8.413 1.00 97.31 369 ARG A N 1
ATOM 2822 C CA . ARG A 1 369 ? -23.965 12.218 8.726 1.00 97.31 369 ARG A CA 1
ATOM 2823 C C . ARG A 1 369 ? -22.804 11.689 9.570 1.00 97.31 369 ARG A C 1
ATOM 2825 O O . ARG A 1 369 ? -21.652 11.966 9.255 1.00 97.31 369 ARG A O 1
ATOM 2832 N N . ARG A 1 370 ? -23.092 10.905 10.616 1.00 98.00 370 ARG A N 1
ATOM 2833 C CA . ARG A 1 370 ? -22.064 10.282 11.466 1.00 98.00 370 ARG A CA 1
ATOM 2834 C C . ARG A 1 370 ? -21.218 9.261 10.713 1.00 98.00 370 ARG A C 1
ATOM 2836 O O . ARG A 1 370 ? -20.015 9.228 10.929 1.00 98.00 370 ARG A O 1
ATOM 2843 N N . ILE A 1 371 ? -21.819 8.462 9.827 1.00 98.31 371 ILE A N 1
ATOM 2844 C CA . ILE A 1 371 ? -21.074 7.560 8.933 1.00 98.31 371 ILE A CA 1
ATOM 2845 C C . ILE A 1 371 ? -20.115 8.374 8.062 1.00 98.31 371 ILE A C 1
ATOM 2847 O O . ILE A 1 371 ? -18.946 8.028 7.985 1.00 98.31 371 ILE A O 1
ATOM 2851 N N . GLY A 1 372 ? -20.572 9.500 7.503 1.00 97.31 372 GLY A N 1
ATOM 2852 C CA . GLY A 1 372 ? -19.750 10.399 6.688 1.00 97.31 372 GLY A CA 1
ATOM 2853 C C . GLY A 1 372 ? -18.457 10.889 7.353 1.00 97.31 372 GLY A C 1
ATOM 2854 O O . GLY A 1 372 ? -17.509 11.195 6.640 1.00 97.31 372 GLY A O 1
ATOM 2855 N N . GLY A 1 373 ? -18.371 10.901 8.689 1.00 97.38 373 GLY A N 1
ATOM 2856 C CA . GLY A 1 373 ? -17.134 11.224 9.413 1.00 97.38 373 GLY A CA 1
ATOM 2857 C C . GLY A 1 373 ? -15.988 10.225 9.197 1.00 97.38 373 GLY A C 1
ATOM 2858 O O . GLY A 1 373 ? -14.843 10.549 9.485 1.00 97.38 373 GLY A O 1
ATOM 2859 N N . GLY A 1 374 ? -16.278 9.025 8.682 1.00 96.81 374 GLY A N 1
ATOM 2860 C CA . GLY A 1 374 ? -15.281 8.026 8.293 1.00 96.81 374 GLY A CA 1
ATOM 2861 C C . GLY A 1 374 ? -14.812 8.120 6.838 1.00 96.81 374 GLY A C 1
ATOM 2862 O O . GLY A 1 374 ? -13.966 7.322 6.430 1.00 96.81 374 GLY A O 1
ATOM 2863 N N . ALA A 1 375 ? -15.354 9.045 6.040 1.00 94.69 375 ALA A N 1
ATOM 2864 C CA . ALA A 1 375 ? -14.988 9.184 4.636 1.00 94.69 375 ALA A CA 1
ATOM 2865 C C . ALA A 1 375 ? -13.515 9.602 4.488 1.00 94.69 375 ALA A C 1
ATOM 2867 O O . ALA A 1 375 ? -13.028 10.458 5.218 1.00 94.69 375 ALA A O 1
ATOM 2868 N N . GLY A 1 376 ? -12.812 9.006 3.521 1.00 91.50 376 GLY A N 1
ATOM 2869 C CA . GLY A 1 376 ? -11.402 9.308 3.245 1.00 91.50 376 GLY A CA 1
ATOM 2870 C C . GLY A 1 376 ? -10.386 8.510 4.069 1.00 91.50 376 GLY A C 1
ATOM 2871 O O . GLY A 1 376 ? -9.195 8.602 3.782 1.00 91.50 376 GLY A O 1
ATOM 2872 N N . TYR A 1 377 ? -10.832 7.686 5.022 1.00 94.50 377 TYR A N 1
ATOM 2873 C CA . TYR A 1 377 ? -9.953 6.834 5.824 1.00 94.50 377 TYR A CA 1
ATOM 2874 C C . TYR A 1 377 ? -10.058 5.363 5.413 1.00 94.50 377 TYR A C 1
ATOM 2876 O O . TYR A 1 377 ? -11.153 4.814 5.252 1.00 94.50 377 TYR A O 1
ATOM 2884 N N . ASP A 1 378 ? -8.909 4.702 5.282 1.00 95.44 378 ASP A N 1
ATOM 2885 C CA . ASP A 1 378 ? -8.857 3.248 5.175 1.00 95.44 378 ASP A CA 1
ATOM 2886 C C . ASP A 1 378 ? -9.219 2.596 6.506 1.00 95.44 378 ASP A C 1
ATOM 2888 O O . ASP A 1 378 ? -8.787 3.034 7.574 1.00 95.44 378 ASP A O 1
ATOM 2892 N N . LEU A 1 379 ? -10.026 1.532 6.445 1.00 97.62 379 LEU A N 1
ATOM 2893 C CA . LEU A 1 379 ? -10.475 0.808 7.633 1.00 97.62 379 LEU A CA 1
ATOM 2894 C C . LEU A 1 379 ? -9.289 0.329 8.481 1.00 97.62 379 LEU A C 1
ATOM 2896 O O . LEU A 1 379 ? -9.359 0.366 9.707 1.00 97.62 379 LEU A O 1
ATOM 2900 N N . ASP A 1 380 ? -8.190 -0.078 7.850 1.00 97.06 380 ASP A N 1
ATOM 2901 C CA . ASP A 1 380 ? -6.971 -0.501 8.536 1.00 97.06 380 ASP A CA 1
ATOM 2902 C C . ASP A 1 380 ? -6.205 0.605 9.253 1.00 97.06 380 ASP A C 1
ATOM 2904 O O . ASP A 1 380 ? -5.388 0.317 10.123 1.00 97.06 380 ASP A O 1
ATOM 2908 N N . SER A 1 381 ? -6.515 1.865 8.978 1.00 97.19 381 SER A N 1
ATOM 2909 C CA . SER A 1 381 ? -5.961 3.002 9.705 1.00 97.19 381 SER A CA 1
ATOM 2910 C C . SER A 1 381 ? -6.724 3.297 10.998 1.00 97.19 381 SER A C 1
ATOM 2912 O O . SER A 1 381 ? -6.225 4.031 11.849 1.00 97.19 381 SER A O 1
ATOM 2914 N N . ILE A 1 382 ? -7.910 2.710 11.186 1.00 98.12 382 ILE A N 1
ATOM 2915 C CA . ILE A 1 382 ? -8.812 3.045 12.298 1.00 98.12 382 ILE A CA 1
ATOM 2916 C C . ILE A 1 382 ? -9.380 1.839 13.055 1.00 98.12 382 ILE A C 1
ATOM 2918 O O . ILE A 1 382 ? -9.891 2.004 14.161 1.00 98.12 382 ILE A O 1
ATOM 2922 N N . VAL A 1 383 ? -9.293 0.628 12.504 1.00 98.62 383 VAL A N 1
ATOM 2923 C CA . VAL A 1 383 ? -9.755 -0.609 13.143 1.00 98.62 383 VAL A CA 1
ATOM 2924 C C . VAL A 1 383 ? -8.728 -1.716 12.952 1.00 98.62 383 VAL A C 1
ATOM 2926 O O . VAL A 1 383 ? -8.226 -1.947 11.857 1.00 98.62 383 VAL A O 1
ATOM 2929 N N . THR A 1 384 ? -8.479 -2.472 14.018 1.00 98.56 384 THR A N 1
ATOM 2930 C CA . THR A 1 384 ? -7.724 -3.729 13.970 1.00 98.56 384 THR A CA 1
ATOM 2931 C C . THR A 1 384 ? -8.580 -4.827 14.576 1.00 98.56 384 THR A C 1
ATOM 2933 O O . THR A 1 384 ? -8.933 -4.762 15.755 1.00 98.56 384 THR A O 1
ATOM 2936 N N . LEU A 1 385 ? -8.911 -5.851 13.791 1.00 98.25 385 LEU A N 1
ATOM 2937 C CA . LEU A 1 385 ? -9.546 -7.055 14.323 1.00 98.25 385 LEU A CA 1
ATOM 2938 C C . LEU A 1 385 ? -8.477 -8.028 14.817 1.00 98.25 385 LEU A C 1
ATOM 2940 O O . LEU A 1 385 ? -7.443 -8.211 14.175 1.00 98.25 385 LEU A O 1
ATOM 2944 N N . LEU A 1 386 ? -8.740 -8.655 15.958 1.00 97.94 386 LEU A N 1
ATOM 2945 C CA . LEU A 1 386 ? -7.849 -9.590 16.635 1.00 97.94 386 LEU A CA 1
ATOM 2946 C C . LEU A 1 386 ? -8.542 -10.961 16.797 1.00 97.94 386 LEU A C 1
ATOM 2948 O O . LEU A 1 386 ? -9.776 -11.039 16.814 1.00 97.94 386 LEU A O 1
ATOM 2952 N N . PRO A 1 387 ? -7.775 -12.058 16.950 1.00 95.62 387 PRO A N 1
ATOM 2953 C CA . PRO A 1 387 ? -8.329 -13.382 17.208 1.00 95.62 387 PRO A CA 1
ATOM 2954 C C . PRO A 1 387 ? -9.255 -13.413 18.433 1.00 95.62 387 PRO A C 1
ATOM 2956 O O . PRO A 1 387 ? -9.011 -12.740 19.437 1.00 95.62 387 PRO A O 1
ATOM 2959 N N . GLY A 1 388 ? -10.285 -14.262 18.376 1.00 94.19 388 GLY A N 1
ATOM 2960 C CA . GLY A 1 388 ? -11.180 -14.514 19.511 1.00 94.19 388 GLY A CA 1
ATOM 2961 C C . GLY A 1 388 ? -12.203 -13.407 19.777 1.00 94.19 388 GLY A C 1
ATOM 2962 O O . GLY A 1 388 ? -12.517 -13.156 20.936 1.00 94.19 388 GLY A O 1
ATOM 2963 N N . GLY A 1 389 ? -12.697 -12.735 18.729 1.00 95.88 389 GLY A N 1
ATOM 2964 C CA . GLY A 1 389 ? -13.754 -11.725 18.857 1.00 95.88 389 GLY A CA 1
ATOM 2965 C C . GLY A 1 389 ? -13.284 -10.470 19.589 1.00 95.88 389 GLY A C 1
ATOM 2966 O O . GLY A 1 389 ? -13.958 -9.976 20.486 1.00 95.88 389 GLY A O 1
ATOM 2967 N N . LYS A 1 390 ? -12.093 -9.973 19.259 1.00 98.31 390 LYS A N 1
ATOM 2968 C CA . LYS A 1 390 ? -11.491 -8.799 19.895 1.00 98.31 390 LYS A CA 1
ATOM 2969 C C . LYS A 1 390 ? -11.222 -7.736 18.838 1.00 98.31 390 LYS A C 1
ATOM 2971 O O . LYS A 1 390 ? -10.893 -8.070 17.701 1.00 98.31 390 LYS A O 1
ATOM 2976 N N . ALA A 1 391 ? -11.334 -6.469 19.210 1.00 98.62 391 ALA A N 1
ATOM 2977 C CA . ALA A 1 391 ? -11.082 -5.366 18.296 1.00 98.62 391 ALA A CA 1
ATOM 2978 C C . ALA A 1 391 ? -10.407 -4.188 18.997 1.00 98.62 391 ALA A C 1
ATOM 2980 O O . ALA A 1 391 ? -10.651 -3.905 20.172 1.00 98.62 391 ALA A O 1
ATOM 2981 N N . LEU A 1 392 ? -9.586 -3.479 18.237 1.00 98.81 392 LEU A N 1
ATOM 2982 C CA . LEU A 1 392 ? -9.043 -2.177 18.589 1.00 98.81 392 LEU A CA 1
ATOM 2983 C C . LEU A 1 392 ? -9.637 -1.156 17.628 1.00 98.81 392 LEU A C 1
ATOM 2985 O O . LEU A 1 392 ? -9.631 -1.378 16.419 1.00 98.81 392 LEU A O 1
ATOM 2989 N N . VAL A 1 393 ? -10.139 -0.048 18.158 1.00 98.88 393 VAL A N 1
ATOM 2990 C CA . VAL A 1 393 ? -10.709 1.055 17.375 1.00 98.88 393 VAL A CA 1
ATOM 2991 C C . VAL A 1 393 ? -9.966 2.330 17.743 1.00 98.88 393 VAL A C 1
ATOM 2993 O O . VAL A 1 393 ? -9.751 2.590 18.928 1.00 98.88 393 VAL A O 1
ATOM 2996 N N . ALA A 1 394 ? -9.576 3.114 16.746 1.00 98.75 394 ALA A N 1
ATOM 2997 C CA . ALA A 1 394 ? -8.981 4.425 16.949 1.00 98.75 394 ALA A CA 1
ATOM 2998 C C . ALA A 1 394 ? -9.898 5.330 17.796 1.00 98.75 394 ALA A C 1
ATOM 3000 O O . ALA A 1 394 ? -11.118 5.150 17.854 1.00 98.75 394 ALA A O 1
ATOM 3001 N N . ASP A 1 395 ? -9.303 6.301 18.479 1.00 98.69 395 ASP A N 1
ATOM 3002 C CA . ASP A 1 395 ? -9.984 7.188 19.416 1.00 98.69 395 ASP A CA 1
ATOM 3003 C C . ASP A 1 395 ? -9.298 8.562 19.455 1.00 98.69 395 ASP A C 1
ATOM 3005 O O . ASP A 1 395 ? -8.175 8.728 19.950 1.00 98.69 395 ASP A O 1
ATOM 3009 N N . ALA A 1 396 ? -9.995 9.562 18.909 1.00 98.25 396 ALA A N 1
ATOM 3010 C CA . ALA A 1 396 ? -9.526 10.942 18.856 1.00 98.25 396 ALA A CA 1
ATOM 3011 C C . ALA A 1 396 ? -9.418 11.574 20.257 1.00 98.25 396 ALA A C 1
ATOM 3013 O O . ALA A 1 396 ? -8.508 12.365 20.518 1.00 98.25 396 ALA A O 1
ATOM 3014 N N . ALA A 1 397 ? -10.291 11.201 21.199 1.00 98.31 397 ALA A N 1
ATOM 3015 C CA . ALA A 1 397 ? -10.230 11.688 22.575 1.00 98.31 397 ALA A CA 1
ATOM 3016 C C . ALA A 1 397 ? -9.034 11.088 23.332 1.00 98.31 397 ALA A C 1
ATOM 3018 O O . ALA A 1 397 ? -8.368 11.795 24.100 1.00 98.31 397 ALA A O 1
ATOM 3019 N N . ALA A 1 398 ? -8.708 9.817 23.075 1.00 98.25 398 ALA A N 1
ATOM 3020 C CA . ALA A 1 398 ? -7.477 9.199 23.563 1.00 98.25 398 ALA A CA 1
ATOM 3021 C C . ALA A 1 398 ? -6.232 9.880 22.966 1.00 98.25 398 ALA A C 1
ATOM 3023 O O . ALA A 1 398 ? -5.281 10.153 23.698 1.00 98.25 398 ALA A O 1
ATOM 3024 N N . GLY A 1 399 ? -6.265 10.241 21.678 1.00 98.06 399 GLY A N 1
ATOM 3025 C CA . GLY A 1 399 ? -5.224 11.041 21.025 1.00 98.06 399 GLY A CA 1
ATOM 3026 C C . GLY A 1 399 ? -5.003 12.404 21.691 1.00 98.06 399 GLY A C 1
ATOM 3027 O O . GLY A 1 399 ? -3.886 12.738 22.089 1.00 98.06 399 GLY A O 1
ATOM 3028 N N . ARG A 1 400 ? -6.075 13.171 21.925 1.00 98.19 400 ARG A N 1
ATOM 3029 C CA . ARG A 1 400 ? -6.009 14.443 22.673 1.00 98.19 400 ARG A CA 1
ATOM 3030 C C . ARG A 1 400 ? -5.431 14.269 24.075 1.00 98.19 400 ARG A C 1
ATOM 3032 O O . ARG A 1 400 ? -4.587 15.056 24.504 1.00 98.19 400 ARG A O 1
ATOM 3039 N N . SER A 1 401 ? -5.868 13.226 24.778 1.00 97.88 401 SER A N 1
ATOM 3040 C CA . SER A 1 401 ? -5.391 12.910 26.127 1.00 97.88 401 SER A CA 1
ATOM 3041 C C . SER A 1 401 ? -3.906 12.547 26.149 1.00 97.88 401 SER A C 1
ATOM 3043 O O . SER A 1 401 ? -3.209 12.920 27.094 1.00 97.88 401 SER A O 1
ATOM 3045 N N . LEU A 1 402 ? -3.419 11.855 25.114 1.00 97.75 402 LEU A N 1
ATOM 3046 C CA . LEU A 1 402 ? -2.003 11.563 24.926 1.00 97.75 402 LEU A CA 1
ATOM 3047 C C . LEU A 1 402 ? -1.211 12.864 24.745 1.00 97.75 402 LEU A C 1
ATOM 3049 O O . LEU A 1 402 ? -0.307 13.118 25.536 1.00 97.75 402 LEU A O 1
ATOM 3053 N N . LEU A 1 403 ? -1.599 13.728 23.794 1.00 97.12 403 LEU A N 1
ATOM 3054 C CA . LEU A 1 403 ? -0.912 15.008 23.545 1.00 97.12 403 LEU A CA 1
ATOM 3055 C C . LEU A 1 403 ? -0.831 15.897 24.790 1.00 97.12 403 LEU A C 1
ATOM 3057 O O . LEU A 1 403 ? 0.182 16.557 25.019 1.00 97.12 403 LEU A O 1
ATOM 3061 N N . ALA A 1 404 ? -1.885 15.916 25.609 1.00 96.00 404 ALA A N 1
ATOM 3062 C CA . ALA A 1 404 ? -1.927 16.716 26.830 1.00 96.00 404 ALA A CA 1
ATOM 3063 C C . ALA A 1 404 ? -0.886 16.286 27.880 1.00 96.00 404 ALA A C 1
ATOM 3065 O O . ALA A 1 404 ? -0.526 17.095 28.733 1.00 96.00 404 ALA A O 1
ATOM 3066 N N . LYS A 1 405 ? -0.412 15.036 27.816 1.00 96.00 405 LYS A N 1
ATOM 3067 C CA . LYS A 1 405 ? 0.497 14.415 28.791 1.00 96.00 405 LYS A CA 1
ATOM 3068 C C . LYS A 1 405 ? 1.878 14.097 28.213 1.00 96.00 405 LYS A C 1
ATOM 3070 O O . LYS A 1 405 ? 2.692 13.506 28.918 1.00 96.00 405 LYS A O 1
ATOM 3075 N N . LEU A 1 406 ? 2.137 14.452 26.952 1.00 95.69 406 LEU A N 1
ATOM 3076 C CA . LEU A 1 406 ? 3.393 14.118 26.287 1.00 95.69 406 LEU A CA 1
ATOM 3077 C C . LEU A 1 406 ? 4.593 14.774 26.990 1.00 95.69 406 LEU A C 1
ATOM 3079 O O . LEU A 1 406 ? 4.607 16.002 27.139 1.00 95.69 406 LEU A O 1
ATOM 3083 N N . PRO A 1 407 ? 5.621 13.991 27.370 1.00 95.69 407 PRO A N 1
ATOM 3084 C CA . PRO A 1 407 ? 6.889 14.530 27.848 1.00 95.69 407 PRO A CA 1
ATOM 3085 C C . PRO A 1 407 ? 7.581 15.389 26.782 1.00 95.69 407 PRO A C 1
ATOM 3087 O O . PRO A 1 407 ? 7.446 15.141 25.584 1.00 95.69 407 PRO A O 1
ATOM 3090 N N . ALA A 1 408 ? 8.403 16.353 27.207 1.00 94.25 408 ALA A N 1
ATOM 3091 C CA . ALA A 1 408 ? 9.182 17.195 26.289 1.00 94.25 408 ALA A CA 1
ATOM 3092 C C . ALA A 1 408 ? 10.076 16.375 25.336 1.00 94.25 408 ALA A C 1
ATOM 3094 O O . ALA A 1 408 ? 10.188 16.696 24.157 1.00 94.25 408 ALA A O 1
ATOM 3095 N N . ALA A 1 409 ? 10.655 15.273 25.826 1.00 95.69 409 ALA A N 1
ATOM 3096 C CA . ALA A 1 409 ? 11.478 14.379 25.012 1.00 95.69 409 ALA A CA 1
ATOM 3097 C C . ALA A 1 409 ? 10.694 13.734 23.852 1.00 95.69 409 ALA A C 1
ATOM 3099 O O . ALA A 1 409 ? 11.233 13.595 22.755 1.00 95.69 409 ALA A O 1
ATOM 3100 N N . ASP A 1 410 ? 9.422 13.388 24.066 1.00 97.00 410 ASP A N 1
ATOM 3101 C CA . ASP A 1 410 ? 8.570 12.786 23.037 1.00 97.00 410 ASP A CA 1
ATOM 3102 C C . ASP A 1 410 ? 8.202 13.806 21.954 1.00 97.00 410 ASP A C 1
ATOM 3104 O O . ASP A 1 410 ? 8.232 13.473 20.770 1.00 97.00 410 ASP A O 1
ATOM 3108 N N . TRP A 1 411 ? 7.931 15.061 22.334 1.00 96.62 411 TRP A N 1
ATOM 3109 C CA . TRP A 1 411 ? 7.736 16.155 21.375 1.00 96.62 411 TRP A CA 1
ATOM 3110 C C . TRP A 1 411 ? 8.949 16.339 20.466 1.00 96.62 411 TRP A C 1
ATOM 3112 O O . TRP A 1 411 ? 8.813 16.488 19.253 1.00 96.62 411 TRP A O 1
ATOM 3122 N N . ASP A 1 412 ? 10.139 16.286 21.051 1.00 96.38 412 ASP A N 1
ATOM 3123 C CA . ASP A 1 412 ? 11.402 16.417 20.340 1.00 96.38 412 ASP A CA 1
ATOM 3124 C C . ASP A 1 412 ? 11.673 15.256 19.374 1.00 96.38 412 ASP A C 1
ATOM 3126 O O . ASP A 1 412 ? 12.163 15.476 18.261 1.00 96.38 412 ASP A O 1
ATOM 3130 N N . ILE A 1 413 ? 11.362 14.021 19.783 1.00 97.31 413 ILE A N 1
ATOM 3131 C CA . ILE A 1 413 ? 11.473 12.834 18.925 1.00 97.31 413 ILE A CA 1
ATOM 3132 C C . ILE A 1 413 ? 10.485 12.938 17.763 1.00 97.31 413 ILE A C 1
ATOM 3134 O O . ILE A 1 413 ? 10.904 12.789 16.615 1.00 97.31 413 ILE A O 1
ATOM 3138 N N . LEU A 1 414 ? 9.217 13.253 18.044 1.00 97.19 414 LEU A N 1
ATOM 3139 C CA . LEU A 1 414 ? 8.179 13.418 17.029 1.00 97.19 414 LEU A CA 1
ATOM 3140 C C . LEU A 1 414 ? 8.584 14.486 16.006 1.00 97.19 414 LEU A C 1
ATOM 3142 O O . LEU A 1 414 ? 8.560 14.243 14.798 1.00 97.19 414 LEU A O 1
ATOM 3146 N N . ARG A 1 415 ? 9.030 15.651 16.488 1.00 97.81 415 ARG A N 1
ATOM 3147 C CA . ARG A 1 415 ? 9.462 16.762 15.640 1.00 97.81 415 ARG A CA 1
ATOM 3148 C C . ARG A 1 415 ? 10.595 16.356 14.705 1.00 97.81 415 ARG A C 1
ATOM 3150 O O . ARG A 1 415 ? 10.489 16.550 13.499 1.00 97.81 415 ARG A O 1
ATOM 3157 N N . ARG A 1 416 ? 11.677 15.784 15.245 1.00 97.62 416 ARG A N 1
ATOM 3158 C CA . ARG A 1 416 ? 12.834 15.371 14.433 1.00 97.62 416 ARG A CA 1
ATOM 3159 C C . ARG A 1 416 ? 12.492 14.224 13.487 1.00 97.62 416 ARG A C 1
ATOM 3161 O O . ARG A 1 416 ? 12.985 14.205 12.368 1.00 97.62 416 ARG A O 1
ATOM 3168 N N . GLY A 1 417 ? 11.666 13.288 13.943 1.00 97.00 417 GLY A N 1
ATOM 3169 C CA . GLY A 1 417 ? 11.290 12.093 13.203 1.00 97.00 417 GLY A CA 1
ATOM 3170 C C . GLY A 1 417 ? 10.506 12.382 11.929 1.00 97.00 417 GLY A C 1
ATOM 3171 O O . GLY A 1 417 ? 10.798 11.796 10.891 1.00 97.00 417 GLY A O 1
ATOM 3172 N N . TYR A 1 418 ? 9.548 13.309 12.001 1.00 97.75 418 TYR A N 1
ATOM 3173 C CA . TYR A 1 418 ? 8.718 13.700 10.856 1.00 97.75 418 TYR A CA 1
ATOM 3174 C C . TYR A 1 418 ? 9.171 15.004 10.185 1.00 97.75 418 TYR A C 1
ATOM 3176 O O . TYR A 1 418 ? 8.584 15.400 9.184 1.00 97.75 418 TYR A O 1
ATOM 3184 N N . GLY A 1 419 ? 10.195 15.682 10.715 1.00 97.44 419 GLY A N 1
ATOM 3185 C CA . GLY A 1 419 ? 10.624 16.990 10.216 1.00 97.44 419 GLY A CA 1
ATOM 3186 C C . GLY A 1 419 ? 9.549 18.062 10.410 1.00 97.44 419 GLY A C 1
ATOM 3187 O O . GLY A 1 419 ? 9.212 18.767 9.460 1.00 97.44 419 GLY A O 1
ATOM 3188 N N . LEU A 1 420 ? 8.974 18.142 11.616 1.00 98.06 420 LEU A N 1
ATOM 3189 C CA . LEU A 1 420 ? 7.928 19.113 11.946 1.00 98.06 420 LEU A CA 1
ATOM 3190 C C . LEU A 1 420 ? 8.515 20.468 12.355 1.00 98.06 420 LEU A C 1
ATOM 3192 O O . LEU A 1 420 ? 9.523 20.529 13.057 1.00 98.06 420 LEU A O 1
ATOM 3196 N N . GLU A 1 421 ? 7.831 21.543 11.981 1.00 95.88 421 GLU A N 1
ATOM 3197 C CA . GLU A 1 421 ? 8.128 22.924 12.353 1.00 95.88 421 GLU A CA 1
ATOM 3198 C C . GLU A 1 421 ? 6.823 23.696 12.651 1.00 95.88 421 GLU A C 1
ATOM 3200 O O . GLU A 1 421 ? 5.802 23.450 11.999 1.00 95.88 421 GLU A O 1
ATOM 3205 N N . PRO A 1 422 ? 6.818 24.648 13.608 1.00 95.25 422 PRO A N 1
ATOM 3206 C CA . PRO A 1 422 ? 7.937 25.074 14.466 1.00 95.25 422 PRO A CA 1
ATOM 3207 C C . PRO A 1 422 ? 8.261 24.057 15.581 1.00 95.25 422 PRO A C 1
ATOM 3209 O O . PRO A 1 422 ? 7.642 23.002 15.653 1.00 95.25 422 PRO A O 1
ATOM 3212 N N . ALA A 1 423 ? 9.222 24.361 16.462 1.00 93.56 423 ALA A N 1
ATOM 3213 C CA . ALA A 1 423 ? 9.569 23.551 17.640 1.00 93.56 423 ALA A CA 1
ATOM 3214 C C . ALA A 1 423 ? 8.884 24.027 18.943 1.00 93.56 423 ALA A C 1
ATOM 3216 O O . ALA A 1 423 ? 8.278 25.099 18.997 1.00 93.56 423 ALA A O 1
ATOM 3217 N N . GLY A 1 424 ? 9.018 23.236 20.016 1.00 92.75 424 GLY A N 1
ATOM 3218 C CA . GLY A 1 424 ? 8.599 23.606 21.375 1.00 92.75 424 GLY A CA 1
ATOM 3219 C C . GLY A 1 424 ? 7.087 23.808 21.536 1.00 92.75 424 GLY A C 1
ATOM 3220 O O . GLY A 1 424 ? 6.283 23.118 20.908 1.00 92.75 424 GLY A O 1
ATOM 3221 N N . ASP A 1 425 ? 6.694 24.772 22.371 1.00 94.62 425 ASP A N 1
ATOM 3222 C CA . ASP A 1 425 ? 5.284 25.037 22.701 1.00 94.62 425 ASP A CA 1
ATOM 3223 C C . ASP A 1 425 ? 4.435 25.418 21.482 1.00 94.62 425 ASP A C 1
ATOM 3225 O O . ASP A 1 425 ? 3.241 25.114 21.435 1.00 94.62 425 ASP A O 1
ATOM 3229 N N . ALA A 1 426 ? 5.044 26.034 20.466 1.00 96.69 426 ALA A N 1
ATOM 3230 C CA . ALA A 1 426 ? 4.357 26.376 19.227 1.00 96.69 426 ALA A CA 1
ATOM 3231 C C . ALA A 1 426 ? 3.917 25.116 18.459 1.00 96.69 426 ALA A C 1
ATOM 3233 O O . ALA A 1 426 ? 2.779 25.060 17.988 1.00 96.69 426 ALA A O 1
ATOM 3234 N N . LEU A 1 427 ? 4.765 24.078 18.408 1.00 97.12 427 LEU A N 1
ATOM 3235 C CA . LEU A 1 427 ? 4.398 22.773 17.844 1.00 97.12 427 LEU A CA 1
ATOM 3236 C C . LEU A 1 427 ? 3.251 22.139 18.625 1.00 97.12 427 LEU A C 1
ATOM 3238 O O . LEU A 1 427 ? 2.261 21.691 18.045 1.00 97.12 427 LEU A O 1
ATOM 3242 N N . ALA A 1 428 ? 3.391 22.109 19.952 1.00 96.75 428 ALA A N 1
ATOM 3243 C CA . ALA A 1 428 ? 2.412 21.492 20.830 1.00 96.75 428 ALA A CA 1
ATOM 3244 C C . ALA A 1 428 ? 1.044 22.180 20.715 1.00 96.75 428 ALA A C 1
ATOM 3246 O O . ALA A 1 428 ? 0.018 21.502 20.668 1.00 96.75 428 ALA A O 1
ATOM 3247 N N . SER A 1 429 ? 1.021 23.512 20.631 1.00 97.19 429 SER A N 1
ATOM 3248 C CA . SER A 1 429 ? -0.195 24.304 20.427 1.00 97.19 429 SER A CA 1
ATOM 3249 C C . SER A 1 429 ? -0.841 24.027 19.066 1.00 97.19 429 SER A C 1
ATOM 3251 O O . SER A 1 429 ? -2.045 23.758 18.995 1.00 97.19 429 SER A O 1
ATOM 3253 N N . ALA A 1 430 ? -0.046 24.004 17.991 1.00 97.56 430 ALA A N 1
ATOM 3254 C CA . ALA A 1 430 ? -0.545 23.730 16.647 1.00 97.56 430 ALA A CA 1
ATOM 3255 C C . ALA A 1 430 ? -1.140 22.317 16.529 1.00 97.56 430 ALA A C 1
ATOM 3257 O O . ALA A 1 430 ? -2.249 22.154 16.019 1.00 97.56 430 ALA A O 1
ATOM 3258 N N . LEU A 1 431 ? -0.460 21.300 17.070 1.00 97.62 431 LEU A N 1
ATOM 3259 C CA . LEU A 1 431 ? -0.960 19.923 17.055 1.00 97.62 431 LEU A CA 1
ATOM 3260 C C . LEU A 1 431 ? -2.206 19.733 17.923 1.00 97.62 431 LEU A C 1
ATOM 3262 O O . LEU A 1 431 ? -3.121 19.030 17.500 1.00 97.62 431 LEU A O 1
ATOM 3266 N N . ARG A 1 432 ? -2.296 20.379 19.094 1.00 97.12 432 ARG A N 1
ATOM 3267 C CA . ARG A 1 432 ? -3.527 20.360 19.909 1.00 97.12 432 ARG A CA 1
ATOM 3268 C C . ARG A 1 432 ? -4.695 21.019 19.183 1.00 97.12 432 ARG A C 1
ATOM 3270 O O . ARG A 1 432 ? -5.787 20.461 19.188 1.00 97.12 432 ARG A O 1
ATOM 3277 N N . THR A 1 433 ? -4.455 22.157 18.531 1.00 97.44 433 THR A N 1
ATOM 3278 C CA . THR A 1 433 ? -5.467 22.858 17.725 1.00 97.44 433 THR A CA 1
ATOM 3279 C C . THR A 1 433 ? -5.977 21.966 16.594 1.00 97.44 433 THR A C 1
ATOM 3281 O O . THR A 1 433 ? -7.183 21.859 16.391 1.00 97.44 433 THR A O 1
ATOM 3284 N N . ALA A 1 434 ? -5.076 21.244 15.921 1.00 97.56 434 ALA A N 1
ATOM 3285 C CA . ALA A 1 434 ? -5.440 20.301 14.867 1.00 97.56 434 ALA A CA 1
ATOM 3286 C C . ALA A 1 434 ? -6.347 19.151 15.350 1.00 97.56 434 ALA A C 1
ATOM 3288 O O . ALA A 1 434 ? -7.127 18.636 14.559 1.00 97.56 434 ALA A O 1
ATOM 3289 N N . GLN A 1 435 ? -6.308 18.772 16.637 1.00 98.06 435 GLN A N 1
ATOM 3290 C CA . GLN A 1 435 ? -7.187 17.717 17.174 1.00 98.06 435 GLN A CA 1
ATOM 3291 C C . GLN A 1 435 ? -8.611 18.195 17.509 1.00 98.06 435 GLN A C 1
ATOM 3293 O O . GLN A 1 435 ? -9.422 17.392 17.976 1.00 98.06 435 GLN A O 1
ATOM 3298 N N . GLY A 1 436 ? -8.893 19.492 17.357 1.00 95.94 436 GLY A N 1
ATOM 3299 C CA . GLY A 1 436 ? -10.194 20.106 17.636 1.00 95.94 436 GLY A CA 1
ATOM 3300 C C . GLY A 1 436 ? -10.912 20.617 16.387 1.00 95.94 436 GLY A C 1
ATOM 3301 O O . GLY A 1 436 ? -11.831 21.425 16.506 1.00 95.94 436 GLY A O 1
ATOM 3302 N N . THR A 1 437 ? -10.476 20.218 15.188 1.00 97.50 437 THR A N 1
ATOM 3303 C CA . THR A 1 437 ? -11.139 20.620 13.942 1.00 97.50 437 THR A CA 1
ATOM 3304 C C . THR A 1 437 ? -12.476 19.886 13.769 1.00 97.50 437 THR A C 1
ATOM 3306 O O . THR A 1 437 ? -12.643 18.775 14.279 1.00 97.50 437 THR A O 1
ATOM 3309 N N . PRO A 1 438 ? -13.434 20.452 13.005 1.00 97.50 438 PRO A N 1
ATOM 3310 C CA . PRO A 1 438 ? -14.698 19.775 12.711 1.00 97.50 438 PRO A CA 1
ATOM 3311 C C . PRO A 1 438 ? -14.526 18.396 12.062 1.00 97.50 438 PRO A C 1
ATOM 3313 O O . PRO A 1 438 ? -15.334 17.504 12.306 1.00 97.50 438 PRO A O 1
ATOM 3316 N N . GLU A 1 439 ? -13.473 18.211 11.262 1.00 96.69 439 GLU A N 1
ATOM 3317 C CA . GLU A 1 439 ? -13.144 16.924 10.650 1.00 96.69 439 GLU A CA 1
ATOM 3318 C C . GLU A 1 439 ? -12.764 15.874 11.703 1.00 96.69 439 GLU A C 1
ATOM 3320 O O . GLU A 1 439 ? -13.324 14.779 11.704 1.00 96.69 439 GLU A O 1
ATOM 3325 N N . VAL A 1 440 ? -11.879 16.215 12.647 1.00 97.56 440 VAL A N 1
ATOM 3326 C CA . VAL A 1 440 ? -11.465 15.290 13.716 1.00 97.56 440 VAL A CA 1
ATOM 3327 C C . VAL A 1 440 ? -12.627 14.964 14.655 1.00 97.56 440 VAL A C 1
ATOM 3329 O O . VAL A 1 440 ? -12.762 13.821 15.092 1.00 97.56 440 VAL A O 1
ATOM 3332 N N . GLU A 1 441 ? -13.511 15.925 14.932 1.00 97.94 441 GLU A N 1
ATOM 3333 C CA . GLU A 1 441 ? -14.736 15.668 15.700 1.00 97.94 441 GLU A CA 1
ATOM 3334 C C . GLU A 1 441 ? -15.714 14.752 14.943 1.00 97.94 441 GLU A C 1
ATOM 3336 O O . GLU A 1 441 ? -16.299 13.840 15.535 1.00 97.94 441 GLU A O 1
ATOM 3341 N N . ALA A 1 442 ? -15.865 14.933 13.626 1.00 98.19 442 ALA A N 1
ATOM 3342 C CA . ALA A 1 442 ? -16.673 14.042 12.794 1.00 98.19 442 ALA A CA 1
ATOM 3343 C C . ALA A 1 442 ? -16.099 12.615 12.769 1.00 98.19 442 ALA A C 1
ATOM 3345 O O . ALA A 1 442 ? -16.854 11.655 12.961 1.00 98.19 442 ALA A O 1
ATOM 3346 N N . LEU A 1 443 ? -14.776 12.476 12.622 1.00 98.44 443 LEU A N 1
ATOM 3347 C CA . LEU A 1 443 ? -14.077 11.196 12.729 1.00 98.44 443 LEU A CA 1
ATOM 3348 C C . LEU A 1 443 ? -14.292 10.563 14.109 1.00 98.44 443 LEU A C 1
ATOM 3350 O O . LEU A 1 443 ? -14.642 9.389 14.191 1.00 98.44 443 LEU A O 1
ATOM 3354 N N . GLY A 1 444 ? -14.167 11.324 15.199 1.00 98.44 444 GLY A N 1
ATOM 3355 C CA . GLY A 1 444 ? -14.447 10.840 16.555 1.00 98.44 444 GLY A CA 1
ATOM 3356 C C . GLY A 1 444 ? -15.860 10.260 16.691 1.00 98.44 444 GLY A C 1
ATOM 3357 O O . GLY A 1 444 ? -16.034 9.127 17.144 1.00 98.44 444 GLY A O 1
ATOM 3358 N N . GLY A 1 445 ? -16.869 10.983 16.195 1.00 98.38 445 GLY A N 1
ATOM 3359 C CA . GLY A 1 445 ? -18.260 10.523 16.196 1.00 98.38 445 GLY A CA 1
ATOM 3360 C C . GLY A 1 445 ? -18.500 9.246 15.377 1.00 98.38 445 GLY A C 1
ATOM 3361 O O . GLY A 1 445 ? -19.366 8.438 15.746 1.00 98.38 445 GLY A O 1
ATOM 3362 N N . PHE A 1 446 ? -17.738 9.047 14.296 1.00 98.75 446 PHE A N 1
ATOM 3363 C CA . PHE A 1 446 ? -17.715 7.810 13.511 1.00 98.75 446 PHE A CA 1
ATOM 3364 C C . PHE A 1 446 ? -17.024 6.662 14.261 1.00 98.75 446 PHE A C 1
ATOM 3366 O O . PHE A 1 446 ? -17.559 5.558 14.340 1.00 98.75 446 PHE A O 1
ATOM 3373 N N . LEU A 1 447 ? -15.869 6.909 14.877 1.00 98.81 447 LEU A N 1
ATOM 3374 C CA . LEU A 1 447 ? -15.127 5.901 15.640 1.00 98.81 447 LEU A CA 1
ATOM 3375 C C . LEU A 1 447 ? -15.924 5.388 16.846 1.00 98.81 447 LEU A C 1
ATOM 3377 O O . LEU A 1 447 ? -15.853 4.207 17.193 1.00 98.81 447 LEU A O 1
ATOM 3381 N N . ASP A 1 448 ? -16.728 6.242 17.477 1.00 98.81 448 ASP A N 1
ATOM 3382 C CA . ASP A 1 448 ? -17.665 5.831 18.525 1.00 98.81 448 ASP A CA 1
ATOM 3383 C C . ASP A 1 448 ? -18.773 4.923 18.007 1.00 98.81 448 ASP A C 1
ATOM 3385 O O . ASP A 1 448 ? -19.108 3.925 18.648 1.00 98.81 448 ASP A O 1
ATOM 3389 N N . LEU A 1 449 ? -19.303 5.234 16.825 1.00 98.50 449 LEU A N 1
ATOM 3390 C CA . LEU A 1 449 ? -20.292 4.404 16.149 1.00 98.50 449 LEU A CA 1
ATOM 3391 C C . LEU A 1 449 ? -19.723 3.004 15.857 1.00 98.50 449 LEU A C 1
ATOM 3393 O O . LEU A 1 449 ? -20.392 1.998 16.101 1.00 98.50 449 LEU A O 1
ATOM 3397 N N . VAL A 1 450 ? -18.477 2.944 15.379 1.00 98.81 450 VAL A N 1
ATOM 3398 C CA . VAL A 1 450 ? -17.782 1.691 15.069 1.00 98.81 450 VAL A CA 1
ATOM 3399 C C . VAL A 1 450 ? -17.571 0.839 16.317 1.00 98.81 450 VAL A C 1
ATOM 3401 O O . VAL A 1 450 ? -17.938 -0.336 16.347 1.00 98.81 450 VAL A O 1
ATOM 3404 N N . ALA A 1 451 ? -17.025 1.423 17.383 1.00 98.88 451 ALA A N 1
ATOM 3405 C CA . ALA A 1 451 ? -16.789 0.685 18.619 1.00 98.88 451 ALA A CA 1
ATOM 3406 C C . ALA A 1 451 ? -18.085 0.157 19.247 1.00 98.88 451 ALA A C 1
ATOM 3408 O O . ALA A 1 451 ? -18.113 -0.987 19.701 1.00 98.88 451 ALA A O 1
ATOM 3409 N N . GLN A 1 452 ? -19.161 0.951 19.234 1.00 98.62 452 GLN A N 1
ATOM 3410 C CA . GLN A 1 452 ? -20.477 0.519 19.714 1.00 98.62 452 GLN A CA 1
ATOM 3411 C C . GLN A 1 452 ? -21.013 -0.662 18.899 1.00 98.62 452 GLN A C 1
ATOM 3413 O O . GLN A 1 452 ? -21.485 -1.638 19.480 1.00 98.62 452 GLN A O 1
ATOM 3418 N N . GLN A 1 453 ? -20.898 -0.614 17.569 1.00 98.31 453 GLN A N 1
ATOM 3419 C CA . GLN A 1 453 ? -21.358 -1.695 16.699 1.00 98.31 453 GLN A CA 1
ATOM 3420 C C . GLN A 1 453 ? -20.570 -2.992 16.908 1.00 98.31 453 GLN A C 1
ATOM 3422 O O . GLN A 1 453 ? -21.168 -4.067 16.995 1.00 98.31 453 GLN A O 1
ATOM 3427 N N . LEU A 1 454 ? -19.239 -2.914 16.987 1.00 98.56 454 LEU A N 1
ATOM 3428 C CA . LEU A 1 454 ? -18.395 -4.091 17.205 1.00 98.56 454 LEU A CA 1
ATOM 3429 C C . LEU A 1 454 ? -18.659 -4.709 18.587 1.00 98.56 454 LEU A C 1
ATOM 3431 O O . LEU A 1 454 ? -18.816 -5.927 18.687 1.00 98.56 454 LEU A O 1
ATOM 3435 N N . ALA A 1 455 ? -18.808 -3.883 19.629 1.00 98.44 455 ALA A N 1
ATOM 3436 C CA . ALA A 1 455 ? -19.175 -4.346 20.967 1.00 98.44 455 ALA A CA 1
ATOM 3437 C C . ALA A 1 455 ? -20.573 -4.985 20.996 1.00 98.44 455 ALA A C 1
ATOM 3439 O O . ALA A 1 455 ? -20.742 -6.082 21.524 1.00 98.44 455 ALA A O 1
ATOM 3440 N N . GLY A 1 456 ? -21.565 -4.352 20.359 1.00 97.69 456 GLY A N 1
ATOM 3441 C CA . GLY A 1 456 ? -22.919 -4.897 20.213 1.00 97.69 456 GLY A CA 1
ATOM 3442 C C . GLY A 1 456 ? -22.973 -6.195 19.398 1.00 97.69 456 GLY A C 1
ATOM 3443 O O . GLY A 1 456 ? -23.885 -6.997 19.575 1.00 97.69 456 GLY A O 1
ATOM 3444 N N . SER A 1 457 ? -21.964 -6.440 18.558 1.00 95.88 457 SER A N 1
ATOM 3445 C CA . SER A 1 457 ? -21.775 -7.698 17.822 1.00 95.88 457 SER A CA 1
ATOM 3446 C C . SER A 1 457 ? -21.045 -8.776 18.642 1.00 95.88 457 SER A C 1
ATOM 3448 O O . SER A 1 457 ? -20.692 -9.821 18.098 1.00 95.88 457 SER A O 1
ATOM 3450 N N . GLY A 1 458 ? -20.801 -8.534 19.935 1.00 97.19 458 GLY A N 1
ATOM 3451 C CA . GLY A 1 458 ? -20.182 -9.481 20.863 1.00 97.19 458 GLY A CA 1
ATOM 3452 C C . GLY A 1 458 ? -18.656 -9.412 20.937 1.00 97.19 458 GLY A C 1
ATOM 3453 O O . GLY A 1 458 ? -18.053 -10.298 21.541 1.00 97.19 458 GLY A O 1
ATOM 3454 N N . MET A 1 459 ? -18.014 -8.400 20.339 1.00 98.38 459 MET A N 1
ATOM 3455 C CA . MET A 1 459 ? -16.558 -8.258 20.421 1.00 98.38 459 MET A CA 1
ATOM 3456 C C . MET A 1 459 ? -16.110 -7.526 21.688 1.00 98.38 459 MET A C 1
ATOM 3458 O O . MET A 1 459 ? -16.712 -6.538 22.104 1.00 98.38 459 MET A O 1
ATOM 3462 N N . THR A 1 460 ? -14.970 -7.928 22.247 1.00 98.56 460 THR A N 1
ATOM 3463 C CA . THR A 1 460 ? -14.272 -7.121 23.256 1.00 98.56 460 THR A CA 1
ATOM 3464 C C . THR A 1 460 ? -13.517 -5.995 22.557 1.00 98.56 460 THR A C 1
ATOM 3466 O O . THR A 1 460 ? -12.529 -6.245 21.863 1.00 98.56 460 THR A O 1
ATOM 3469 N N . VAL A 1 461 ? -13.969 -4.755 22.751 1.00 98.75 461 VAL A N 1
ATOM 3470 C CA . VAL A 1 461 ? -13.406 -3.568 22.093 1.00 98.75 461 VAL A CA 1
ATOM 3471 C C . VAL A 1 461 ? -12.503 -2.781 23.044 1.00 98.75 461 VAL A C 1
ATOM 3473 O O . VAL A 1 461 ? -12.870 -2.502 24.186 1.00 98.75 461 VAL A O 1
ATOM 3476 N N . ARG A 1 462 ? -11.325 -2.379 22.562 1.00 98.62 462 ARG A N 1
ATOM 3477 C CA . ARG A 1 462 ? -10.442 -1.397 23.210 1.00 98.62 462 ARG A CA 1
ATOM 3478 C C . ARG A 1 462 ? -10.173 -0.221 22.277 1.00 98.62 462 ARG A C 1
ATOM 3480 O O . ARG A 1 462 ? -10.372 -0.312 21.067 1.00 98.62 462 ARG A O 1
ATOM 3487 N N . ARG A 1 463 ? -9.730 0.889 22.863 1.00 98.44 463 ARG A N 1
ATOM 3488 C CA . ARG A 1 463 ? -9.438 2.134 22.154 1.00 98.44 463 ARG A CA 1
ATOM 3489 C C . ARG A 1 463 ? -7.936 2.334 21.994 1.00 98.44 463 ARG A C 1
ATOM 3491 O O . ARG A 1 463 ? -7.187 2.023 22.918 1.00 98.44 463 ARG A O 1
ATOM 3498 N N . LEU A 1 464 ? -7.524 2.857 20.844 1.00 98.62 464 LEU A N 1
ATOM 3499 C CA . LEU A 1 464 ? -6.154 3.289 20.570 1.00 98.62 464 LEU A CA 1
ATOM 3500 C C . LEU A 1 464 ? -6.129 4.790 20.283 1.00 98.62 464 LEU A C 1
ATOM 3502 O O . LEU A 1 464 ? -7.033 5.277 19.609 1.00 98.62 464 LEU A O 1
ATOM 3506 N N . PRO A 1 465 ? -5.113 5.536 20.744 1.00 98.38 465 PRO A N 1
ATOM 3507 C CA . PRO A 1 465 ? -4.978 6.933 20.358 1.00 98.38 465 PRO A CA 1
ATOM 3508 C C . PRO A 1 465 ? -4.822 7.065 18.836 1.00 98.38 465 PRO A C 1
ATOM 3510 O O . PRO A 1 465 ? -4.124 6.274 18.206 1.00 98.38 465 PRO A O 1
ATOM 3513 N N . VAL A 1 466 ? -5.444 8.089 18.255 1.00 98.38 466 VAL A N 1
ATOM 3514 C CA . VAL A 1 466 ? -5.176 8.541 16.882 1.00 98.38 466 VAL A CA 1
ATOM 3515 C C . VAL A 1 466 ? -4.920 10.040 16.888 1.00 98.38 466 VAL A C 1
ATOM 3517 O O . VAL A 1 466 ? -5.588 10.779 17.610 1.00 98.38 466 VAL A O 1
ATOM 3520 N N . LEU A 1 467 ? -3.932 10.480 16.112 1.00 98.31 467 LEU A N 1
ATOM 3521 C CA . LEU A 1 467 ? -3.554 11.884 15.988 1.00 98.31 467 LEU A CA 1
ATOM 3522 C C . LEU A 1 467 ? -3.613 12.312 14.529 1.00 98.31 467 LEU A C 1
ATOM 3524 O O . LEU A 1 467 ? -3.074 11.624 13.665 1.00 98.31 467 LEU A O 1
ATOM 3528 N N . THR A 1 468 ? -4.196 13.479 14.278 1.00 98.06 468 THR A N 1
ATOM 3529 C CA . THR A 1 468 ? -4.159 14.127 12.963 1.00 98.06 468 THR A CA 1
ATOM 3530 C C . THR A 1 468 ? -3.021 15.138 12.928 1.00 98.06 468 THR A C 1
ATOM 3532 O O . THR A 1 468 ? -2.984 16.061 13.741 1.00 98.06 468 THR A O 1
ATOM 3535 N N . VAL A 1 469 ? -2.080 14.980 12.002 1.00 98.44 469 VAL A N 1
ATOM 3536 C CA . VAL A 1 469 ? -0.931 15.876 11.835 1.00 98.44 469 VAL A CA 1
ATOM 3537 C C . VAL A 1 469 ? -1.115 16.683 10.551 1.00 98.44 469 VAL A C 1
ATOM 3539 O O . VAL A 1 469 ? -1.117 16.099 9.466 1.00 98.44 469 VAL A O 1
ATOM 3542 N N . PRO A 1 470 ? -1.265 18.018 10.628 1.00 98.19 470 PRO A N 1
ATOM 3543 C CA . PRO A 1 470 ? -1.355 18.848 9.434 1.00 98.19 470 PRO A CA 1
ATOM 3544 C C . PRO A 1 470 ? -0.068 18.797 8.607 1.00 98.19 470 PRO A C 1
ATOM 3546 O O . PRO A 1 470 ? 1.027 18.993 9.138 1.00 98.19 470 PRO A O 1
ATOM 3549 N N . VAL A 1 471 ? -0.196 18.657 7.287 1.00 98.06 471 VAL A N 1
ATOM 3550 C CA . VAL A 1 471 ? 0.927 18.772 6.335 1.00 98.06 471 VAL A CA 1
ATOM 3551 C C . VAL A 1 471 ? 1.579 20.152 6.411 1.00 98.06 471 VAL A C 1
ATOM 3553 O O . VAL A 1 471 ? 2.778 20.295 6.184 1.00 98.06 471 VAL A O 1
ATOM 3556 N N . ALA A 1 472 ? 0.817 21.173 6.810 1.00 97.69 472 ALA A N 1
ATOM 3557 C CA . ALA A 1 472 ? 1.338 22.511 7.069 1.00 97.69 472 ALA A CA 1
ATOM 3558 C C . ALA A 1 472 ? 2.420 22.554 8.168 1.00 97.69 472 ALA A C 1
ATOM 3560 O O . ALA A 1 472 ? 3.168 23.526 8.230 1.00 97.69 472 ALA A O 1
ATOM 3561 N N . LEU A 1 473 ? 2.543 21.524 9.009 1.00 98.12 473 LEU A N 1
ATOM 3562 C CA . LEU A 1 473 ? 3.618 21.436 9.997 1.00 98.12 473 LEU A CA 1
ATOM 3563 C C . LEU A 1 473 ? 4.884 20.772 9.453 1.00 98.12 473 LEU A C 1
ATOM 3565 O O . LEU A 1 473 ? 5.902 20.813 10.125 1.00 98.12 473 LEU A O 1
ATOM 3569 N N . LEU A 1 474 ? 4.867 20.168 8.264 1.00 98.12 474 LEU A N 1
ATOM 3570 C CA . LEU A 1 474 ? 6.066 19.564 7.682 1.00 98.12 474 LEU A CA 1
ATOM 3571 C C . LEU A 1 474 ? 6.993 20.639 7.107 1.00 98.12 474 LEU A C 1
ATOM 3573 O O . LEU A 1 474 ? 6.540 21.554 6.406 1.00 98.12 474 LEU A O 1
ATOM 3577 N N . ALA A 1 475 ? 8.295 20.480 7.356 1.00 96.94 475 ALA A N 1
ATOM 3578 C CA . ALA A 1 475 ? 9.350 21.280 6.740 1.00 96.94 475 ALA A CA 1
ATOM 3579 C C . ALA A 1 475 ? 9.452 21.021 5.227 1.00 96.94 475 ALA A C 1
ATOM 3581 O O . ALA A 1 475 ? 9.624 21.959 4.451 1.00 96.94 475 ALA A O 1
ATOM 3582 N N . ASP A 1 476 ? 9.292 19.761 4.804 1.00 94.75 476 ASP A N 1
ATOM 3583 C CA . ASP A 1 476 ? 9.197 19.371 3.397 1.00 94.75 476 ASP A CA 1
ATOM 3584 C C . ASP A 1 476 ? 7.774 18.917 3.054 1.00 94.75 476 ASP A C 1
ATOM 3586 O O . ASP A 1 476 ? 7.261 17.930 3.583 1.00 94.75 476 ASP A O 1
ATOM 3590 N N . ARG A 1 477 ? 7.144 19.646 2.131 1.00 94.81 477 ARG A N 1
ATOM 3591 C CA . ARG A 1 477 ? 5.782 19.384 1.642 1.00 94.81 477 ARG A CA 1
ATOM 3592 C C . ARG A 1 477 ? 5.766 18.902 0.191 1.00 94.81 477 ARG A C 1
ATOM 3594 O O . ARG A 1 477 ? 4.702 18.810 -0.420 1.00 94.81 477 ARG A O 1
ATOM 3601 N N . SER A 1 478 ? 6.935 18.634 -0.389 1.00 90.81 478 SER A N 1
ATOM 3602 C CA . SER A 1 478 ? 7.069 18.262 -1.792 1.00 90.81 478 SER A CA 1
ATOM 3603 C C . SER A 1 478 ? 6.284 16.984 -2.112 1.00 90.81 478 SER A C 1
ATOM 3605 O O . SER A 1 478 ? 6.326 15.978 -1.394 1.00 90.81 478 SER A O 1
ATOM 3607 N N . GLY A 1 479 ? 5.512 17.037 -3.200 1.00 85.94 479 GLY A N 1
ATOM 3608 C CA . GLY A 1 479 ? 4.710 15.910 -3.679 1.00 85.94 479 GLY A CA 1
ATOM 3609 C C . GLY A 1 479 ? 3.510 15.528 -2.801 1.00 85.94 479 GLY A C 1
ATOM 3610 O O . GLY A 1 479 ? 2.958 14.450 -3.007 1.00 85.94 479 GLY A O 1
ATOM 3611 N N . LEU A 1 480 ? 3.102 16.363 -1.837 1.00 92.69 480 LEU A N 1
ATOM 3612 C CA . LEU A 1 480 ? 1.917 16.126 -1.004 1.00 92.69 480 LEU A CA 1
ATOM 3613 C C . LEU A 1 480 ? 0.710 16.903 -1.542 1.00 92.69 480 LEU A C 1
ATOM 3615 O O . LEU A 1 480 ? 0.815 18.086 -1.856 1.00 92.69 480 LEU A O 1
ATOM 3619 N N . SER A 1 481 ? -0.443 16.236 -1.636 1.00 90.62 481 SER A N 1
ATOM 3620 C CA . SER A 1 481 ? -1.703 16.826 -2.121 1.00 90.62 481 SER A CA 1
ATOM 3621 C C . SER A 1 481 ? -2.851 16.770 -1.108 1.00 90.62 481 SER A C 1
ATOM 3623 O O . SER A 1 481 ? -3.967 17.149 -1.444 1.00 90.62 481 SER A O 1
ATOM 3625 N N . HIS A 1 482 ? -2.608 16.243 0.092 1.00 93.38 482 HIS A N 1
ATOM 3626 C CA . HIS A 1 482 ? -3.587 16.126 1.174 1.00 93.38 482 HIS A CA 1
ATOM 3627 C C . HIS A 1 482 ? -3.269 17.131 2.293 1.00 93.38 482 HIS A C 1
ATOM 3629 O O . HIS A 1 482 ? -2.148 17.633 2.381 1.00 93.38 482 HIS A O 1
ATOM 3635 N N . GLU A 1 483 ? -4.249 17.427 3.146 1.00 95.88 483 GLU A N 1
ATOM 3636 C CA . GLU A 1 483 ? -4.128 18.474 4.175 1.00 95.88 483 GLU A CA 1
ATOM 3637 C C . GLU A 1 483 ? -3.499 17.970 5.481 1.00 95.88 483 GLU A C 1
ATOM 3639 O O . GLU A 1 483 ? -2.816 18.720 6.185 1.00 95.88 483 GLU A O 1
ATOM 3644 N N . SER A 1 484 ? -3.675 16.684 5.786 1.00 97.31 484 SER A N 1
ATOM 3645 C CA . SER A 1 484 ? -3.158 16.041 6.992 1.00 97.31 484 SER A CA 1
ATOM 3646 C C . SER A 1 484 ? -2.880 14.555 6.793 1.00 97.31 484 SER A C 1
ATOM 3648 O O . SER A 1 484 ? -3.378 13.933 5.851 1.00 97.31 484 SER A O 1
ATOM 3650 N N . PHE A 1 485 ? -2.110 13.987 7.718 1.00 97.62 485 PHE A N 1
ATOM 3651 C CA . PHE A 1 485 ? -1.891 12.550 7.826 1.00 97.62 485 PHE A CA 1
ATOM 3652 C C . PHE A 1 485 ? -2.113 12.038 9.250 1.00 97.62 485 PHE A C 1
ATOM 3654 O O . PHE A 1 485 ? -2.101 12.814 10.208 1.00 97.62 485 PHE A O 1
ATOM 3661 N N . LEU A 1 486 ? -2.335 10.729 9.393 1.00 97.69 486 LEU A N 1
ATOM 3662 C CA . LEU A 1 486 ? -2.614 10.105 10.687 1.00 97.69 486 LEU A CA 1
ATOM 3663 C C . LEU A 1 486 ? -1.373 9.476 11.326 1.00 97.69 486 LEU A C 1
ATOM 3665 O O . LEU A 1 486 ? -0.610 8.758 10.682 1.00 97.69 486 LEU A O 1
ATOM 3669 N N . LEU A 1 487 ? -1.245 9.650 12.642 1.00 98.44 487 LEU A N 1
ATOM 3670 C CA . LEU A 1 487 ? -0.468 8.753 13.497 1.00 98.44 487 LEU A CA 1
ATOM 3671 C C . LEU A 1 487 ? -1.455 7.829 14.212 1.00 98.44 487 LEU A C 1
ATOM 3673 O O . LEU A 1 487 ? -2.284 8.294 14.998 1.00 98.44 487 LEU A O 1
ATOM 3677 N N . THR A 1 488 ? -1.399 6.533 13.909 1.00 97.44 488 THR A N 1
ATOM 3678 C CA . THR A 1 488 ? -2.390 5.550 14.368 1.00 97.44 488 THR A CA 1
ATOM 3679 C C . THR A 1 488 ? -1.772 4.174 14.559 1.00 97.44 488 THR A C 1
ATOM 3681 O O . THR A 1 488 ? -1.177 3.616 13.648 1.00 97.44 488 THR A O 1
ATOM 3684 N N . TRP A 1 489 ? -1.983 3.554 15.716 1.00 98.31 489 TRP A N 1
ATOM 3685 C CA . TRP A 1 489 ? -1.475 2.205 15.990 1.00 98.31 489 TRP A CA 1
ATOM 3686 C C . TRP A 1 489 ? -2.420 1.094 15.510 1.00 98.31 489 TRP A C 1
ATOM 3688 O O . TRP A 1 489 ? -2.159 -0.085 15.750 1.00 98.31 489 TRP A O 1
ATOM 3698 N N . ASN A 1 490 ? -3.512 1.449 14.821 1.00 98.38 490 ASN A N 1
ATOM 3699 C CA . ASN A 1 490 ? -4.430 0.480 14.225 1.00 98.38 490 ASN A CA 1
ATOM 3700 C C . ASN A 1 490 ? -3.889 -0.175 12.950 1.00 98.38 490 ASN A C 1
ATOM 3702 O O . ASN A 1 490 ? -4.320 -1.282 12.610 1.00 98.38 490 ASN A O 1
ATOM 3706 N N . ASN A 1 491 ? -2.936 0.471 12.271 1.00 97.44 491 ASN A N 1
ATOM 3707 C CA . ASN A 1 491 ? -2.366 -0.007 11.014 1.00 97.44 491 ASN A CA 1
ATOM 3708 C C . ASN A 1 491 ? -1.361 -1.144 11.257 1.00 97.44 491 ASN A C 1
ATOM 3710 O O . ASN A 1 491 ? -0.172 -1.035 10.968 1.00 97.44 491 ASN A O 1
ATOM 3714 N N . ALA A 1 492 ? -1.861 -2.231 11.843 1.00 97.94 492 ALA A N 1
ATOM 3715 C CA . ALA A 1 492 ? -1.109 -3.368 12.332 1.00 97.94 492 ALA A CA 1
ATOM 3716 C C . ALA A 1 492 ? -1.536 -4.663 11.631 1.00 97.94 492 ALA A C 1
ATOM 3718 O O . ALA A 1 492 ? -2.686 -4.838 11.210 1.00 97.94 492 ALA A O 1
ATOM 3719 N N . VAL A 1 493 ? -0.597 -5.597 11.527 1.00 98.00 493 VAL A N 1
ATOM 3720 C CA . VAL A 1 493 ? -0.810 -6.928 10.954 1.00 98.00 493 VAL A CA 1
ATOM 3721 C C . VAL A 1 493 ? -0.766 -7.946 12.074 1.00 98.00 493 VAL A C 1
ATOM 3723 O O . VAL A 1 493 ? 0.146 -7.930 12.888 1.00 98.00 493 VAL A O 1
ATOM 3726 N N . VAL A 1 494 ? -1.746 -8.843 12.112 1.00 97.38 494 VAL A N 1
ATOM 3727 C CA . VAL A 1 494 ? -1.887 -9.830 13.184 1.00 97.38 494 VAL A CA 1
ATOM 3728 C C . VAL A 1 494 ? -1.502 -11.214 12.681 1.00 97.38 494 VAL A C 1
ATOM 3730 O O . VAL A 1 494 ? -1.799 -11.583 11.543 1.00 97.38 494 VAL A O 1
ATOM 3733 N N . GLU A 1 495 ? -0.870 -12.010 13.534 1.00 95.25 495 GLU A N 1
ATOM 3734 C CA . GLU A 1 495 ? -0.606 -13.422 13.285 1.00 95.25 495 GLU A CA 1
ATOM 3735 C C . GLU A 1 495 ? -0.804 -14.271 14.540 1.00 95.25 495 GLU A C 1
ATOM 3737 O O . GLU A 1 495 ? -0.741 -13.785 15.670 1.00 95.25 495 GLU A O 1
ATOM 3742 N N . VAL A 1 496 ? -1.037 -15.565 14.336 1.00 93.50 496 VAL A N 1
ATOM 3743 C CA . VAL A 1 496 ? -1.099 -16.560 15.407 1.00 93.50 496 VAL A CA 1
ATOM 3744 C C . VAL A 1 496 ? 0.032 -17.558 15.199 1.00 93.50 496 VAL A C 1
ATOM 3746 O O . VAL A 1 496 ? 0.034 -18.330 14.240 1.00 93.50 496 VAL A O 1
ATOM 3749 N N . ARG A 1 497 ? 0.998 -17.571 16.122 1.00 89.31 497 ARG A N 1
ATOM 3750 C CA . ARG A 1 497 ? 2.158 -18.470 16.097 1.00 89.31 497 ARG A CA 1
ATOM 3751 C C . ARG A 1 497 ? 2.177 -19.298 17.373 1.00 89.31 497 ARG A C 1
ATOM 3753 O O . ARG A 1 497 ? 2.204 -18.748 18.467 1.00 89.31 497 ARG A O 1
ATOM 3760 N N . LYS A 1 498 ? 2.180 -20.631 17.236 1.00 88.06 498 LYS A N 1
ATOM 3761 C CA . LYS A 1 498 ? 2.191 -21.574 18.376 1.00 88.06 498 LYS A CA 1
ATOM 3762 C C . LYS A 1 498 ? 1.077 -21.273 19.402 1.00 88.06 498 LYS A C 1
ATOM 3764 O O . LYS A 1 498 ? 1.313 -21.284 20.604 1.00 88.06 498 LYS A O 1
ATOM 3769 N N . GLY A 1 499 ? -0.122 -20.944 18.912 1.00 88.75 499 GLY A N 1
ATOM 3770 C CA . GLY A 1 499 ? -1.285 -20.608 19.744 1.00 88.75 499 GLY A CA 1
ATOM 3771 C C . GLY A 1 499 ? -1.259 -19.215 20.387 1.00 88.75 499 GLY A C 1
ATOM 3772 O O . GLY A 1 499 ? -2.218 -18.853 21.058 1.00 88.75 499 GLY A O 1
ATOM 3773 N N . GLN A 1 500 ? -0.208 -18.418 20.175 1.00 93.50 500 GLN A N 1
ATOM 3774 C CA . GLN A 1 500 ? -0.100 -17.059 20.702 1.00 93.50 500 GLN A CA 1
ATOM 3775 C C . GLN A 1 500 ? -0.356 -16.028 19.606 1.00 93.50 500 GLN A C 1
ATOM 3777 O O . GLN A 1 500 ? 0.213 -16.111 18.515 1.00 93.50 500 GLN A O 1
ATOM 3782 N N . ALA A 1 501 ? -1.208 -15.051 19.910 1.00 96.31 501 ALA A N 1
ATOM 3783 C CA . ALA A 1 501 ? -1.483 -13.929 19.030 1.00 96.31 501 ALA A CA 1
ATOM 3784 C C . ALA A 1 501 ? -0.390 -12.862 19.165 1.00 96.31 501 ALA A C 1
ATOM 3786 O O . ALA A 1 501 ? -0.035 -12.443 20.272 1.00 96.31 501 ALA A O 1
ATOM 3787 N N . ARG A 1 502 ? 0.120 -12.404 18.026 1.00 97.06 502 ARG A N 1
ATOM 3788 C CA . ARG A 1 502 ? 1.076 -11.303 17.912 1.00 97.06 502 ARG A CA 1
ATOM 3789 C C . ARG A 1 502 ? 0.583 -10.313 16.870 1.00 97.06 502 ARG A C 1
ATOM 3791 O O . ARG A 1 502 ? -0.149 -10.691 15.958 1.00 97.06 502 ARG A O 1
ATOM 3798 N N . ALA A 1 503 ? 0.989 -9.066 17.007 1.00 98.31 503 ALA A N 1
ATOM 3799 C CA . ALA A 1 503 ? 0.739 -8.016 16.044 1.00 98.31 503 ALA A CA 1
ATOM 3800 C C . ALA A 1 503 ? 2.039 -7.289 15.713 1.00 98.31 503 ALA A C 1
ATOM 3802 O O . ALA A 1 503 ? 2.927 -7.182 16.552 1.00 98.31 503 ALA A O 1
ATOM 3803 N N . GLU A 1 504 ? 2.123 -6.776 14.499 1.00 98.44 504 GLU A N 1
ATOM 3804 C CA . GLU A 1 504 ? 3.251 -6.028 13.965 1.00 98.44 504 GLU A CA 1
ATOM 3805 C C . GLU A 1 504 ? 2.764 -4.658 13.497 1.00 98.44 504 GLU A C 1
ATOM 3807 O O . GLU A 1 504 ? 1.754 -4.571 12.796 1.00 98.44 504 GLU A O 1
ATOM 3812 N N . GLY A 1 505 ? 3.472 -3.596 13.870 1.00 98.44 505 GLY A N 1
ATOM 3813 C CA . GLY A 1 505 ? 3.151 -2.224 13.486 1.00 98.44 505 GLY A CA 1
ATOM 3814 C C . GLY A 1 505 ? 4.391 -1.338 13.415 1.00 98.44 505 GLY A C 1
ATOM 3815 O O . GLY A 1 505 ? 5.507 -1.773 13.700 1.00 98.44 505 GLY A O 1
ATOM 3816 N N . PHE A 1 506 ? 4.208 -0.072 13.050 1.00 98.50 506 PHE A N 1
ATOM 3817 C CA . PHE A 1 506 ? 5.273 0.923 13.159 1.00 98.50 506 PHE A CA 1
ATOM 3818 C C . PHE A 1 506 ? 5.311 1.532 14.559 1.00 98.50 506 PHE A C 1
ATOM 3820 O O . PHE A 1 506 ? 4.273 1.827 15.143 1.00 98.50 506 PHE A O 1
ATOM 3827 N N . SER A 1 507 ? 6.517 1.772 15.067 1.00 96.94 507 SER A N 1
ATOM 3828 C CA . SER A 1 507 ? 6.738 2.797 16.083 1.00 96.94 507 SER A CA 1
ATOM 3829 C C . SER A 1 507 ? 6.479 4.143 15.422 1.00 96.94 507 SER A C 1
ATOM 3831 O O . SER A 1 507 ? 7.134 4.486 14.439 1.00 96.94 507 SER A O 1
ATOM 3833 N N . TYR A 1 508 ? 5.531 4.916 15.941 1.00 96.81 508 TYR A N 1
ATOM 3834 C CA . TYR A 1 508 ? 5.154 6.198 15.338 1.00 96.81 508 TYR A CA 1
ATOM 3835 C C . TYR A 1 508 ? 6.068 7.346 15.787 1.00 96.81 508 TYR A C 1
ATOM 3837 O O . TYR A 1 508 ? 5.690 8.506 15.657 1.00 96.81 508 TYR A O 1
ATOM 3845 N N . LEU A 1 509 ? 7.272 7.037 16.294 1.00 97.38 509 LEU A N 1
ATOM 3846 C CA . LEU A 1 509 ? 8.227 7.994 16.878 1.00 97.38 509 LEU A CA 1
ATOM 3847 C C . LEU A 1 509 ? 7.589 8.829 17.992 1.00 97.38 509 LEU A C 1
ATOM 3849 O O . LEU A 1 509 ? 7.874 10.014 18.153 1.00 97.38 509 LEU A O 1
ATOM 3853 N N . LEU A 1 510 ? 6.715 8.184 18.762 1.00 97.00 510 LEU A N 1
ATOM 3854 C CA . LEU A 1 510 ? 6.045 8.769 19.909 1.00 97.00 510 LEU A CA 1
ATOM 3855 C C . LEU A 1 510 ? 6.022 7.731 21.040 1.00 97.00 510 LEU A C 1
ATOM 3857 O O . LEU A 1 510 ? 5.032 7.008 21.168 1.00 97.00 510 LEU A O 1
ATOM 3861 N N . PRO A 1 511 ? 7.105 7.615 21.835 1.00 97.56 511 PRO A N 1
ATOM 3862 C CA . PRO A 1 511 ? 7.271 6.549 22.826 1.00 97.56 511 PRO A CA 1
ATOM 3863 C C . PRO A 1 511 ? 6.078 6.359 23.771 1.00 97.56 511 PRO A C 1
ATOM 3865 O O . PRO A 1 511 ? 5.660 5.227 24.009 1.00 97.56 511 PRO A O 1
ATOM 3868 N N . SER A 1 512 ? 5.469 7.444 24.257 1.00 97.81 512 SER A N 1
ATOM 3869 C CA . SER A 1 512 ? 4.270 7.365 25.104 1.00 97.81 512 SER A CA 1
ATOM 3870 C C . SER A 1 512 ? 3.063 6.765 24.370 1.00 97.81 512 SER A C 1
ATOM 3872 O O . SER A 1 512 ? 2.285 6.017 24.961 1.00 97.81 512 SER A O 1
ATOM 3874 N N . GLY A 1 513 ? 2.904 7.066 23.077 1.00 98.06 513 GLY A N 1
ATOM 3875 C CA . GLY A 1 513 ? 1.856 6.480 22.238 1.00 98.06 513 GLY A CA 1
ATOM 3876 C C . GLY A 1 513 ? 2.129 5.013 21.905 1.00 98.06 513 GLY A C 1
ATOM 3877 O O . GLY A 1 513 ? 1.234 4.178 22.019 1.00 98.06 513 GLY A O 1
ATOM 3878 N N . ASP A 1 514 ? 3.385 4.685 21.596 1.00 98.50 514 ASP A N 1
ATOM 3879 C CA . ASP A 1 514 ? 3.848 3.313 21.378 1.00 98.50 514 ASP A CA 1
ATOM 3880 C C . ASP A 1 514 ? 3.597 2.431 22.612 1.00 98.50 514 ASP A C 1
ATOM 3882 O O . ASP A 1 514 ? 3.129 1.298 22.482 1.00 98.50 514 ASP A O 1
ATOM 3886 N N . GLN A 1 515 ? 3.854 2.952 23.816 1.00 98.50 515 GLN A N 1
ATOM 3887 C CA . GLN A 1 515 ? 3.565 2.246 25.063 1.00 98.50 515 GLN A CA 1
ATOM 3888 C C . GLN A 1 515 ? 2.057 2.065 25.278 1.00 98.50 515 GLN A C 1
ATOM 3890 O O . GLN A 1 515 ? 1.617 0.950 25.553 1.00 98.50 515 GLN A O 1
ATOM 3895 N N . ALA A 1 516 ? 1.255 3.117 25.081 1.00 98.25 516 ALA A N 1
ATOM 3896 C CA . ALA A 1 516 ? -0.201 3.026 25.199 1.00 98.25 516 ALA A CA 1
ATOM 3897 C C . ALA A 1 516 ? -0.794 1.978 24.237 1.00 98.25 516 ALA A C 1
ATOM 3899 O O . ALA A 1 516 ? -1.702 1.230 24.605 1.00 98.25 516 ALA A O 1
ATOM 3900 N N . ALA A 1 517 ? -0.251 1.879 23.020 1.00 98.62 517 ALA A N 1
ATOM 3901 C CA . ALA A 1 517 ? -0.630 0.842 22.074 1.00 98.62 517 ALA A CA 1
ATOM 3902 C C . ALA A 1 517 ? -0.247 -0.556 22.576 1.00 98.62 517 ALA A C 1
ATOM 3904 O O . ALA A 1 517 ? -1.099 -1.445 22.604 1.00 98.62 517 ALA A O 1
ATOM 3905 N N . ARG A 1 518 ? 0.995 -0.759 23.038 1.00 98.81 518 ARG A N 1
ATOM 3906 C CA . ARG A 1 518 ? 1.426 -2.046 23.616 1.00 98.81 518 ARG A CA 1
ATOM 3907 C C . ARG A 1 518 ? 0.520 -2.485 24.763 1.00 98.81 518 ARG A C 1
ATOM 3909 O O . ARG A 1 518 ? 0.111 -3.643 24.781 1.00 98.81 518 ARG A O 1
ATOM 3916 N N . ASP A 1 519 ? 0.151 -1.570 25.654 1.00 98.62 519 ASP A N 1
ATOM 3917 C CA . ASP A 1 519 ? -0.735 -1.854 26.786 1.00 98.62 519 ASP A CA 1
ATOM 3918 C C . ASP A 1 519 ? -2.142 -2.260 26.320 1.00 98.62 519 ASP A C 1
ATOM 3920 O O . ASP A 1 519 ? -2.712 -3.231 26.823 1.00 98.62 519 ASP A O 1
ATOM 3924 N N . ALA A 1 520 ? -2.698 -1.571 25.317 1.00 98.62 520 ALA A N 1
ATOM 3925 C CA . ALA A 1 520 ? -4.013 -1.888 24.762 1.00 98.62 520 ALA A CA 1
ATOM 3926 C C . ALA A 1 520 ? -4.050 -3.259 24.059 1.00 98.62 520 ALA A C 1
ATOM 3928 O O . ALA A 1 520 ? -5.001 -4.023 24.251 1.00 98.62 520 ALA A O 1
ATOM 3929 N N . PHE A 1 521 ? -3.012 -3.601 23.286 1.00 98.75 521 PHE A N 1
ATOM 3930 C CA . PHE A 1 521 ? -2.868 -4.929 22.680 1.00 98.75 521 PHE A CA 1
ATOM 3931 C C . PHE A 1 521 ? -2.661 -6.015 23.751 1.00 98.75 521 PHE A C 1
ATOM 3933 O O . PHE A 1 521 ? -3.336 -7.051 23.721 1.00 98.75 521 PHE A O 1
ATOM 3940 N N . ALA A 1 522 ? -1.801 -5.766 24.744 1.00 98.50 522 ALA A N 1
ATOM 3941 C CA . ALA A 1 522 ? -1.527 -6.701 25.834 1.00 98.50 522 ALA A CA 1
ATOM 3942 C C . ALA A 1 522 ? -2.776 -6.975 26.687 1.00 98.50 522 ALA A C 1
ATOM 3944 O O . ALA A 1 522 ? -3.034 -8.125 27.044 1.00 98.50 522 ALA A O 1
ATOM 3945 N N . ALA A 1 523 ? -3.614 -5.962 26.930 1.00 98.44 523 ALA A N 1
ATOM 3946 C CA . ALA A 1 523 ? -4.902 -6.111 27.614 1.00 98.44 523 ALA A CA 1
ATOM 3947 C C . ALA A 1 523 ? -5.896 -7.015 26.859 1.00 98.44 523 ALA A C 1
ATOM 3949 O O . ALA A 1 523 ? -6.859 -7.509 27.446 1.00 98.44 523 ALA A O 1
ATOM 3950 N N . LEU A 1 524 ? -5.669 -7.241 25.564 1.00 98.31 524 LEU A N 1
ATOM 3951 C CA . LEU A 1 524 ? -6.411 -8.180 24.725 1.00 98.31 524 LEU A CA 1
ATOM 3952 C C . LEU A 1 524 ? -5.662 -9.507 24.515 1.00 98.31 524 LEU A C 1
ATOM 3954 O O . LEU A 1 524 ? -6.136 -10.369 23.771 1.00 98.31 524 LEU A O 1
ATOM 3958 N N . GLY A 1 525 ? -4.541 -9.722 25.208 1.00 97.56 525 GLY A N 1
ATOM 3959 C CA . GLY A 1 525 ? -3.728 -10.935 25.123 1.00 97.56 525 GLY A CA 1
ATOM 3960 C C . GLY A 1 525 ? -2.935 -11.051 23.821 1.00 97.56 525 GLY A C 1
ATOM 3961 O O . GLY A 1 525 ? -2.674 -12.166 23.374 1.00 97.56 525 GLY A O 1
ATOM 3962 N N . VAL A 1 526 ? -2.598 -9.922 23.192 1.00 98.38 526 VAL A N 1
ATOM 3963 C CA . VAL A 1 526 ? -1.808 -9.867 21.956 1.00 98.38 526 VAL A CA 1
ATOM 3964 C C . VAL A 1 526 ? -0.504 -9.128 22.226 1.00 98.38 526 VAL A C 1
ATOM 3966 O O . VAL A 1 526 ? -0.506 -8.028 22.768 1.00 98.38 526 VAL A O 1
ATOM 3969 N N . HIS A 1 527 ? 0.622 -9.723 21.842 1.00 97.75 527 HIS A N 1
ATOM 3970 C CA . HIS A 1 527 ? 1.912 -9.038 21.902 1.00 97.75 527 HIS A CA 1
ATOM 3971 C C . HIS A 1 527 ? 2.094 -8.150 20.668 1.00 97.75 527 HIS A C 1
ATOM 3973 O O . HIS A 1 527 ? 1.970 -8.650 19.555 1.00 97.75 527 HIS A O 1
ATOM 3979 N N . LEU A 1 528 ? 2.396 -6.865 20.850 1.00 98.56 528 LEU A N 1
ATOM 3980 C CA . LEU A 1 528 ? 2.651 -5.931 19.751 1.00 98.56 528 LEU A CA 1
ATOM 3981 C C . LEU A 1 528 ? 4.156 -5.716 19.564 1.00 98.56 528 LEU A C 1
ATOM 3983 O O . LEU A 1 528 ? 4.814 -5.200 20.463 1.00 98.56 528 LEU A O 1
ATOM 3987 N N . ASP A 1 529 ? 4.681 -6.049 18.391 1.00 98.38 529 ASP A N 1
ATOM 3988 C CA . ASP A 1 529 ? 6.012 -5.678 17.920 1.00 98.38 529 ASP A CA 1
ATOM 3989 C C . ASP A 1 529 ? 5.917 -4.363 17.128 1.00 98.38 529 ASP A C 1
ATOM 3991 O O . ASP A 1 529 ? 5.152 -4.259 16.169 1.00 98.38 529 ASP A O 1
ATOM 3995 N N . LEU A 1 530 ? 6.686 -3.348 17.532 1.00 98.69 530 LEU A N 1
ATOM 3996 C CA . LEU A 1 530 ? 6.755 -2.062 16.834 1.00 98.69 530 LEU A CA 1
ATOM 3997 C C . LEU A 1 530 ? 8.121 -1.906 16.175 1.00 98.69 530 LEU A C 1
ATOM 3999 O O . LEU A 1 530 ? 9.148 -1.988 16.851 1.00 98.69 530 LEU A O 1
ATOM 4003 N N . PHE A 1 531 ? 8.118 -1.667 14.869 1.00 98.56 531 PHE A N 1
ATOM 4004 C CA . PHE A 1 531 ? 9.318 -1.557 14.043 1.00 98.56 531 PHE A CA 1
ATOM 4005 C C . PHE A 1 531 ? 9.653 -0.102 13.707 1.00 98.56 531 PHE A C 1
ATOM 4007 O O . PHE A 1 531 ? 8.759 0.747 13.760 1.00 98.56 531 PHE A O 1
ATOM 4014 N N . PRO A 1 532 ? 10.906 0.206 13.319 1.00 98.38 532 PRO A N 1
ATOM 4015 C CA . PRO A 1 532 ? 11.246 1.515 12.774 1.00 98.38 532 PRO A CA 1
ATOM 4016 C C . PRO A 1 532 ? 10.267 1.914 11.657 1.00 98.38 532 PRO A C 1
ATOM 4018 O O . PRO A 1 532 ? 9.982 1.091 10.780 1.00 98.38 532 PRO A O 1
ATOM 4021 N N . PRO A 1 533 ? 9.718 3.136 11.687 1.00 97.81 533 PRO A N 1
ATOM 4022 C CA . PRO A 1 533 ? 8.708 3.547 10.728 1.00 97.81 533 PRO A CA 1
ATOM 4023 C C . PRO A 1 533 ? 9.302 3.839 9.360 1.00 97.81 533 PRO A C 1
ATOM 4025 O O . PRO A 1 533 ? 10.373 4.432 9.227 1.00 97.81 533 PRO A O 1
ATOM 4028 N N . LEU A 1 534 ? 8.510 3.555 8.332 1.00 98.25 534 LEU A N 1
ATOM 4029 C CA . LEU A 1 534 ? 8.690 4.142 7.012 1.00 98.25 534 LEU A CA 1
ATOM 4030 C C . LEU A 1 534 ? 8.011 5.519 6.994 1.00 98.25 534 LEU A C 1
ATOM 4032 O O . LEU A 1 534 ? 6.881 5.653 6.528 1.00 98.25 534 LEU A O 1
ATOM 4036 N N . VAL A 1 535 ? 8.686 6.543 7.530 1.00 97.62 535 VAL A N 1
ATOM 4037 C CA . VAL A 1 535 ? 8.117 7.892 7.761 1.00 97.62 535 VAL A CA 1
ATOM 4038 C C . VAL A 1 535 ? 7.426 8.457 6.521 1.00 97.62 535 VAL A C 1
ATOM 4040 O O . VAL A 1 535 ? 6.293 8.924 6.613 1.00 97.62 535 VAL A O 1
ATOM 4043 N N . ARG A 1 536 ? 8.055 8.359 5.341 1.00 96.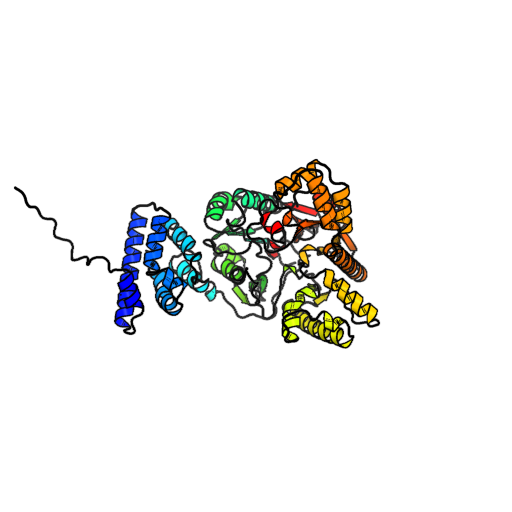25 536 ARG A N 1
ATOM 4044 C CA . ARG A 1 536 ? 7.454 8.865 4.098 1.00 96.25 536 ARG A CA 1
ATOM 4045 C C . ARG A 1 536 ? 6.148 8.147 3.740 1.00 96.25 536 ARG A C 1
ATOM 4047 O O . ARG A 1 536 ? 5.242 8.795 3.234 1.00 96.25 536 ARG A O 1
ATOM 4054 N N . SER A 1 537 ? 6.022 6.851 4.042 1.00 96.62 537 SER A N 1
ATOM 4055 C CA . SER A 1 537 ? 4.765 6.106 3.871 1.00 96.62 537 SER A CA 1
ATOM 4056 C C . SER A 1 537 ? 3.668 6.657 4.785 1.00 96.62 537 SER A C 1
ATOM 4058 O O . SER A 1 537 ? 2.559 6.890 4.319 1.00 96.62 537 SER A O 1
ATOM 4060 N N . ILE A 1 538 ? 3.992 6.940 6.054 1.00 97.81 538 ILE A N 1
ATOM 4061 C CA . ILE A 1 538 ? 3.050 7.498 7.041 1.00 97.81 538 ILE A CA 1
ATOM 4062 C C . ILE A 1 538 ? 2.583 8.897 6.632 1.00 97.81 538 ILE A C 1
ATOM 4064 O O . ILE A 1 538 ? 1.385 9.158 6.589 1.00 97.81 538 ILE A O 1
ATOM 4068 N N . VAL A 1 539 ? 3.521 9.775 6.262 1.00 97.56 539 VAL A N 1
ATOM 4069 C CA . VAL A 1 539 ? 3.215 11.132 5.774 1.00 97.56 539 VAL A CA 1
ATOM 4070 C C . VAL A 1 539 ? 2.301 11.095 4.552 1.00 97.56 539 VAL A C 1
ATOM 4072 O O . VAL A 1 539 ? 1.515 12.003 4.345 1.00 97.56 539 VAL A O 1
ATOM 4075 N N . LEU A 1 540 ? 2.362 10.037 3.749 1.00 94.94 540 LEU A N 1
ATOM 4076 C CA . LEU A 1 540 ? 1.505 9.847 2.588 1.00 94.94 540 LEU A CA 1
ATOM 4077 C C . LEU A 1 540 ? 0.186 9.108 2.899 1.00 94.94 540 LEU A C 1
ATOM 4079 O O . LEU A 1 540 ? -0.441 8.589 1.977 1.00 94.94 540 LEU A O 1
ATOM 4083 N N . ASN A 1 541 ? -0.246 9.088 4.166 1.00 94.44 541 ASN A N 1
ATOM 4084 C CA . ASN A 1 541 ? -1.442 8.393 4.667 1.00 94.44 541 ASN A CA 1
ATOM 4085 C C . ASN A 1 541 ? -1.384 6.856 4.604 1.00 94.44 541 ASN A C 1
ATOM 4087 O O . ASN A 1 541 ? -2.406 6.188 4.487 1.00 94.44 541 ASN A O 1
ATOM 4091 N N . GLY A 1 542 ? -0.186 6.281 4.705 1.00 95.56 542 GLY A N 1
ATOM 4092 C CA . GLY A 1 542 ? 0.009 4.847 4.898 1.00 95.56 542 GLY A CA 1
ATOM 4093 C C . GLY A 1 542 ? 0.285 4.449 6.350 1.00 95.56 542 GLY A C 1
ATOM 4094 O O . GLY A 1 542 ? 0.403 5.267 7.259 1.00 95.56 542 GLY A O 1
ATOM 4095 N N . GLY A 1 543 ? 0.491 3.153 6.556 1.00 96.50 543 GLY A N 1
ATOM 4096 C CA . GLY A 1 543 ? 1.047 2.588 7.782 1.00 96.50 543 GLY A CA 1
ATOM 4097 C C . GLY A 1 543 ? 1.690 1.226 7.519 1.00 96.50 543 GLY A C 1
ATOM 4098 O O . GLY A 1 543 ? 1.948 0.868 6.366 1.00 96.50 543 GLY A O 1
ATOM 4099 N N . TYR A 1 544 ? 1.981 0.463 8.575 1.00 98.19 544 TYR A N 1
ATOM 4100 C CA . TYR A 1 544 ? 2.687 -0.817 8.448 1.00 98.19 544 TYR A CA 1
ATOM 4101 C C . TYR A 1 544 ? 1.902 -1.846 7.622 1.00 98.19 544 TYR A C 1
ATOM 4103 O O . TYR A 1 544 ? 2.453 -2.501 6.732 1.00 98.19 544 TYR A O 1
ATOM 4111 N N . ARG A 1 545 ? 0.598 -1.969 7.876 1.00 97.62 545 ARG A N 1
ATOM 4112 C CA . ARG A 1 545 ? -0.310 -2.843 7.131 1.00 97.62 545 ARG A CA 1
ATOM 4113 C C . ARG A 1 545 ? -0.490 -2.405 5.678 1.00 97.62 545 ARG A C 1
ATOM 4115 O O . ARG A 1 545 ? -0.572 -3.296 4.832 1.00 97.62 545 ARG A O 1
ATOM 4122 N N . CYS A 1 546 ? -0.499 -1.105 5.373 1.00 97.12 546 CYS A N 1
ATOM 4123 C CA . CYS A 1 546 ? -0.523 -0.610 3.986 1.00 97.12 546 CYS A CA 1
ATOM 4124 C C . CYS A 1 546 ? 0.791 -0.931 3.259 1.00 97.12 546 CYS A C 1
ATOM 4126 O O . CYS A 1 546 ? 0.794 -1.320 2.092 1.00 97.12 546 CYS A O 1
ATOM 4128 N N . ALA A 1 547 ? 1.920 -0.798 3.963 1.00 97.56 547 ALA A N 1
ATOM 4129 C CA . ALA A 1 547 ? 3.261 -1.011 3.425 1.00 97.56 547 ALA A CA 1
ATOM 4130 C C . ALA A 1 547 ? 3.620 -2.489 3.192 1.00 97.56 547 ALA A C 1
ATOM 4132 O O . ALA A 1 547 ? 4.743 -2.797 2.795 1.00 97.56 547 ALA A O 1
ATOM 4133 N N . SER A 1 548 ? 2.695 -3.418 3.442 1.00 97.81 548 SER A N 1
ATOM 4134 C CA . SER A 1 548 ? 2.973 -4.850 3.422 1.00 97.81 548 SER A CA 1
ATOM 4135 C C . SER A 1 548 ? 1.825 -5.684 2.858 1.00 97.81 548 SER A C 1
ATOM 4137 O O . SER A 1 548 ? 0.651 -5.338 2.962 1.00 97.81 548 SER A O 1
ATOM 4139 N N . ASN A 1 549 ? 2.164 -6.823 2.260 1.00 97.31 549 ASN A N 1
ATOM 4140 C CA . ASN A 1 549 ? 1.214 -7.857 1.846 1.00 97.31 549 ASN A CA 1
ATOM 4141 C C . ASN A 1 549 ? 1.751 -9.226 2.275 1.00 97.31 549 ASN A C 1
ATOM 4143 O O . ASN A 1 549 ? 2.965 -9.399 2.315 1.00 97.31 549 ASN A O 1
ATOM 4147 N N . HIS A 1 550 ? 0.906 -10.198 2.623 1.00 97.12 550 HIS A N 1
ATOM 4148 C CA . HIS A 1 550 ? 1.393 -11.412 3.295 1.00 97.12 550 HIS A CA 1
ATOM 4149 C C . HIS A 1 550 ? 0.802 -12.692 2.737 1.00 97.12 550 HIS A C 1
ATOM 4151 O O . HIS A 1 550 ? -0.356 -12.730 2.329 1.00 97.12 550 HIS A O 1
ATOM 4157 N N . LEU A 1 551 ? 1.601 -13.753 2.817 1.00 96.00 551 LEU A N 1
ATOM 4158 C CA . LEU A 1 551 ? 1.132 -15.128 2.727 1.00 96.00 551 LEU A CA 1
ATOM 4159 C C . LEU A 1 551 ? 1.069 -15.737 4.117 1.00 96.00 551 LEU A C 1
ATOM 4161 O O . LEU A 1 551 ? 1.971 -15.541 4.940 1.00 96.00 551 LEU A O 1
ATOM 4165 N N . ARG A 1 552 ? 0.009 -16.504 4.360 1.00 94.38 552 ARG A N 1
ATOM 4166 C CA . ARG A 1 552 ? -0.201 -17.210 5.618 1.00 94.38 552 ARG A CA 1
ATOM 4167 C C . ARG A 1 552 ? -0.047 -18.709 5.405 1.00 94.38 552 ARG A C 1
ATOM 4169 O O . ARG A 1 552 ? -0.284 -19.254 4.330 1.00 94.38 552 ARG A O 1
ATOM 4176 N N . SER A 1 553 ? 0.386 -19.387 6.458 1.00 86.19 553 SER A N 1
ATOM 4177 C CA . SER A 1 553 ? 0.288 -20.847 6.517 1.00 86.19 553 SER A CA 1
ATOM 4178 C C . SER A 1 553 ? -1.191 -21.258 6.543 1.00 86.19 553 SER A C 1
ATOM 4180 O O . SER A 1 553 ? -1.984 -20.574 7.196 1.00 86.19 553 SER A O 1
ATOM 4182 N N . PRO A 1 554 ? -1.582 -22.351 5.856 1.00 70.12 554 PRO A N 1
ATOM 4183 C CA . PRO A 1 554 ? -2.904 -22.935 6.044 1.00 70.12 554 PRO A CA 1
ATOM 4184 C C . PRO A 1 554 ? -3.107 -23.235 7.533 1.00 70.12 554 PRO A C 1
ATOM 4186 O O . PRO A 1 554 ? -2.238 -23.854 8.149 1.00 70.12 554 PRO A O 1
ATOM 4189 N N . SER A 1 555 ? -4.207 -22.733 8.095 1.00 58.72 555 SER A N 1
ATOM 4190 C CA . SER A 1 555 ? -4.624 -22.991 9.478 1.00 58.72 555 SER A CA 1
ATOM 4191 C C . SER A 1 555 ? -5.062 -24.429 9.685 1.00 58.72 555 SER A C 1
ATOM 4193 O O . SER A 1 555 ? -5.789 -24.913 8.783 1.00 58.72 555 SER A O 1
#

Nearest PDB structures (foldseek):
  3ios-assembly1_A  TM=3.569E-01  e=1.483E-01  Mycobacterium tuberculosis
  1lu4-assembly1_A  TM=3.904E-01  e=2.798E-01  Mycobacterium tuberculosis
  4h3h-assembly1_A  TM=4.016E-01  e=1.168E+00  Homo sapiens
  7mwr-assembly1_B  TM=4.377E-01  e=1.443E+00  synthetic construct
  6zc9-assembly1_A  TM=3.040E-01  e=4.875E+00  Homo sapiens

Sequence (555 aa):
MGVLALAFLGLSAAPPDLATLARALTSSDAAVAKRAGDDLVSLARERGRALARRGSWSRADVLALLALQLVDPERFAGDEGFRRRVLPLLPRMLEPQAPAGLRDALLLELNQVRGFDFAASDGVERAWGAIPRRASGRRSETASGLRFDADTAGRLTASVYSLPSFFFDLKTADAFLSAVHAASPERTLVVLTDSTVLAGLAPRAKELSLRLLDTYGRPYSPWPRDPFSLVHARNGGVRVLVRPNLQRGREEDANLGPELVRSLPEDLDRAWGKVTWSTAPVPFHNGQVMLTPDAAWITLHALEPRILAILGIDRVPVESFATAAGIGRYLAAADRAAEELSRLYGRPVRFVHPLPRQGDLAARTELMRRIGGGAGYDLDSIVTLLPGGKALVADAAAGRSLLAKLPAADWDILRRGYGLEPAGDALASALRTAQGTPEVEALGGFLDLVAQQLAGSGMTVRRLPVLTVPVALLADRSGLSHESFLLTWNNAVVEVRKGQARAEGFSYLLPSGDQAARDAFAALGVHLDLFPPLVRSIVLNGGYRCASNHLRSPS

Radius of gyration: 27.11 Å; Cα contacts (8 Å, |Δi|>4): 994; chains: 1; bounding box: 96×53×77 Å

pLDDT: mean 93.9, std 10.93, range [25.83, 98.88]

Secondary structure (DSSP, 8-state):
--------S---PPPPPHHHHHHHHT-S-HHHHHHHHHHHHHHHHHHHHHHHHHS---HHHHHHHHHHHHSSHHHHHH-HHHHHHHTTTHHHHS-TT--HHHHHHHHHHHTTSTT--HHHHHHHHHHTTSSSS-SGGGB----S-PBPPPTTSS-EEEEEEE--TTT--HHHHHHHHHHHHHH-TTSEEEEEE-HHHHHHHGGGTTTTTEEEEE-TT----S-TTTTEEEEE-TTS-EEEEE-SS--TT-GGGGGHHHHHHHH--HHHHHHTTS-EEEE-SS---GGGEEE-SS-EEE-SGGGHHHHHHHHT-SS--GGGGGSHHHHHHHHHHHHHHHHHHHHHHTS-EEESS--S-SS-HHHHHHHHHHHHTTTT--GGGTEEEETTTEEEEEEHHHHHHHHHH--HHHHHHHHHHHTBSS-HHHHHHHHHHHTTSHHHHHHHHHHHHHHHHHHHTT-EEEEEEEEEEEGGGBS--TT--SSEEEEETT--EEEEETTEEEEEEE--S-HHHHHHHHHHHHTTT-EEEEEPP-HHHHHTT--TTTTEEEEE---

Foldseek 3Di:
DDDDDDPDDDDPDDLPQLVVLLVQCPDPPPVSNVVSLVSLLVVLQVLLVVCQVVVDDDLVSLVVSLCSLLSHLVCCQVPPVSVVSSLVSLLSNHHLPRDPVSVLSNLLVLLVRHPCAPQSSLSNCVSNVVWPARLVVQADEDDFDWADDALAEFDFQEKEWEDEPVQDDLVLVVQQLVLVCVVPVNHAYEYEYAPRSCVSCVVCCVVSNYDYFHPSNNPADLFLQFQWAFIADPVRATETEGFPDADPPRNNSVCVSSSCLRRDDPVVCVVRPNYHYYYDPHGFTRLQWHGDPAETEGALQRQVVQLCVVVVHDDQPLVLLLDPVSLVSSVVSSVVSQVSVCSRNVHHYHYLFDQLPDDDSVVNNVSVQLSCLCHPARPLQAKADYPPLAIEGEALVVQLVCLVPADLVLQVLLCVVLVFDDGDPVQSVVQNVQSPDPSNVSNNSNSVRSQVSSVVVVHHYDYAYKGWAACVRHPDNPPPDDGTFMDGQSNWGWYADPNAIEIEWADSSRVSRVVRSQVRCVVVRYGYRHGHWSSSQRRNHHIPNSSMHGDGDDD

Solvent-accessible surface area (backbone atoms only — not comparable to full-atom values): 29474 Å² total; per-residue (Å²): 140,81,90,81,90,88,86,87,76,81,87,74,69,74,79,76,55,46,69,57,42,50,53,32,49,68,42,88,49,64,68,53,16,48,50,35,50,54,51,49,32,51,52,31,21,52,53,44,45,53,43,45,73,66,72,60,80,53,72,66,56,46,52,52,49,47,40,55,64,52,45,42,56,66,52,34,47,73,31,68,72,57,27,67,60,46,61,80,46,51,45,61,24,60,41,92,84,50,49,66,71,59,53,50,54,44,42,33,57,48,46,69,39,61,81,51,44,70,71,56,46,43,50,32,36,37,59,69,64,74,31,90,44,46,38,76,81,30,55,46,80,72,68,86,70,46,44,64,75,30,46,40,45,25,34,66,48,29,40,36,33,30,57,34,56,94,70,37,54,55,68,58,52,50,54,31,52,50,45,52,23,71,79,37,72,86,31,40,36,36,37,39,19,16,61,72,39,41,63,67,46,53,86,45,23,76,82,53,37,46,44,79,28,75,51,34,58,51,85,54,62,48,43,47,19,40,38,28,44,65,28,29,39,86,88,65,20,36,30,35,38,20,34,62,66,76,45,92,98,44,54,60,31,62,44,51,44,48,48,51,60,18,50,51,53,71,69,58,29,52,76,36,51,58,48,32,33,28,56,42,97,55,75,63,47,51,44,27,48,48,37,43,93,73,29,36,35,25,53,76,69,60,40,40,78,53,26,29,61,72,70,74,47,95,64,85,65,67,77,41,40,81,36,68,65,39,43,49,56,53,50,55,33,43,54,53,40,39,53,57,49,16,65,64,57,71,29,53,58,42,63,46,42,84,72,70,82,62,79,57,64,70,59,24,35,51,46,52,55,33,55,55,28,48,61,96,58,47,43,32,54,38,37,30,72,43,63,89,51,30,35,38,29,38,26,45,67,48,20,52,55,46,65,76,66,58,52,72,68,39,55,52,42,35,29,66,66,68,40,43,47,59,68,69,71,61,32,55,50,51,48,54,54,50,59,68,35,73,65,46,51,31,29,36,53,21,39,51,44,28,47,50,38,40,36,75,70,69,25,54,67,47,69,33,46,28,41,55,44,51,42,85,30,35,74,75,57,83,95,64,90,66,68,56,22,56,50,48,75,27,17,42,43,45,28,30,53,97,89,41,44,35,32,41,29,47,37,78,50,32,65,72,58,47,49,53,42,36,51,50,35,43,78,70,67,25,51,60,47,65,32,68,52,64,56,61,47,25,67,70,65,38,40,45,37,36,33,28,34,60,42,61,46,88,119

Mean predicted aligned error: 5.17 Å